Protein AF-A0A3P7FDZ0-F1 (afdb_monomer_lite)

Sequence (422 aa):
MAYFFSGMNEDQIEDYFKKKYANQSSYASVMDDDAALDDISRHSLLPSTNKDPNLWIVKCRLGEEKLVALQLMRKFIAYENTDNSLQIKSVVVKEGLKGMIYIEAFKQSHVATAITGVSALNQFRIAMVPIKEMCDTLKVAKDIPSLKNGMYVRLRRTMYRDDLAQVDWVDVAHNKVYLKLVPRIDYTRMRGALRAPDEPRFVKMKRRPQARLFDVERIKQLSTPYCILSIIFLSYILRGYKYYNFREIGGDVSTDGDFVTFEGNQYRRGFLYKWFPLNIIQVDGVKPSLSELEKFQETSDDLKKELEGMKVKDLSCIFSPGDYVEVADGELVNLRGRVQSVDGEKIVMLPDHEDLKEPLTLNACELRKFFKTGDHVKVINGRYEGDTGLIVRVEDNLVILLSDLTMHEVNDQPGIFYTESH

InterPro domains:
  IPR005100 NGN domain [PF03439] (54-138)
  IPR005824 KOW [PF00467] (374-399)
  IPR005824 KOW [SM00739] (318-345)
  IPR005824 KOW [SM00739] (370-397)
  IPR006645 NusG-like, N-terminal [SM00738] (52-141)
  IPR008991 Translation protein SH3-like domain superfamily [SSF50104] (362-411)
  IPR014722 Large ribosomal subunit protein uL2, domain 2 [G3DSA:2.30.30.30] (314-370)
  IPR014722 Large ribosomal subunit protein uL2, domain 2 [G3DSA:2.30.30.30] (372-411)
  IPR036735 NusG, N-terminal domain superfamily [G3DSA:3.30.70.940] (33-139)
  IPR039385 NGN domain, eukaryotic [cd09888] (54-139)
  IPR039659 Transcription elongation factor SPT5 [PTHR11125] (8-410)
  IPR041973 Spt5, KOW domain repeat 1 [PF23042] (147-296)
  IPR041973 Spt5, KOW domain repeat 1 [cd06081] (150-187)
  IPR041975 Spt5, KOW domain repeat 2 [PF23284] (321-370)
  IPR041975 Spt5, KOW domain repeat 2 [cd06082] (319-369)
  IPR041976 Spt5, KOW domain repeat 3 [cd06083] (370-410)

Organism: Wuchereria bancrofti (NCBI:txid6293)

Secondary structure (DSSP, 8-state):
-TTSSTT--HHHHHHHHHHHHHTSTTTSTTTSHHHHHHHHHHHTTS--TTTSPEEEEEEE-TT-HHHHHHHHHHHHHHHTTSTT-----EEE--TT--SEEEEEESSHHHHHHHHTT-TTEEEEEEEEPPGGGHHHHH----------TT-EEEESSSTTTT-EEEEEEEETTTTEEEEEE-----SSS--GGGS-TTS-SS---SSPPPP----STTT----STHHHHHHHHHHHH-TT------------EEEETTEEEETTEEEETTEEEEEEEGGGEE-TT----HHHHHHT-SSHHHHHHHHTTS----------TT-EEEE-SSTTTT-EEEEEEEETTEEEEEE-SSS--S-EEEEGGGEEE---TT-EEEE-SSTTTT-EEEEEEEETTEEEEEETTT--EEEE-GGGEEE---

Foldseek 3Di:
DVPPCVPPDPVRVVVVVCVVVVVVCPPCVVPVVVVVVVVVVVVVVQDDLPPFFFKKKWFFAWPCLVVVQVVLVVVQVVCVPDPLHQQWDHKDDDPPDTGIIITTHNDLVSVLSSCPPVPRTDSVDIGTDPSVCPVVSVDDPPPPPPQDFQAWWAFCDDLRHRFIWTFHDDDPPVQKTKTWGFDFDDLVAADDPQHDPPDDPDDPDPDTGDRAFDDPVSQDDPPDPVVVVVVVVVVVPPPPDPQDDSDNRYFDWDDDPQWIDTPNWTHHLRITIDMDGNVRIGRPPDDDDLLSVLQVDSDPVSSVVVCVPPPDDDPQLDDDFQFWKAFCDDDRHRWIFTFHDDDPQWTWTQTPDPPGGDTDIDGSVRMFGDDDQQFKKAFCTGNRHGFIFTFHDDDPAWTWTQTSNPSDTDIHGRSRIDGDDD

pLDDT: mean 79.11, std 16.94, range [31.45, 97.5]

Structure (mmCIF, N/CA/C/O backbone):
data_AF-A0A3P7FDZ0-F1
#
_entry.id   AF-A0A3P7FDZ0-F1
#
loop_
_atom_site.group_PDB
_atom_site.id
_atom_site.type_symbol
_atom_site.label_atom_id
_atom_site.label_alt_id
_atom_site.label_comp_id
_atom_site.label_asym_id
_atom_site.label_entity_id
_atom_site.label_seq_id
_atom_site.pdbx_PDB_ins_code
_atom_site.Cartn_x
_atom_site.Cartn_y
_atom_site.Cartn_z
_atom_site.occupancy
_atom_site.B_iso_or_equiv
_atom_site.auth_seq_id
_atom_site.auth_comp_id
_atom_site.auth_asym_id
_atom_site.auth_atom_id
_atom_site.pdbx_PDB_model_num
ATOM 1 N N . MET A 1 1 ? -34.986 -14.586 -21.192 1.00 45.69 1 MET A N 1
ATOM 2 C CA . MET A 1 1 ? -34.636 -14.755 -22.624 1.00 45.69 1 MET A CA 1
ATOM 3 C C . MET A 1 1 ? -35.170 -16.046 -23.248 1.00 45.69 1 MET A C 1
ATOM 5 O O . MET A 1 1 ? -35.494 -16.006 -24.423 1.00 45.69 1 MET A O 1
ATOM 9 N N . ALA A 1 2 ? -35.310 -17.157 -22.511 1.00 44.88 2 ALA A N 1
ATOM 10 C CA . ALA A 1 2 ? -35.662 -18.465 -23.089 1.00 44.88 2 ALA A CA 1
ATOM 11 C C . ALA A 1 2 ? -37.042 -18.569 -23.789 1.00 44.88 2 ALA A C 1
ATOM 13 O O . ALA A 1 2 ? -37.204 -19.418 -24.653 1.00 44.88 2 ALA A O 1
ATOM 14 N N . TYR A 1 3 ? -38.015 -17.701 -23.483 1.00 54.75 3 TYR A N 1
ATOM 15 C CA . TYR A 1 3 ? -39.365 -17.755 -24.077 1.00 54.75 3 TYR A CA 1
ATOM 16 C C . TYR A 1 3 ? -39.533 -16.984 -25.396 1.00 54.75 3 TYR A C 1
ATOM 18 O O . TYR A 1 3 ? -40.573 -17.093 -26.031 1.00 54.75 3 TYR A O 1
ATOM 26 N N . PHE A 1 4 ? -38.551 -16.185 -25.826 1.00 65.12 4 PHE A N 1
ATOM 27 C CA . PHE A 1 4 ? -38.737 -15.329 -27.009 1.00 65.12 4 PHE A CA 1
ATOM 28 C C . PHE A 1 4 ? -38.492 -16.065 -28.337 1.00 65.12 4 PHE A C 1
ATOM 30 O O . PHE A 1 4 ? -38.963 -15.626 -29.377 1.00 65.12 4 PHE A O 1
ATOM 37 N N . PHE A 1 5 ? -37.772 -17.191 -28.296 1.00 64.69 5 PHE A N 1
ATOM 38 C CA . PHE A 1 5 ? -37.411 -17.987 -29.475 1.00 64.69 5 PHE A CA 1
ATOM 39 C C . PHE A 1 5 ? -38.242 -19.273 -29.610 1.00 64.69 5 PHE A C 1
ATOM 41 O O . PHE A 1 5 ? -38.070 -20.023 -30.568 1.00 64.69 5 PHE A O 1
ATOM 48 N N . SER A 1 6 ? -39.153 -19.551 -28.668 1.00 61.72 6 SER A N 1
ATOM 49 C CA . SER A 1 6 ? -40.020 -20.727 -28.747 1.00 61.72 6 SER A CA 1
ATOM 50 C C . SER A 1 6 ? -41.032 -20.558 -29.882 1.00 61.72 6 SER A C 1
ATOM 52 O O . SER A 1 6 ? -41.902 -19.693 -29.806 1.00 61.72 6 SER A O 1
ATOM 54 N N . GLY A 1 7 ? -40.919 -21.386 -30.920 1.00 79.81 7 GLY A N 1
ATOM 55 C CA . GLY A 1 7 ? -41.799 -21.368 -32.094 1.00 79.81 7 GLY A CA 1
ATOM 56 C C . GLY A 1 7 ? -41.194 -20.718 -33.338 1.00 79.81 7 GLY A C 1
ATOM 57 O O . GLY A 1 7 ? -41.850 -20.715 -34.375 1.00 79.81 7 GLY A O 1
ATOM 58 N N . MET A 1 8 ? -39.964 -20.200 -33.258 1.00 80.69 8 MET A N 1
ATOM 59 C CA . MET A 1 8 ? -39.234 -19.733 -34.435 1.00 80.69 8 MET A CA 1
ATOM 60 C C . MET A 1 8 ? -38.331 -20.843 -34.970 1.00 80.69 8 MET A C 1
ATOM 62 O O . MET A 1 8 ? -37.566 -21.440 -34.212 1.00 80.69 8 MET A O 1
ATOM 66 N N . ASN A 1 9 ? -38.400 -21.107 -36.272 1.00 81.62 9 ASN A N 1
ATOM 67 C CA . ASN A 1 9 ? -37.468 -22.027 -36.926 1.00 81.62 9 ASN A CA 1
ATOM 68 C C . ASN A 1 9 ? -36.084 -21.368 -37.076 1.00 81.62 9 ASN A C 1
ATOM 70 O O . ASN A 1 9 ? -35.960 -20.147 -36.976 1.00 81.62 9 ASN A O 1
ATOM 74 N N . GLU A 1 10 ? -35.051 -22.168 -37.348 1.00 77.69 10 GLU A N 1
ATOM 75 C CA . GLU A 1 10 ? -33.651 -21.722 -37.458 1.00 77.69 10 GLU A CA 1
ATOM 76 C C . GLU A 1 10 ? -33.490 -20.535 -38.427 1.00 77.69 10 GLU A C 1
ATOM 78 O O . GLU A 1 10 ? -32.932 -19.503 -38.052 1.00 77.69 10 GLU A O 1
ATOM 83 N N . ASP A 1 11 ? -34.134 -20.614 -39.597 1.00 84.00 11 ASP A N 1
ATOM 84 C CA . ASP A 1 11 ? -34.180 -19.528 -40.584 1.00 84.00 11 ASP A CA 1
ATOM 85 C C . ASP A 1 11 ? -34.805 -18.244 -40.019 1.00 84.00 11 ASP A C 1
ATOM 87 O O . ASP A 1 11 ? -34.326 -17.146 -40.275 1.00 84.00 11 ASP A O 1
ATOM 91 N N . GLN A 1 12 ? -35.870 -18.351 -39.218 1.00 82.38 12 GLN A N 1
ATOM 92 C CA . GLN A 1 12 ? -36.559 -17.187 -38.650 1.00 82.38 12 GLN A CA 1
ATOM 93 C C . GLN A 1 12 ? -35.728 -16.512 -37.555 1.00 82.38 12 GLN A C 1
ATOM 95 O O . GLN A 1 12 ? -35.776 -15.288 -37.410 1.00 82.38 12 GLN A O 1
ATOM 100 N N . ILE A 1 13 ? -34.975 -17.297 -36.781 1.00 75.62 13 ILE A N 1
ATOM 101 C CA . ILE A 1 13 ? -34.042 -16.785 -35.772 1.00 75.62 13 ILE A CA 1
ATOM 102 C C . ILE A 1 13 ? -32.895 -16.049 -36.471 1.00 75.62 13 ILE A C 1
ATOM 104 O O . ILE A 1 13 ? -32.559 -14.927 -36.080 1.00 75.62 13 ILE A O 1
ATOM 108 N N . GLU A 1 14 ? -32.337 -16.636 -37.531 1.00 76.50 14 GLU A N 1
ATOM 109 C CA . GLU A 1 14 ? -31.277 -16.013 -38.325 1.00 76.50 14 GLU A CA 1
ATOM 110 C C . GLU A 1 14 ? -31.759 -14.707 -38.980 1.00 76.50 14 GLU A C 1
ATOM 112 O O . GLU A 1 14 ? -31.075 -13.682 -38.911 1.00 76.50 14 GLU A O 1
ATOM 117 N N . ASP A 1 15 ? -32.978 -14.699 -39.523 1.00 83.31 15 ASP A N 1
ATOM 118 C CA . ASP A 1 15 ? -33.589 -13.527 -40.155 1.00 83.31 15 ASP A CA 1
ATOM 119 C C . ASP A 1 15 ? -33.911 -12.414 -39.135 1.00 83.31 15 ASP A C 1
ATOM 121 O O . ASP A 1 15 ? -33.744 -11.224 -39.423 1.00 83.31 15 ASP A O 1
ATOM 125 N N . TYR A 1 16 ? -34.301 -12.778 -37.904 1.00 80.06 16 TYR A N 1
ATOM 126 C CA . TYR A 1 16 ? -34.460 -11.834 -36.790 1.00 80.06 16 TYR A CA 1
ATOM 127 C C . TYR A 1 16 ? -33.133 -11.169 -36.423 1.00 80.06 16 TYR A C 1
ATOM 129 O O . TYR A 1 16 ? -33.082 -9.943 -36.290 1.00 80.06 16 TYR A O 1
ATOM 137 N N . PHE A 1 17 ? -32.051 -11.942 -36.289 1.00 71.56 17 PHE A N 1
ATOM 138 C CA . PHE A 1 17 ? -30.737 -11.380 -35.985 1.00 71.56 17 PHE A CA 1
ATOM 139 C C . PHE A 1 17 ? -30.195 -10.543 -37.149 1.00 71.56 17 PHE A C 1
ATOM 141 O O . PHE A 1 17 ? -29.736 -9.426 -36.905 1.00 71.56 17 PHE A O 1
ATOM 148 N N . LYS A 1 18 ? -30.348 -10.988 -38.405 1.00 77.00 18 LYS A N 1
ATOM 149 C CA . LYS A 1 18 ? -30.016 -10.180 -39.591 1.00 77.00 18 LYS A CA 1
ATOM 150 C C . LYS A 1 18 ? -30.742 -8.841 -39.570 1.00 77.00 18 LYS A C 1
ATOM 152 O O . LYS A 1 18 ? -30.086 -7.817 -39.694 1.00 77.00 18 LYS A O 1
ATOM 157 N N . LYS A 1 19 ? -32.058 -8.805 -39.341 1.00 78.56 19 LYS A N 1
ATOM 158 C CA . LYS A 1 19 ? -32.828 -7.544 -39.293 1.00 78.56 19 LYS A CA 1
ATOM 159 C C . LYS A 1 19 ? -32.466 -6.666 -38.094 1.00 78.56 19 LYS A C 1
ATOM 161 O O . LYS A 1 19 ? -32.373 -5.448 -38.236 1.00 78.56 19 LYS A O 1
ATOM 166 N N . LYS A 1 20 ? -32.238 -7.264 -36.921 1.00 72.75 20 LYS A N 1
ATOM 167 C CA . LYS A 1 20 ? -31.877 -6.534 -35.697 1.00 72.75 20 LYS A CA 1
ATOM 168 C C . LYS A 1 20 ? -30.522 -5.841 -35.819 1.00 72.75 20 LYS A C 1
ATOM 170 O O . LYS A 1 20 ? -30.388 -4.711 -35.356 1.00 72.75 20 LYS A O 1
ATOM 175 N N . TYR A 1 21 ? -29.554 -6.492 -36.461 1.00 62.94 21 TYR A N 1
ATOM 176 C CA . TYR A 1 21 ? -28.219 -5.932 -36.665 1.00 62.94 21 TYR A CA 1
ATOM 177 C C . TYR A 1 21 ? -28.092 -5.122 -37.966 1.00 62.94 21 TYR A C 1
ATOM 179 O O . TYR A 1 21 ? -27.325 -4.166 -37.988 1.00 62.94 21 TYR A O 1
ATOM 187 N N . ALA A 1 22 ? -28.904 -5.384 -38.996 1.00 63.69 22 ALA A N 1
ATOM 188 C CA . ALA A 1 22 ? -28.934 -4.579 -40.226 1.00 63.69 22 ALA A CA 1
ATOM 189 C C . ALA A 1 22 ? -29.512 -3.167 -40.027 1.00 63.69 22 ALA A C 1
ATOM 191 O O . ALA A 1 22 ? -29.211 -2.266 -40.806 1.00 63.69 22 ALA A O 1
ATOM 192 N N . ASN A 1 23 ? -30.319 -2.946 -38.983 1.00 54.03 23 ASN A N 1
ATOM 193 C CA . ASN A 1 23 ? -30.843 -1.616 -38.653 1.00 54.03 23 ASN A CA 1
ATOM 194 C C . ASN A 1 23 ? -30.016 -0.858 -37.600 1.00 54.03 23 ASN A C 1
ATOM 196 O O . ASN A 1 23 ? -30.329 0.295 -37.313 1.00 54.03 23 ASN A O 1
ATOM 200 N N . GLN A 1 24 ? -28.950 -1.450 -37.044 1.00 48.88 24 GLN A N 1
ATOM 201 C CA . GLN A 1 24 ? -27.992 -0.709 -36.203 1.00 48.88 24 GLN A CA 1
ATOM 202 C C . GLN A 1 24 ? -26.877 -0.031 -37.020 1.00 48.88 24 GLN A C 1
ATOM 204 O O . GLN A 1 24 ? -26.149 0.812 -36.498 1.00 48.88 24 GLN A O 1
ATOM 209 N N . SER A 1 25 ? -26.774 -0.329 -38.315 1.00 42.28 25 SER A N 1
ATOM 210 C CA . SER A 1 25 ? -25.658 0.078 -39.175 1.00 42.28 25 SER A CA 1
ATOM 211 C C . SER A 1 25 ? -25.775 1.451 -39.853 1.00 42.28 25 SER A C 1
ATOM 213 O O . SER A 1 25 ? -24.988 1.731 -40.747 1.00 42.28 25 SER A O 1
ATOM 215 N N . SER A 1 26 ? -26.670 2.351 -39.437 1.00 41.09 26 SER A N 1
ATOM 216 C CA . SER A 1 26 ? -26.771 3.698 -40.046 1.00 41.09 26 SER A CA 1
ATOM 217 C C . SER A 1 26 ? -26.256 4.863 -39.187 1.00 41.09 26 SER A C 1
ATOM 219 O O . SER A 1 26 ? -26.250 5.996 -39.659 1.00 41.09 26 SER A O 1
ATOM 221 N N . TYR A 1 27 ? -25.745 4.611 -37.976 1.00 41.72 27 TYR A N 1
ATOM 222 C CA . TYR A 1 27 ? -24.992 5.623 -37.205 1.00 41.72 27 TYR A CA 1
ATOM 223 C C . TYR A 1 27 ? -23.616 5.134 -36.710 1.00 41.72 27 TYR A C 1
ATOM 225 O O . TYR A 1 27 ? -22.773 5.939 -36.329 1.00 41.72 27 TYR A O 1
ATOM 233 N N . ALA A 1 28 ? -23.348 3.824 -36.765 1.00 45.03 28 ALA A N 1
ATOM 234 C CA . ALA A 1 28 ? -22.062 3.241 -36.371 1.00 45.03 28 ALA A CA 1
ATOM 235 C C . ALA A 1 28 ? -21.029 3.172 -37.516 1.00 45.03 28 ALA A C 1
ATOM 237 O O . ALA A 1 28 ? -19.833 3.079 -37.254 1.00 45.03 28 ALA A O 1
ATOM 238 N N . SER A 1 29 ? -21.452 3.282 -38.780 1.00 39.47 29 SER A N 1
ATOM 239 C CA . SER A 1 29 ? -20.561 3.116 -39.940 1.00 39.47 29 SER A CA 1
ATOM 240 C C . SER A 1 29 ? -19.620 4.297 -40.203 1.00 39.47 29 SER A C 1
ATOM 242 O O . SER A 1 29 ? -18.786 4.209 -41.091 1.00 39.47 29 SER A O 1
ATOM 244 N N . VAL A 1 30 ? -19.733 5.405 -39.463 1.00 41.94 30 VAL A N 1
ATOM 245 C CA . VAL A 1 30 ? -18.840 6.571 -39.631 1.00 41.94 30 VAL A CA 1
ATOM 246 C C . VAL A 1 30 ? -17.691 6.566 -38.612 1.00 41.94 30 VAL A C 1
ATOM 248 O O . VAL A 1 30 ? -16.743 7.322 -38.765 1.00 41.94 30 VAL A O 1
ATOM 251 N N . MET A 1 31 ? -17.737 5.705 -37.589 1.00 42.34 31 MET A N 1
ATOM 252 C CA . MET A 1 31 ? -16.708 5.657 -36.535 1.00 42.34 31 MET A CA 1
ATOM 253 C C . MET A 1 31 ? -15.894 4.354 -36.526 1.00 42.34 31 MET A C 1
ATOM 255 O O . MET A 1 31 ? -14.852 4.313 -35.880 1.00 42.34 31 MET A O 1
ATOM 259 N N . ASP A 1 32 ? -16.336 3.311 -37.237 1.00 45.84 32 ASP A N 1
ATOM 260 C CA . ASP A 1 32 ? -15.628 2.019 -37.304 1.00 45.84 32 ASP A CA 1
ATOM 261 C C . ASP A 1 32 ? -14.709 1.902 -38.537 1.00 45.84 32 ASP A C 1
ATOM 263 O O . ASP A 1 32 ? -13.691 1.213 -38.497 1.00 45.84 32 ASP A O 1
ATOM 267 N N . ASP A 1 33 ? -14.995 2.658 -39.606 1.00 43.72 33 ASP A N 1
ATOM 268 C CA . ASP A 1 33 ? -14.121 2.723 -40.788 1.00 43.72 33 ASP A CA 1
ATOM 269 C C . ASP A 1 33 ? -12.794 3.434 -40.479 1.00 43.72 33 ASP A C 1
ATOM 271 O O . ASP A 1 33 ? -11.757 3.061 -41.022 1.00 43.72 33 ASP A O 1
ATOM 275 N N . ASP A 1 34 ? -12.794 4.396 -39.549 1.00 47.50 34 ASP A N 1
ATOM 276 C CA . ASP A 1 34 ? -11.573 5.081 -39.106 1.00 47.50 34 ASP A CA 1
ATOM 277 C C . ASP A 1 34 ? -10.660 4.139 -38.308 1.00 47.50 34 ASP A C 1
ATOM 279 O O . ASP A 1 34 ? -9.443 4.202 -38.446 1.00 47.50 34 ASP A O 1
ATOM 283 N N . ALA A 1 35 ? -11.221 3.211 -37.522 1.00 51.47 35 ALA A N 1
ATOM 284 C CA . ALA A 1 35 ? -10.435 2.214 -36.795 1.00 51.47 35 ALA A CA 1
ATOM 285 C C . ALA A 1 35 ? -9.831 1.160 -37.740 1.00 51.47 35 ALA A C 1
ATOM 287 O O . ALA A 1 35 ? -8.666 0.789 -37.583 1.00 51.47 35 ALA A O 1
ATOM 288 N N . ALA A 1 36 ? -10.584 0.725 -38.757 1.00 52.47 36 ALA A N 1
ATOM 289 C CA . ALA A 1 36 ? -10.086 -0.193 -39.781 1.00 52.47 36 ALA A CA 1
ATOM 290 C C . ALA A 1 36 ? -9.020 0.461 -40.687 1.00 52.47 36 ALA A C 1
ATOM 292 O O . ALA A 1 36 ? -8.013 -0.173 -41.015 1.00 52.47 36 ALA A O 1
ATOM 293 N N . LEU A 1 37 ? -9.191 1.738 -41.050 1.00 51.81 37 LEU A N 1
ATOM 294 C CA . LEU A 1 37 ? -8.171 2.533 -41.748 1.00 51.81 37 LEU A CA 1
ATOM 295 C C . LEU A 1 37 ? -6.921 2.739 -40.889 1.00 51.81 37 LEU A C 1
ATOM 297 O O . LEU A 1 37 ? -5.804 2.632 -41.403 1.00 51.81 37 LEU A O 1
ATOM 301 N N . ASP A 1 38 ? -7.090 2.989 -39.590 1.00 57.84 38 ASP A N 1
ATOM 302 C CA . ASP A 1 38 ? -5.980 3.150 -38.653 1.00 57.84 38 ASP A CA 1
ATOM 303 C C . ASP A 1 38 ? -5.198 1.830 -38.506 1.00 57.84 38 ASP A C 1
ATOM 305 O O . ASP A 1 38 ? -3.968 1.840 -38.565 1.00 57.84 38 ASP A O 1
ATOM 309 N N . ASP A 1 39 ? -5.866 0.673 -38.465 1.00 57.41 39 ASP A N 1
ATOM 310 C CA . ASP A 1 39 ? -5.196 -0.635 -38.432 1.00 57.41 39 ASP A CA 1
ATOM 311 C C . ASP A 1 39 ? -4.422 -0.948 -39.726 1.00 57.41 39 ASP A C 1
ATOM 313 O O . ASP A 1 39 ? -3.275 -1.410 -39.662 1.00 57.41 39 ASP A O 1
ATOM 317 N N . ILE A 1 40 ? -4.972 -0.622 -40.903 1.00 60.00 40 ILE A N 1
ATOM 318 C CA . ILE A 1 40 ? -4.242 -0.742 -42.180 1.00 60.00 40 ILE A CA 1
ATOM 319 C C . ILE A 1 40 ? -3.029 0.204 -42.191 1.00 60.00 40 ILE A C 1
ATOM 321 O O . ILE A 1 40 ? -1.934 -0.193 -42.607 1.00 60.00 40 ILE A O 1
ATOM 325 N N . SER A 1 41 ? -3.187 1.433 -41.688 1.00 70.38 41 SER A N 1
ATOM 326 C CA . SER A 1 41 ? -2.102 2.418 -41.623 1.00 70.38 41 SER A CA 1
ATOM 327 C C . SER A 1 41 ? -0.971 1.969 -40.688 1.00 70.38 41 SER A C 1
ATOM 329 O O . SER A 1 41 ? 0.205 2.063 -41.047 1.00 70.38 41 SER A O 1
ATOM 331 N N . ARG A 1 42 ? -1.302 1.371 -39.538 1.00 67.62 42 ARG A N 1
ATOM 332 C CA . ARG A 1 42 ? -0.332 0.881 -38.547 1.00 67.62 42 ARG A CA 1
ATOM 333 C C . ARG A 1 42 ? 0.419 -0.355 -39.018 1.00 67.62 42 ARG A C 1
ATOM 335 O O . ARG A 1 42 ? 1.604 -0.481 -38.717 1.00 67.62 42 ARG A O 1
ATOM 342 N N . HIS A 1 43 ? -0.215 -1.230 -39.800 1.00 70.06 43 HIS A N 1
ATOM 343 C CA . HIS A 1 43 ? 0.469 -2.379 -40.398 1.00 70.06 43 HIS A CA 1
ATOM 344 C C . HIS A 1 43 ? 1.611 -1.966 -41.338 1.00 70.06 43 HIS A C 1
ATOM 346 O O . HIS A 1 43 ? 2.624 -2.664 -41.410 1.00 70.06 43 HIS A O 1
ATOM 352 N N . SER A 1 44 ? 1.491 -0.817 -42.013 1.00 74.56 44 SER A N 1
ATOM 353 C CA . SER A 1 44 ? 2.556 -0.274 -42.871 1.00 74.56 44 SER A CA 1
ATOM 354 C C . SER A 1 44 ? 3.758 0.289 -42.094 1.00 74.56 44 SER A C 1
ATOM 356 O O . SER A 1 44 ? 4.827 0.471 -42.674 1.00 74.56 44 SER A O 1
ATOM 358 N N . LEU A 1 45 ? 3.600 0.524 -40.785 1.00 81.12 45 LEU A N 1
ATOM 359 C CA . LEU A 1 45 ? 4.614 1.075 -39.879 1.00 81.12 45 LEU A CA 1
ATOM 360 C C . LEU A 1 45 ? 5.350 -0.010 -39.074 1.00 81.12 45 LEU A C 1
ATOM 362 O O . LEU A 1 45 ? 6.092 0.304 -38.141 1.00 81.12 45 LEU A O 1
ATOM 366 N N . LEU A 1 46 ? 5.131 -1.290 -39.392 1.00 81.69 46 LEU A N 1
ATOM 367 C CA . LEU A 1 46 ? 5.842 -2.385 -38.739 1.00 81.69 46 LEU A CA 1
ATOM 368 C C . LEU A 1 46 ? 7.332 -2.369 -39.124 1.00 81.69 46 LEU A C 1
ATOM 370 O O . LEU A 1 46 ? 7.659 -2.175 -40.296 1.00 81.69 46 LEU A O 1
ATOM 374 N N . PRO A 1 47 ? 8.243 -2.615 -38.165 1.00 80.06 47 PRO A N 1
ATOM 375 C CA . PRO A 1 47 ? 9.675 -2.585 -38.425 1.00 80.06 47 PRO A CA 1
ATOM 376 C C . PRO A 1 47 ? 10.085 -3.686 -39.408 1.00 80.06 47 PRO A C 1
ATOM 378 O O . PRO A 1 47 ? 9.699 -4.851 -39.274 1.00 80.06 47 PRO A O 1
ATOM 381 N N . SER A 1 48 ? 10.919 -3.321 -40.377 1.00 78.00 48 SER A N 1
ATOM 382 C CA . SER A 1 48 ? 11.482 -4.209 -41.391 1.00 78.00 48 SER A CA 1
ATOM 383 C C . SER A 1 48 ? 12.982 -4.430 -41.166 1.00 78.00 48 SER A C 1
ATOM 385 O O . SER A 1 48 ? 13.729 -3.511 -40.842 1.00 78.00 48 SER A O 1
ATOM 387 N N . THR A 1 49 ? 13.464 -5.658 -41.380 1.00 75.81 49 THR A N 1
ATOM 388 C CA . THR A 1 49 ? 14.850 -6.053 -41.048 1.00 75.81 49 THR A CA 1
ATOM 389 C C . THR A 1 49 ? 15.928 -5.312 -41.852 1.00 75.81 49 THR A C 1
ATOM 391 O O . THR A 1 49 ? 17.068 -5.221 -41.406 1.00 75.81 49 THR A O 1
ATOM 394 N N . ASN A 1 50 ? 15.593 -4.794 -43.039 1.00 73.44 50 ASN A N 1
ATOM 395 C CA . ASN A 1 50 ? 16.590 -4.309 -44.002 1.00 73.44 50 ASN A CA 1
ATOM 396 C C . ASN A 1 50 ? 16.675 -2.782 -44.117 1.00 73.44 50 ASN A C 1
ATOM 398 O O . ASN A 1 50 ? 17.649 -2.283 -44.680 1.00 73.44 50 ASN A O 1
ATOM 402 N N . LYS A 1 51 ? 15.667 -2.042 -43.648 1.00 83.38 51 LYS A N 1
ATOM 403 C CA . LYS A 1 51 ? 15.617 -0.576 -43.788 1.00 83.38 51 LYS A CA 1
ATOM 404 C C . LYS A 1 51 ? 15.641 0.136 -42.446 1.00 83.38 51 LYS A C 1
ATOM 406 O O . LYS A 1 51 ? 16.231 1.211 -42.350 1.00 83.38 51 LYS A O 1
ATOM 411 N N . ASP A 1 52 ? 15.053 -0.480 -41.430 1.00 88.88 52 ASP A N 1
ATOM 412 C CA . ASP A 1 52 ? 14.817 0.177 -40.156 1.00 88.88 52 ASP A CA 1
ATOM 413 C C . ASP A 1 52 ? 15.935 -0.153 -39.157 1.00 88.88 52 ASP A C 1
ATOM 415 O O . ASP A 1 52 ? 16.507 -1.249 -39.178 1.00 88.88 52 ASP A O 1
ATOM 419 N N . PRO A 1 53 ? 16.315 0.799 -38.293 1.00 93.00 53 PRO A N 1
ATOM 420 C CA . PRO A 1 53 ? 17.273 0.540 -37.230 1.00 93.00 53 PRO A CA 1
ATOM 421 C C . PRO A 1 53 ? 16.699 -0.445 -36.199 1.00 93.00 53 PRO A C 1
ATOM 423 O O . PRO A 1 53 ? 15.504 -0.474 -35.913 1.00 93.00 53 PRO A O 1
ATOM 426 N N . ASN A 1 54 ? 17.582 -1.228 -35.581 1.00 94.00 54 ASN A N 1
ATOM 427 C CA . ASN A 1 54 ? 17.200 -2.122 -34.495 1.00 94.00 54 ASN A CA 1
ATOM 428 C C . ASN A 1 54 ? 17.033 -1.341 -33.185 1.00 94.00 54 ASN A C 1
ATOM 430 O O . ASN A 1 54 ? 17.689 -0.318 -32.958 1.00 94.00 54 ASN A O 1
ATOM 434 N N . LEU A 1 55 ? 16.212 -1.877 -32.284 1.00 95.19 55 LEU A N 1
ATOM 435 C CA . LEU A 1 55 ? 16.082 -1.374 -30.922 1.00 95.19 55 LEU A CA 1
ATOM 436 C C . LEU A 1 55 ? 16.980 -2.184 -29.976 1.00 95.19 55 LEU A C 1
ATOM 438 O O . LEU A 1 55 ? 17.006 -3.413 -30.028 1.00 95.19 55 LEU A O 1
ATOM 442 N N . TRP A 1 56 ? 17.720 -1.502 -29.105 1.00 97.06 56 TRP A N 1
ATOM 443 C CA . TRP A 1 56 ? 18.702 -2.104 -28.202 1.00 97.06 56 TRP A CA 1
ATOM 444 C C . TRP A 1 56 ? 18.385 -1.769 -26.748 1.00 97.06 56 TRP A C 1
ATOM 446 O O . TRP A 1 56 ? 18.214 -0.606 -26.399 1.00 97.06 56 TRP A O 1
ATOM 456 N N . ILE A 1 57 ? 18.361 -2.775 -25.882 1.00 96.38 57 ILE A N 1
ATOM 457 C CA . ILE A 1 57 ? 18.190 -2.643 -24.437 1.00 96.38 57 ILE A CA 1
ATOM 458 C C . ILE A 1 57 ? 19.551 -2.401 -23.793 1.00 96.38 57 ILE A C 1
ATOM 460 O O . ILE A 1 57 ? 20.481 -3.195 -23.967 1.00 96.38 57 ILE A O 1
ATOM 464 N N . VAL A 1 58 ? 19.644 -1.347 -22.982 1.00 97.00 58 VAL A N 1
ATOM 465 C CA . VAL A 1 58 ? 20.808 -1.066 -22.136 1.00 97.00 58 VAL A CA 1
ATOM 466 C C . VAL A 1 58 ? 20.355 -0.943 -20.686 1.00 97.00 58 VAL A C 1
ATOM 468 O O . VAL A 1 58 ? 19.438 -0.184 -20.366 1.00 97.00 58 VAL A O 1
ATOM 471 N N . LYS A 1 59 ? 21.004 -1.689 -19.784 1.00 96.19 59 LYS A N 1
ATOM 472 C CA . LYS A 1 59 ? 20.720 -1.586 -18.345 1.00 96.19 59 LYS A CA 1
ATOM 473 C C . LYS A 1 59 ? 21.148 -0.216 -17.820 1.00 96.19 59 LYS A C 1
ATOM 475 O O . LYS A 1 59 ? 22.287 0.198 -18.035 1.00 96.19 59 LYS A O 1
ATOM 480 N N . CYS A 1 60 ? 20.243 0.432 -17.095 1.00 96.25 60 CYS A N 1
ATOM 481 C CA . CYS A 1 60 ? 20.426 1.739 -16.476 1.00 96.25 60 CYS A CA 1
ATOM 482 C C . CYS A 1 60 ? 20.333 1.612 -14.954 1.00 96.25 60 CYS A C 1
ATOM 484 O O . CYS A 1 60 ? 19.615 0.757 -14.430 1.00 96.25 60 CYS A O 1
ATOM 486 N N . ARG A 1 61 ? 21.040 2.474 -14.222 1.00 95.56 61 ARG A N 1
ATOM 487 C CA . ARG A 1 61 ? 20.820 2.618 -12.782 1.00 95.56 61 ARG A CA 1
ATOM 488 C C . ARG A 1 61 ? 19.366 3.039 -12.520 1.00 95.56 61 ARG A C 1
ATOM 490 O O . ARG A 1 61 ? 18.833 3.906 -13.210 1.00 95.56 61 ARG A O 1
ATOM 497 N N . LEU A 1 62 ? 18.735 2.398 -11.535 1.00 94.75 62 LEU A N 1
ATOM 498 C CA . LEU A 1 62 ? 17.329 2.616 -11.181 1.00 94.75 62 LEU A CA 1
ATOM 499 C C . LEU A 1 62 ? 17.062 4.087 -10.832 1.00 94.75 62 LEU A C 1
ATOM 501 O O . LEU A 1 62 ? 17.721 4.635 -9.951 1.00 94.75 62 LEU A O 1
ATOM 505 N N . GLY A 1 63 ? 16.065 4.695 -11.479 1.00 93.88 63 GLY A N 1
ATOM 506 C CA . GLY A 1 63 ? 15.626 6.073 -11.227 1.00 93.88 63 GLY A CA 1
ATOM 507 C C . GLY A 1 63 ? 16.382 7.153 -12.009 1.00 93.88 63 GLY A C 1
ATOM 508 O O . GLY A 1 63 ? 15.971 8.313 -11.980 1.00 93.88 63 GLY A O 1
ATOM 509 N N . GLU A 1 64 ? 17.455 6.800 -12.721 1.00 96.12 64 GLU A N 1
ATOM 510 C CA . GLU A 1 64 ? 18.230 7.738 -13.543 1.00 96.12 64 GLU A CA 1
ATOM 511 C C . GLU A 1 64 ? 17.834 7.693 -15.034 1.00 96.12 64 GLU A C 1
ATOM 513 O O . GLU A 1 64 ? 18.374 8.452 -15.834 1.00 96.12 64 GLU A O 1
ATOM 518 N N . GLU A 1 65 ? 16.862 6.866 -15.434 1.00 95.75 65 GLU A N 1
ATOM 519 C CA . GLU A 1 65 ? 16.550 6.557 -16.839 1.00 95.75 65 GLU A CA 1
ATOM 520 C C . GLU A 1 65 ? 16.201 7.815 -17.652 1.00 95.75 65 GLU A C 1
ATOM 522 O O . GLU A 1 65 ? 16.742 8.040 -18.737 1.00 95.75 65 GLU A O 1
ATOM 527 N N . LYS A 1 66 ? 15.341 8.683 -17.096 1.00 95.94 66 LYS A N 1
ATOM 528 C CA . LYS A 1 66 ? 14.952 9.957 -17.730 1.00 95.94 66 LYS A CA 1
ATOM 529 C C . LYS A 1 66 ? 16.126 10.940 -17.814 1.00 95.94 66 LYS A C 1
ATOM 531 O O . LYS A 1 66 ? 16.271 11.636 -18.817 1.00 95.94 66 LYS A O 1
ATOM 536 N N . LEU A 1 67 ? 16.977 10.988 -16.786 1.00 96.81 67 LEU A N 1
ATOM 537 C CA . LEU A 1 67 ? 18.156 11.861 -16.767 1.00 96.81 67 LEU A CA 1
ATOM 538 C C . LEU A 1 67 ? 19.194 11.414 -17.799 1.00 96.81 67 LEU A C 1
ATOM 540 O O . LEU A 1 67 ? 19.751 12.250 -18.509 1.00 96.81 67 LEU A O 1
ATOM 544 N N . VAL A 1 68 ? 19.404 10.105 -17.928 1.00 97.25 68 VAL A N 1
ATOM 545 C CA . VAL A 1 68 ? 20.321 9.521 -18.909 1.00 97.25 68 VAL A CA 1
ATOM 546 C C . VAL A 1 68 ? 19.833 9.749 -20.336 1.00 97.25 68 VAL A C 1
ATOM 548 O O . VAL A 1 68 ? 20.639 10.101 -21.195 1.00 97.25 68 VAL A O 1
ATOM 551 N N . ALA A 1 69 ? 18.531 9.619 -20.604 1.00 97.31 69 ALA A N 1
ATOM 552 C CA . ALA A 1 69 ? 17.979 9.939 -21.920 1.00 97.31 69 ALA A CA 1
ATOM 553 C C . ALA A 1 69 ? 18.240 11.407 -22.306 1.00 97.31 69 ALA A C 1
ATOM 555 O O . ALA A 1 69 ? 18.716 11.684 -23.407 1.00 97.31 69 ALA A O 1
ATOM 556 N N . LEU A 1 70 ? 18.039 12.344 -21.370 1.00 97.31 70 LEU A N 1
ATOM 557 C CA . LEU A 1 70 ? 18.377 13.758 -21.569 1.00 97.31 70 LEU A CA 1
ATOM 558 C C . LEU A 1 70 ? 19.887 13.983 -21.749 1.00 97.31 70 LEU A C 1
ATOM 560 O O . LEU A 1 70 ? 20.295 14.821 -22.553 1.00 97.31 70 LEU A O 1
ATOM 564 N N . GLN A 1 71 ? 20.731 13.245 -21.023 1.00 97.50 71 GLN A N 1
ATOM 565 C CA . GLN A 1 71 ? 22.186 13.303 -21.181 1.00 97.50 71 GLN A CA 1
ATOM 566 C C . GLN A 1 71 ? 22.618 12.830 -22.575 1.00 97.50 71 GLN A C 1
ATOM 568 O O . GLN A 1 71 ? 23.438 13.497 -23.206 1.00 97.50 71 GLN A O 1
ATOM 573 N N . LEU A 1 72 ? 22.060 11.723 -23.074 1.00 97.50 72 LEU A N 1
ATOM 574 C CA . LEU A 1 72 ? 22.334 11.212 -24.420 1.00 97.50 72 LEU A CA 1
ATOM 575 C C . LEU A 1 72 ? 21.841 12.176 -25.501 1.00 97.50 72 LEU A C 1
ATOM 577 O O . LEU A 1 72 ? 22.566 12.406 -26.463 1.00 97.50 72 LEU A O 1
ATOM 581 N N . MET A 1 73 ? 20.675 12.802 -25.316 1.00 97.31 73 MET A N 1
ATOM 582 C CA . MET A 1 73 ? 20.172 13.838 -26.225 1.00 97.31 73 MET A CA 1
ATOM 583 C C . MET A 1 73 ? 21.125 15.040 -26.295 1.00 97.31 73 MET A C 1
ATOM 585 O O . MET A 1 73 ? 21.493 15.480 -27.381 1.00 97.31 73 MET A O 1
ATOM 589 N N . ARG A 1 74 ? 21.595 15.541 -25.145 1.00 97.00 74 ARG A N 1
ATOM 590 C CA . ARG A 1 74 ? 22.595 16.625 -25.097 1.00 97.00 74 ARG A CA 1
ATOM 591 C C . ARG A 1 74 ? 23.915 16.215 -25.744 1.00 97.00 74 ARG A C 1
ATOM 593 O O . ARG A 1 74 ? 24.506 17.012 -26.465 1.00 97.00 74 ARG A O 1
ATOM 600 N N . LYS A 1 75 ? 24.365 14.979 -25.504 1.00 96.31 75 LYS A N 1
ATOM 601 C CA . LYS A 1 75 ? 25.576 14.420 -26.120 1.00 96.31 75 LYS A CA 1
ATOM 602 C C . LYS A 1 75 ? 25.424 14.314 -27.641 1.00 96.31 75 LYS A C 1
ATOM 604 O O . LYS A 1 75 ? 26.366 14.641 -28.345 1.00 96.31 75 LYS A O 1
ATOM 609 N N . PHE A 1 76 ? 24.257 13.915 -28.146 1.00 96.81 76 PHE A N 1
ATOM 610 C CA . PHE A 1 76 ? 23.973 13.859 -29.583 1.00 96.81 76 PHE A CA 1
ATOM 611 C C . PHE A 1 76 ? 24.124 15.238 -30.233 1.00 96.81 76 PHE A C 1
ATOM 613 O O . PHE A 1 76 ? 24.924 15.389 -31.150 1.00 96.81 76 PHE A O 1
ATOM 620 N N . ILE A 1 77 ? 23.448 16.251 -29.681 1.00 96.19 77 ILE A N 1
ATOM 621 C CA . ILE A 1 77 ? 23.497 17.633 -30.185 1.00 96.19 77 ILE A CA 1
ATOM 622 C C . ILE A 1 77 ? 24.926 18.194 -30.130 1.00 96.19 77 ILE A C 1
ATOM 624 O O . ILE A 1 77 ? 25.391 18.818 -31.077 1.00 96.19 77 ILE A O 1
ATOM 628 N N . ALA A 1 78 ? 25.654 17.951 -29.037 1.00 95.44 78 ALA A N 1
ATOM 629 C CA . ALA A 1 78 ? 27.006 18.482 -28.863 1.00 95.44 78 ALA A CA 1
ATOM 630 C C . ALA A 1 78 ? 28.032 17.917 -29.865 1.00 95.44 78 ALA A C 1
ATOM 632 O O . ALA A 1 78 ? 29.018 18.589 -30.159 1.00 95.44 78 ALA A O 1
ATOM 633 N N . TYR A 1 79 ? 27.820 16.699 -30.372 1.00 95.06 79 TYR A N 1
ATOM 634 C CA . TYR A 1 79 ? 28.754 16.006 -31.267 1.00 95.06 79 TYR A CA 1
ATOM 635 C C . TYR A 1 79 ? 28.303 15.988 -32.735 1.00 95.06 79 TYR A C 1
ATOM 637 O O . TYR A 1 79 ? 29.045 15.487 -33.578 1.00 95.06 79 TYR A O 1
ATOM 645 N N . GLU A 1 80 ? 27.126 16.532 -33.057 1.00 92.62 80 GLU A N 1
ATOM 646 C CA . GLU A 1 80 ? 26.517 16.468 -34.395 1.00 92.62 80 GLU A CA 1
ATOM 647 C C . GLU A 1 80 ? 27.446 16.991 -35.503 1.00 92.62 80 GLU A C 1
ATOM 649 O O . GLU A 1 80 ? 27.607 16.337 -36.528 1.00 92.62 80 GLU A O 1
ATOM 654 N N . ASN A 1 81 ? 28.131 18.111 -35.252 1.00 92.69 81 ASN A N 1
ATOM 655 C CA . ASN A 1 81 ? 29.049 18.756 -36.201 1.00 92.69 81 ASN A CA 1
ATOM 656 C C . ASN A 1 81 ? 30.527 18.423 -35.937 1.00 92.69 81 ASN A C 1
ATOM 658 O O . ASN A 1 81 ? 31.415 19.212 -36.253 1.00 92.69 81 ASN A O 1
ATOM 662 N N . THR A 1 82 ? 30.796 17.284 -35.300 1.00 94.50 82 THR A N 1
ATOM 663 C CA . THR A 1 82 ? 32.157 16.812 -35.009 1.00 94.50 82 THR A CA 1
ATOM 664 C C . THR A 1 82 ? 32.437 15.503 -35.739 1.00 94.50 82 THR A C 1
ATOM 666 O O . THR A 1 82 ? 31.512 14.752 -36.051 1.00 94.50 82 THR A O 1
ATOM 669 N N . ASP A 1 83 ? 33.716 15.164 -35.920 1.00 91.38 83 ASP A N 1
ATOM 670 C CA . ASP A 1 83 ? 34.129 13.871 -36.496 1.00 91.38 83 ASP A CA 1
ATOM 671 C C . ASP A 1 83 ? 33.658 12.660 -35.663 1.00 91.38 83 ASP A C 1
ATOM 673 O O . ASP A 1 83 ? 33.613 11.534 -36.154 1.00 91.38 83 ASP A O 1
ATOM 677 N N . ASN A 1 84 ? 33.261 12.889 -34.406 1.00 89.62 84 ASN A N 1
ATOM 678 C CA . ASN A 1 84 ? 32.782 11.877 -33.465 1.00 89.62 84 ASN A CA 1
ATOM 679 C C . ASN A 1 84 ? 31.249 11.905 -33.300 1.00 89.62 84 ASN A C 1
ATOM 681 O O . ASN A 1 84 ? 30.736 11.691 -32.196 1.00 89.62 84 ASN A O 1
ATOM 685 N N . SER A 1 85 ? 30.514 12.191 -34.377 1.00 93.06 85 SER A N 1
ATOM 686 C CA . SER A 1 85 ? 29.047 12.226 -34.363 1.00 93.06 85 SER A CA 1
ATOM 687 C C . SER A 1 85 ? 28.427 10.891 -33.921 1.00 93.06 85 SER A C 1
ATOM 689 O O . SER A 1 85 ? 28.907 9.794 -34.229 1.00 93.06 85 SER A O 1
ATOM 691 N N . LEU A 1 86 ? 27.338 10.971 -33.149 1.00 95.81 86 LEU A N 1
ATOM 692 C CA . LEU A 1 86 ? 26.646 9.786 -32.644 1.00 95.81 86 LEU A CA 1
ATOM 693 C C . LEU A 1 86 ? 25.739 9.181 -33.724 1.00 95.81 86 LEU A C 1
ATOM 695 O O . LEU A 1 86 ? 24.916 9.868 -34.314 1.00 95.81 86 LEU A O 1
ATOM 699 N N . GLN A 1 87 ? 25.823 7.863 -33.924 1.00 96.06 87 GLN A N 1
ATOM 700 C CA . GLN A 1 87 ? 25.072 7.145 -34.972 1.00 96.06 87 GLN A CA 1
ATOM 701 C C . GLN A 1 87 ? 23.768 6.488 -34.475 1.00 96.06 87 GLN A C 1
ATOM 703 O O . GLN A 1 87 ? 23.217 5.597 -35.132 1.00 96.06 87 GLN A O 1
ATOM 708 N N . ILE A 1 88 ? 23.291 6.900 -33.300 1.00 97.38 88 ILE A N 1
ATOM 709 C CA . ILE A 1 88 ? 21.989 6.501 -32.749 1.00 97.38 88 ILE A CA 1
ATOM 710 C C . ILE A 1 88 ? 20.870 7.345 -33.378 1.00 97.38 88 ILE A C 1
ATOM 712 O O . ILE A 1 88 ? 21.128 8.440 -33.874 1.00 97.38 88 ILE A O 1
ATOM 716 N N . LYS A 1 89 ? 19.638 6.832 -33.386 1.00 96.56 89 LYS A N 1
ATOM 717 C CA . LYS A 1 89 ? 18.461 7.495 -33.974 1.00 96.56 89 LYS A CA 1
ATOM 718 C C . LYS A 1 89 ? 17.518 8.053 -32.916 1.00 96.56 89 LYS A C 1
ATOM 720 O O . LYS A 1 89 ? 17.110 9.204 -33.010 1.00 96.56 89 LYS A O 1
ATOM 725 N N . SER A 1 90 ? 17.248 7.278 -31.870 1.00 96.69 90 SER A N 1
ATOM 726 C CA . SER A 1 90 ? 16.419 7.700 -30.743 1.00 96.69 90 SER A CA 1
ATOM 727 C C . SER A 1 90 ? 16.809 6.984 -29.449 1.00 96.69 90 SER A C 1
ATOM 729 O O . SER A 1 90 ? 17.526 5.978 -29.448 1.00 96.69 90 SER A O 1
ATOM 731 N N . VAL A 1 91 ? 16.349 7.534 -28.325 1.00 97.12 91 VAL A N 1
ATOM 732 C CA . VAL A 1 91 ? 16.430 6.917 -26.999 1.00 97.12 91 VAL A CA 1
ATOM 733 C C . VAL A 1 91 ? 15.029 6.922 -26.406 1.00 97.12 91 VAL A C 1
ATOM 735 O O . VAL A 1 91 ? 14.397 7.974 -26.324 1.00 97.12 91 VAL A O 1
ATOM 738 N N . VAL A 1 92 ? 14.548 5.759 -25.974 1.00 95.25 92 VAL A N 1
ATOM 739 C CA . VAL A 1 92 ? 13.202 5.579 -25.428 1.00 95.25 92 VAL A CA 1
ATOM 740 C C . VAL A 1 92 ? 13.284 5.134 -23.972 1.00 95.25 92 VAL A C 1
ATOM 742 O O . VAL A 1 92 ? 13.985 4.184 -23.616 1.00 95.25 92 VAL A O 1
ATOM 745 N N . VAL A 1 93 ? 12.518 5.817 -23.123 1.00 94.50 93 VAL A N 1
ATOM 746 C CA . VAL A 1 93 ? 12.312 5.465 -21.715 1.00 94.50 93 VAL A CA 1
ATOM 747 C C . VAL A 1 93 ? 10.845 5.095 -21.543 1.00 94.50 93 VAL A C 1
ATOM 749 O O . VAL A 1 93 ? 9.978 5.965 -21.602 1.00 94.50 93 VAL A O 1
ATOM 752 N N . LYS A 1 94 ? 10.557 3.804 -21.349 1.00 88.44 94 LYS A N 1
ATOM 753 C CA . LYS A 1 94 ? 9.181 3.328 -21.163 1.00 88.44 94 LYS A CA 1
ATOM 754 C C . LYS A 1 94 ? 8.717 3.592 -19.732 1.00 88.44 94 LYS A C 1
ATOM 756 O O . LYS A 1 94 ? 9.360 3.147 -18.782 1.00 88.44 94 LYS A O 1
ATOM 761 N N . GLU A 1 95 ? 7.588 4.277 -19.564 1.00 82.62 95 GLU A N 1
ATOM 762 C CA . GLU A 1 95 ? 7.002 4.459 -18.234 1.00 82.62 95 GLU A CA 1
ATOM 763 C C . GLU A 1 95 ? 6.542 3.112 -17.647 1.00 82.62 95 GLU A C 1
ATOM 765 O O . GLU A 1 95 ? 6.061 2.234 -18.357 1.00 82.62 95 GLU A O 1
ATOM 770 N N . GLY A 1 96 ? 6.748 2.921 -16.341 1.00 78.69 96 GLY A N 1
ATOM 771 C CA . GLY A 1 96 ? 6.435 1.669 -15.637 1.00 78.69 96 GLY A CA 1
ATOM 772 C C . GLY A 1 96 ? 7.564 0.630 -15.625 1.00 78.69 96 GLY A C 1
ATOM 773 O O . GLY A 1 96 ? 7.628 -0.167 -14.688 1.00 78.69 96 GLY A O 1
ATOM 774 N N . LEU A 1 97 ? 8.507 0.677 -16.573 1.00 84.50 97 LEU A N 1
ATOM 775 C CA . LEU A 1 97 ? 9.693 -0.185 -16.572 1.00 84.50 97 LEU A CA 1
ATOM 776 C C . LEU A 1 97 ? 10.898 0.563 -15.995 1.00 84.50 97 LEU A C 1
ATOM 778 O O . LEU A 1 97 ? 11.276 1.626 -16.476 1.00 84.50 97 LEU A O 1
ATOM 782 N N . LYS A 1 98 ? 11.502 0.004 -14.945 1.00 89.19 98 LYS A N 1
ATOM 783 C CA . LYS A 1 98 ? 12.639 0.610 -14.235 1.00 89.19 98 LYS A CA 1
ATOM 784 C C . LYS A 1 98 ? 13.934 -0.141 -14.544 1.00 89.19 98 LYS A C 1
ATOM 786 O O . LYS A 1 98 ? 13.922 -1.359 -14.702 1.00 89.19 98 LYS A O 1
ATOM 791 N N . GLY A 1 99 ? 15.055 0.573 -14.565 1.00 93.69 99 GLY A N 1
ATOM 792 C CA . GLY A 1 99 ? 16.404 0.006 -14.645 1.00 93.69 99 GLY A CA 1
ATOM 793 C C . GLY A 1 99 ? 16.901 -0.309 -16.056 1.00 93.69 99 GLY A C 1
ATOM 794 O O . GLY A 1 99 ? 17.901 -1.012 -16.215 1.00 93.69 99 GLY A O 1
ATOM 795 N N . MET A 1 100 ? 16.232 0.188 -17.095 1.00 94.31 100 MET A N 1
ATOM 796 C CA . MET A 1 100 ? 16.671 0.023 -18.480 1.00 94.31 100 MET A CA 1
ATOM 797 C C . MET A 1 100 ? 16.182 1.160 -19.370 1.00 94.31 100 MET A C 1
ATOM 799 O O . MET A 1 100 ? 15.161 1.786 -19.091 1.00 94.31 100 MET A O 1
ATOM 803 N N . ILE A 1 101 ? 16.922 1.396 -20.447 1.00 96.56 101 ILE A N 1
ATOM 804 C CA . ILE A 1 101 ? 16.546 2.291 -21.540 1.00 96.56 101 ILE A CA 1
ATOM 805 C C . ILE A 1 101 ? 16.648 1.537 -22.863 1.00 96.56 101 ILE A C 1
ATOM 807 O O . ILE A 1 101 ? 17.388 0.552 -22.966 1.00 96.56 101 ILE A O 1
ATOM 811 N N . TYR A 1 102 ? 15.937 2.026 -23.871 1.00 96.88 102 TYR A N 1
ATOM 812 C CA . TYR A 1 102 ? 16.027 1.517 -25.230 1.00 96.88 102 TYR A CA 1
ATOM 813 C C . TYR A 1 102 ? 16.733 2.543 -26.111 1.00 96.88 102 TYR A C 1
ATOM 815 O O . TYR A 1 102 ? 16.471 3.738 -26.003 1.00 96.88 102 TYR A O 1
ATOM 823 N N . ILE A 1 103 ? 17.641 2.091 -26.967 1.00 97.44 103 ILE A N 1
ATOM 824 C CA . ILE A 1 103 ? 18.391 2.936 -27.897 1.00 97.44 103 ILE A CA 1
ATOM 825 C C . ILE A 1 103 ? 18.191 2.375 -29.297 1.00 97.44 103 ILE A C 1
ATOM 827 O O . ILE A 1 103 ? 18.403 1.189 -29.528 1.00 97.44 103 ILE A O 1
ATOM 831 N N . GLU A 1 104 ? 17.789 3.221 -30.230 1.00 96.56 104 GLU A N 1
ATOM 832 C CA . GLU A 1 104 ? 17.575 2.851 -31.623 1.00 96.56 104 GLU A CA 1
ATOM 833 C C . GLU A 1 104 ? 18.857 3.096 -32.429 1.00 96.56 104 GLU A C 1
ATOM 835 O O . GLU A 1 104 ? 19.390 4.210 -32.448 1.00 96.56 104 GLU A O 1
ATOM 840 N N . ALA A 1 105 ? 19.383 2.055 -33.078 1.00 96.75 105 ALA A N 1
ATOM 841 C CA . ALA A 1 105 ? 20.573 2.141 -33.923 1.00 96.75 105 ALA A CA 1
ATOM 842 C C . ALA A 1 105 ? 20.700 0.937 -34.870 1.00 96.75 105 ALA A C 1
ATOM 844 O O . ALA A 1 105 ? 20.276 -0.173 -34.558 1.00 96.75 105 ALA A O 1
ATOM 845 N N . PHE A 1 106 ? 21.383 1.114 -36.004 1.00 95.75 106 PHE A N 1
ATOM 846 C CA . PHE A 1 106 ? 21.612 0.017 -36.957 1.00 95.75 106 PHE A CA 1
ATOM 847 C C . PHE A 1 106 ? 22.519 -1.096 -36.415 1.00 95.75 106 PHE A C 1
ATOM 849 O O . PHE A 1 106 ? 22.288 -2.270 -36.694 1.00 95.75 106 PHE A O 1
ATOM 856 N N . LYS A 1 107 ? 23.554 -0.747 -35.643 1.00 95.06 107 LYS A N 1
ATOM 857 C CA . LYS A 1 107 ? 24.555 -1.699 -35.142 1.00 95.06 107 LYS A CA 1
ATOM 858 C C . LYS A 1 107 ? 24.768 -1.532 -33.645 1.00 95.06 107 LYS A C 1
ATOM 860 O O . LYS A 1 107 ? 24.759 -0.413 -33.134 1.00 95.06 107 LYS A O 1
ATOM 865 N N . GLN A 1 108 ? 25.087 -2.636 -32.971 1.00 95.38 108 GLN A N 1
ATOM 866 C CA . GLN A 1 108 ? 25.453 -2.637 -31.552 1.00 95.38 108 GLN A CA 1
ATOM 867 C C . GLN A 1 108 ? 26.635 -1.700 -31.257 1.00 95.38 108 GLN A C 1
ATOM 869 O O . GLN A 1 108 ? 26.660 -1.039 -30.221 1.00 95.38 108 GLN A O 1
ATOM 874 N N . SER A 1 109 ? 27.599 -1.604 -32.180 1.00 95.75 109 SER A N 1
ATOM 875 C CA . SER A 1 109 ? 28.761 -0.719 -32.047 1.00 95.75 109 SER A CA 1
ATOM 876 C C . SER A 1 109 ? 28.368 0.756 -31.948 1.00 95.75 109 SER A C 1
ATOM 878 O O . SER A 1 109 ? 28.958 1.484 -31.158 1.00 95.75 109 SER A O 1
ATOM 880 N N . HIS A 1 110 ? 27.333 1.189 -32.673 1.00 96.88 110 HIS A N 1
ATOM 881 C CA . HIS A 1 110 ? 26.848 2.571 -32.620 1.00 96.88 110 HIS A CA 1
ATOM 882 C C . HIS A 1 110 ? 26.307 2.904 -31.223 1.00 96.88 110 HIS A C 1
ATOM 884 O O . HIS A 1 110 ? 26.554 3.990 -30.698 1.00 96.88 110 HIS A O 1
ATOM 890 N N . VAL A 1 111 ? 25.615 1.942 -30.599 1.00 97.38 111 VAL A N 1
ATOM 891 C CA . VAL A 1 111 ? 25.126 2.061 -29.221 1.00 97.38 111 VAL A CA 1
ATOM 892 C C . VAL A 1 111 ? 26.296 2.117 -28.247 1.00 97.38 111 VAL A C 1
ATOM 894 O O . VAL A 1 111 ? 26.345 3.027 -27.425 1.00 97.38 111 VAL A O 1
ATOM 897 N N . ALA A 1 112 ? 27.257 1.195 -28.367 1.00 96.56 112 ALA A N 1
ATOM 898 C CA . ALA A 1 112 ? 28.428 1.127 -27.493 1.00 96.56 112 ALA A CA 1
ATOM 899 C C . ALA A 1 112 ? 29.220 2.448 -27.481 1.00 96.56 112 ALA A C 1
ATOM 901 O O . ALA A 1 112 ? 29.513 2.989 -26.411 1.00 96.56 112 ALA A O 1
ATOM 902 N N . THR A 1 113 ? 29.488 3.026 -28.656 1.00 95.25 113 THR A N 1
ATOM 903 C CA . THR A 1 113 ? 30.144 4.337 -28.780 1.00 95.25 113 THR A CA 1
ATOM 904 C C . THR A 1 113 ? 29.308 5.452 -28.143 1.00 95.25 113 THR A C 1
ATOM 906 O O . THR A 1 113 ? 29.836 6.275 -27.389 1.00 95.25 113 THR A O 1
ATOM 909 N N . ALA A 1 114 ? 27.989 5.464 -28.364 1.00 96.50 114 ALA A N 1
ATOM 910 C CA . ALA A 1 114 ? 27.110 6.494 -27.812 1.00 96.50 114 ALA A CA 1
ATOM 911 C C . ALA A 1 114 ? 27.055 6.486 -26.277 1.00 96.50 114 ALA A C 1
ATOM 913 O O . ALA A 1 114 ? 27.117 7.553 -25.658 1.00 96.50 114 ALA A O 1
ATOM 914 N N . ILE A 1 115 ? 27.017 5.308 -25.650 1.00 96.81 115 ILE A N 1
ATOM 915 C CA . ILE A 1 115 ? 26.933 5.169 -24.185 1.00 96.81 115 ILE A CA 1
ATOM 916 C C . ILE A 1 115 ? 28.299 5.224 -23.481 1.00 96.81 115 ILE A C 1
ATOM 918 O O . ILE A 1 115 ? 28.362 5.249 -22.250 1.00 96.81 115 ILE A O 1
ATOM 922 N N . THR A 1 116 ? 29.400 5.269 -24.236 1.00 95.31 116 THR A N 1
ATOM 923 C CA . THR A 1 116 ? 30.749 5.392 -23.667 1.00 95.31 116 THR A CA 1
ATOM 924 C C . THR A 1 116 ? 30.855 6.670 -22.824 1.00 95.31 116 THR A C 1
ATOM 926 O O . THR A 1 116 ? 30.449 7.755 -23.254 1.00 95.31 116 THR A O 1
ATOM 929 N N . GLY A 1 117 ? 31.373 6.533 -21.601 1.00 94.06 117 GLY A N 1
ATOM 930 C CA . GLY A 1 117 ? 31.500 7.622 -20.622 1.00 94.06 117 GLY A CA 1
ATOM 931 C C . GLY A 1 117 ? 30.230 7.929 -19.815 1.00 94.06 117 GLY A C 1
ATOM 932 O O . GLY A 1 117 ? 30.266 8.782 -18.932 1.00 94.06 117 GLY A O 1
ATOM 933 N N . VAL A 1 118 ? 29.114 7.234 -20.064 1.00 96.06 118 VAL A N 1
ATOM 934 C CA . VAL A 1 118 ? 27.879 7.386 -19.278 1.00 96.06 118 VAL A CA 1
ATOM 935 C C . VAL A 1 118 ? 27.885 6.381 -18.125 1.00 96.06 118 VAL A C 1
ATOM 937 O O . VAL A 1 118 ? 27.594 5.203 -18.313 1.00 96.06 118 VAL A O 1
ATOM 940 N N . SER A 1 119 ? 28.224 6.842 -16.919 1.00 94.88 119 SER A N 1
ATOM 941 C CA . SER A 1 119 ? 28.418 5.991 -15.729 1.00 94.88 119 SER A CA 1
ATOM 942 C C . SER A 1 119 ? 27.156 5.264 -15.247 1.00 94.88 119 SER A C 1
ATOM 944 O O . SER A 1 119 ? 27.249 4.233 -14.583 1.00 94.88 119 SER A O 1
ATOM 946 N N . ALA A 1 120 ? 25.976 5.786 -15.580 1.00 96.38 120 ALA A N 1
ATOM 947 C CA . ALA A 1 120 ? 24.689 5.192 -15.233 1.00 96.38 120 ALA A CA 1
ATOM 948 C C . ALA A 1 120 ? 24.313 3.979 -16.106 1.00 96.38 120 ALA A C 1
ATOM 950 O O . ALA A 1 120 ? 23.386 3.245 -15.757 1.00 96.38 120 ALA A O 1
ATOM 951 N N . LEU A 1 121 ? 25.007 3.766 -17.232 1.00 96.69 121 LEU A N 1
ATOM 952 C CA . LEU A 1 121 ? 24.712 2.714 -18.202 1.00 96.69 121 LEU A CA 1
ATOM 953 C C . LEU A 1 121 ? 25.737 1.584 -18.151 1.00 96.69 121 LEU A C 1
ATOM 955 O O . LEU A 1 121 ? 26.944 1.803 -18.053 1.00 96.69 121 LEU A O 1
ATOM 959 N N . ASN A 1 122 ? 25.252 0.350 -18.273 1.00 93.00 122 ASN A N 1
ATOM 960 C CA . ASN A 1 122 ? 26.119 -0.819 -18.349 1.00 93.00 122 ASN A CA 1
ATOM 961 C C . ASN A 1 122 ? 26.570 -1.072 -19.795 1.00 93.00 122 ASN A C 1
ATOM 963 O O . ASN A 1 122 ? 25.827 -1.637 -20.596 1.00 93.00 122 ASN A O 1
ATOM 967 N N . GLN A 1 123 ? 27.815 -0.708 -20.099 1.00 90.94 123 GLN A N 1
ATOM 968 C CA . GLN A 1 123 ? 28.401 -0.859 -21.436 1.00 90.94 123 GLN A CA 1
ATOM 969 C C . GLN A 1 123 ? 28.605 -2.325 -21.858 1.00 90.94 123 GLN A C 1
ATOM 971 O O . GLN A 1 123 ? 28.641 -2.622 -23.047 1.00 90.94 123 GLN A O 1
ATOM 976 N N . PHE A 1 124 ? 28.690 -3.255 -20.901 1.00 91.38 124 PHE A N 1
ATOM 977 C CA . PHE A 1 124 ? 28.930 -4.679 -21.163 1.00 91.38 124 PHE A CA 1
ATOM 978 C C . PHE A 1 124 ? 27.652 -5.470 -21.467 1.00 91.38 124 PHE A C 1
ATOM 980 O O . PHE A 1 124 ? 27.723 -6.641 -21.836 1.00 91.38 124 PHE A O 1
ATOM 987 N N . ARG A 1 125 ? 26.470 -4.871 -21.275 1.00 90.19 125 ARG A N 1
ATOM 988 C CA . ARG A 1 125 ? 25.171 -5.532 -21.471 1.00 90.19 125 ARG A CA 1
ATOM 989 C C . ARG A 1 125 ? 24.275 -4.701 -22.380 1.00 90.19 125 ARG A C 1
ATOM 991 O O . ARG A 1 125 ? 23.396 -3.985 -21.904 1.00 90.19 125 ARG A O 1
ATOM 998 N N . ILE A 1 126 ? 24.506 -4.859 -23.680 1.00 95.94 126 ILE A N 1
ATOM 999 C CA . ILE A 1 126 ? 23.669 -4.329 -24.758 1.00 95.94 126 ILE A CA 1
ATOM 1000 C C . ILE A 1 126 ? 22.980 -5.526 -25.421 1.00 95.94 126 ILE A C 1
ATOM 1002 O O . ILE A 1 126 ? 23.665 -6.413 -25.927 1.00 95.94 126 ILE A O 1
ATOM 1006 N N . ALA A 1 127 ? 21.649 -5.577 -25.390 1.00 95.69 127 ALA A N 1
ATOM 1007 C CA . ALA A 1 127 ? 20.864 -6.675 -25.960 1.00 95.69 127 ALA A CA 1
ATOM 1008 C C . ALA A 1 127 ? 19.936 -6.158 -27.063 1.00 95.69 127 ALA A C 1
ATOM 1010 O O . ALA A 1 127 ? 19.362 -5.085 -26.922 1.00 95.69 127 ALA A O 1
ATOM 1011 N N . MET A 1 128 ? 19.780 -6.899 -28.156 1.00 94.81 128 MET A N 1
ATOM 1012 C CA . MET A 1 128 ? 18.863 -6.530 -29.238 1.00 94.81 128 MET A CA 1
ATOM 1013 C C . MET A 1 128 ? 17.425 -6.914 -28.869 1.00 94.81 128 MET A C 1
ATOM 1015 O O . MET A 1 128 ? 17.194 -8.025 -28.392 1.00 94.81 128 MET A O 1
ATOM 1019 N N . VAL A 1 129 ? 16.469 -6.016 -29.102 1.00 93.94 129 VAL A N 1
ATOM 1020 C CA . VAL A 1 129 ? 15.034 -6.314 -29.008 1.00 93.94 129 VAL A CA 1
ATOM 1021 C C . VAL A 1 129 ? 14.630 -7.119 -30.248 1.00 93.94 129 VAL A C 1
ATOM 1023 O O . VAL A 1 129 ? 14.917 -6.681 -31.365 1.00 93.94 129 VAL A O 1
ATOM 1026 N N . PRO A 1 130 ? 13.973 -8.282 -30.102 1.00 92.69 130 PRO A N 1
ATOM 1027 C CA . PRO A 1 130 ? 13.445 -9.026 -31.241 1.00 92.69 130 PRO A CA 1
ATOM 1028 C C . PRO A 1 130 ? 12.471 -8.176 -32.065 1.00 92.69 130 PRO A C 1
ATOM 1030 O O . PRO A 1 130 ? 11.629 -7.480 -31.506 1.00 92.69 130 PRO A O 1
ATOM 1033 N N . ILE A 1 131 ? 12.520 -8.282 -33.398 1.00 87.19 131 ILE A N 1
ATOM 1034 C CA . ILE A 1 131 ? 11.695 -7.444 -34.292 1.00 87.19 131 ILE A CA 1
ATOM 1035 C C . ILE A 1 131 ? 10.188 -7.559 -34.000 1.00 87.19 131 ILE A C 1
ATOM 1037 O O . ILE A 1 131 ? 9.454 -6.581 -34.086 1.00 87.19 131 ILE A O 1
ATOM 1041 N N . LYS A 1 132 ? 9.745 -8.746 -33.564 1.00 87.44 132 LYS A N 1
ATOM 1042 C CA . LYS A 1 132 ? 8.354 -9.033 -33.184 1.00 87.44 132 LYS A CA 1
ATOM 1043 C C . LYS A 1 132 ? 7.911 -8.319 -31.898 1.00 87.44 132 LYS A C 1
ATOM 1045 O O . LYS A 1 132 ? 6.720 -8.132 -31.707 1.00 87.44 132 LYS A O 1
ATOM 1050 N N . GLU A 1 133 ? 8.849 -7.916 -31.043 1.00 88.06 133 GLU A N 1
ATOM 1051 C CA . GLU A 1 133 ? 8.600 -7.289 -29.733 1.00 88.06 133 GLU A CA 1
ATOM 1052 C C . GLU A 1 133 ? 8.835 -5.764 -29.751 1.00 88.06 133 GLU A C 1
ATOM 1054 O O . GLU A 1 133 ? 8.573 -5.065 -28.766 1.00 88.06 133 GLU A O 1
ATOM 1059 N N . MET A 1 134 ? 9.324 -5.210 -30.869 1.00 88.31 134 MET A N 1
ATOM 1060 C CA . MET A 1 134 ? 9.592 -3.773 -31.005 1.00 88.31 134 MET A CA 1
ATOM 1061 C C . MET A 1 134 ? 8.323 -2.932 -30.804 1.00 88.31 134 MET A C 1
ATOM 1063 O O . MET A 1 134 ? 8.349 -1.949 -30.063 1.00 88.31 134 MET A O 1
ATOM 1067 N N . CYS A 1 135 ? 7.195 -3.341 -31.392 1.00 85.81 135 CYS A N 1
ATOM 1068 C CA . CYS A 1 135 ? 5.917 -2.642 -31.235 1.00 85.81 135 CYS A CA 1
ATOM 1069 C C . CYS A 1 135 ? 5.406 -2.701 -29.787 1.00 85.81 135 CYS A C 1
ATOM 1071 O O . CYS A 1 135 ? 4.990 -1.684 -29.230 1.00 85.81 135 CYS A O 1
ATOM 1073 N N . ASP A 1 136 ? 5.521 -3.858 -29.132 1.00 84.62 136 ASP A N 1
ATOM 1074 C CA . ASP A 1 136 ? 5.125 -4.028 -27.730 1.00 84.62 136 ASP A CA 1
ATOM 1075 C C . ASP A 1 136 ? 5.990 -3.197 -26.776 1.00 84.62 136 ASP A C 1
ATOM 1077 O O . ASP A 1 136 ? 5.519 -2.717 -25.737 1.00 84.62 136 ASP A O 1
ATOM 1081 N N . THR A 1 137 ? 7.249 -2.953 -27.144 1.00 83.38 137 THR A N 1
ATOM 1082 C CA . THR A 1 137 ? 8.141 -2.066 -26.393 1.00 83.38 137 THR A CA 1
ATOM 1083 C C . THR A 1 137 ? 7.585 -0.643 -26.340 1.00 83.38 137 THR A C 1
ATOM 1085 O O . THR A 1 137 ? 7.574 -0.040 -25.266 1.00 83.38 137 THR A O 1
ATOM 1088 N N . LEU A 1 138 ? 7.046 -0.139 -27.453 1.00 83.62 138 LEU A N 1
ATOM 1089 C CA . LEU A 1 138 ? 6.480 1.211 -27.564 1.00 83.62 138 LEU A CA 1
ATOM 1090 C C . LEU A 1 138 ? 5.004 1.302 -27.164 1.00 83.62 138 LEU A C 1
ATOM 1092 O O . LEU A 1 138 ? 4.483 2.406 -27.008 1.00 83.62 138 LEU A O 1
ATOM 1096 N N . LYS A 1 139 ? 4.327 0.167 -26.957 1.00 81.00 139 LYS A N 1
ATOM 1097 C CA . LYS A 1 139 ? 2.926 0.138 -26.536 1.00 81.00 139 LYS A CA 1
ATOM 1098 C C . LYS A 1 139 ? 2.755 0.854 -25.197 1.00 81.00 139 LYS A C 1
ATOM 1100 O O . LYS A 1 139 ? 3.187 0.368 -24.147 1.00 81.00 139 LYS A O 1
ATOM 1105 N N . VAL A 1 140 ? 2.095 2.008 -25.249 1.00 67.94 140 VAL A N 1
ATOM 1106 C CA . VAL A 1 140 ? 1.594 2.717 -24.075 1.00 67.94 140 VAL A CA 1
ATOM 1107 C C . VAL A 1 140 ? 0.234 2.119 -23.762 1.00 67.94 140 VAL A C 1
ATOM 1109 O O . VAL A 1 140 ? -0.756 2.419 -24.429 1.00 67.94 140 VAL A O 1
ATOM 1112 N N . ALA A 1 141 ? 0.180 1.249 -22.755 1.00 59.03 141 ALA A N 1
ATOM 1113 C CA . ALA A 1 141 ? -1.092 0.948 -22.126 1.00 59.03 141 ALA A CA 1
ATOM 1114 C C . ALA A 1 141 ? -1.561 2.254 -21.480 1.00 59.03 141 ALA A C 1
ATOM 1116 O O . ALA A 1 141 ? -1.014 2.695 -20.468 1.00 59.03 141 ALA A O 1
ATOM 1117 N N . LYS A 1 142 ? -2.529 2.924 -22.109 1.00 55.25 142 LYS A N 1
ATOM 1118 C CA . LYS A 1 142 ? -3.338 3.907 -21.401 1.00 55.25 142 LYS A CA 1
ATOM 1119 C C . LYS A 1 142 ? -4.199 3.104 -20.439 1.00 55.25 142 LYS A C 1
ATOM 1121 O O . LYS A 1 142 ? -5.373 2.875 -20.708 1.00 55.25 142 LYS A O 1
ATOM 1126 N N . ASP A 1 143 ? -3.612 2.686 -19.325 1.00 53.59 143 ASP A N 1
ATOM 1127 C CA . ASP A 1 143 ? -4.374 2.291 -18.150 1.00 53.59 143 ASP A CA 1
ATOM 1128 C C . ASP A 1 143 ? -4.959 3.584 -17.576 1.00 53.59 143 ASP A C 1
ATOM 1130 O O . ASP A 1 143 ? -4.554 4.086 -16.531 1.00 53.59 143 ASP A O 1
ATOM 1134 N N . ILE A 1 144 ? -5.884 4.193 -18.318 1.00 55.19 144 ILE A N 1
ATOM 1135 C CA . ILE A 1 144 ? -6.969 4.905 -17.678 1.00 55.19 144 ILE A CA 1
ATOM 1136 C C . ILE A 1 144 ? -7.852 3.742 -17.250 1.00 55.19 144 ILE A C 1
ATOM 1138 O O . ILE A 1 144 ? -8.544 3.190 -18.112 1.00 55.19 144 ILE A O 1
ATOM 1142 N N . PRO A 1 145 ? -7.766 3.274 -15.988 1.00 57.66 145 PRO A N 1
ATOM 1143 C CA . PRO A 1 145 ? -8.684 2.248 -15.536 1.00 57.66 145 PRO A CA 1
ATOM 1144 C C . PRO A 1 145 ? -10.078 2.727 -15.918 1.00 57.66 145 PRO A C 1
ATOM 1146 O O . PRO A 1 145 ? -10.380 3.909 -15.729 1.00 57.66 145 PRO A O 1
ATOM 1149 N N . SER A 1 146 ? -10.869 1.855 -16.547 1.00 67.81 146 SER A N 1
ATOM 1150 C CA . SER A 1 146 ? -12.214 2.173 -17.020 1.00 67.81 146 SER A CA 1
ATOM 1151 C C . SER A 1 146 ? -13.107 2.441 -15.809 1.00 67.81 146 SER A C 1
ATOM 1153 O O . SER A 1 146 ? -13.884 1.587 -15.391 1.00 67.81 146 SER A O 1
ATOM 1155 N N . LEU A 1 147 ? -12.915 3.598 -15.187 1.00 80.12 147 LEU A N 1
ATOM 1156 C CA . LEU A 1 147 ? -13.583 4.038 -13.987 1.00 80.12 147 LEU A CA 1
ATOM 1157 C C . LEU A 1 147 ? -14.989 4.427 -14.398 1.00 80.12 147 LEU A C 1
ATOM 1159 O O . LEU A 1 147 ? -15.194 5.364 -15.167 1.00 80.12 147 LEU A O 1
ATOM 1163 N N . LYS A 1 148 ? -15.950 3.667 -13.895 1.00 81.44 148 LYS A N 1
ATOM 1164 C CA . LYS A 1 148 ? -17.370 3.945 -14.040 1.00 81.44 148 LYS A CA 1
ATOM 1165 C C . LYS A 1 148 ? -17.912 4.392 -12.694 1.00 81.44 148 LYS A C 1
ATOM 1167 O O . LYS A 1 148 ? -17.436 3.952 -11.645 1.00 81.44 148 LYS A O 1
ATOM 1172 N N . ASN A 1 149 ? -18.934 5.233 -12.732 1.00 87.50 149 ASN A N 1
ATOM 1173 C CA . ASN A 1 149 ? -19.694 5.588 -11.542 1.00 87.50 149 ASN A CA 1
ATOM 1174 C C . ASN A 1 149 ? -20.235 4.300 -10.892 1.00 87.50 149 ASN A C 1
ATOM 1176 O O . ASN A 1 149 ? -20.634 3.364 -11.587 1.00 87.50 149 ASN A O 1
ATOM 1180 N N . GLY A 1 150 ? -20.195 4.238 -9.566 1.00 87.69 150 GLY A N 1
ATOM 1181 C CA . GLY A 1 150 ? -20.558 3.068 -8.769 1.00 87.69 150 GLY A CA 1
ATOM 1182 C C . GLY 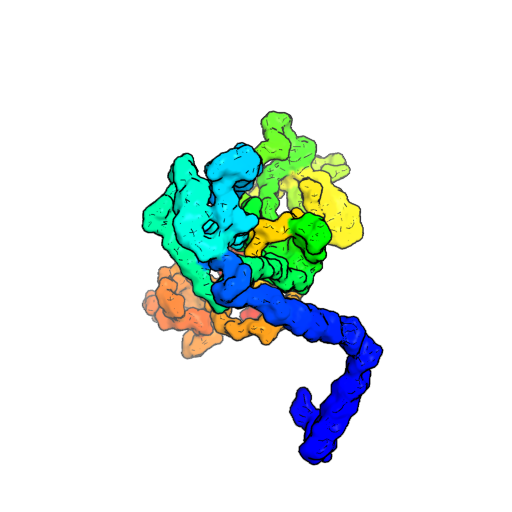A 1 150 ? -19.426 2.061 -8.541 1.00 87.69 150 GLY A C 1
ATOM 1183 O O . GLY A 1 150 ? -19.559 1.218 -7.659 1.00 87.69 150 GLY A O 1
ATOM 1184 N N . MET A 1 151 ? -18.298 2.139 -9.262 1.00 90.00 151 MET A N 1
ATOM 1185 C CA . MET A 1 151 ? -17.175 1.222 -9.030 1.00 90.00 151 MET A CA 1
ATOM 1186 C C . MET A 1 151 ? -16.513 1.460 -7.673 1.00 90.00 151 MET A C 1
ATOM 1188 O O . MET A 1 151 ? -16.322 2.600 -7.251 1.00 90.00 151 MET A O 1
ATOM 1192 N N . TYR A 1 152 ? -16.086 0.376 -7.031 1.00 92.81 152 TYR A N 1
ATOM 1193 C CA . TYR A 1 152 ? -15.300 0.439 -5.807 1.00 92.81 152 TYR A CA 1
ATOM 1194 C C . TYR A 1 152 ? -13.803 0.543 -6.104 1.00 92.81 152 TYR A C 1
ATOM 1196 O O . TYR A 1 152 ? -13.255 -0.189 -6.927 1.00 92.81 152 TYR A O 1
ATOM 1204 N N . VAL A 1 153 ? -13.135 1.447 -5.395 1.00 93.94 153 VAL A N 1
ATOM 1205 C CA . VAL A 1 153 ? -11.692 1.692 -5.453 1.00 93.94 153 VAL A CA 1
ATOM 1206 C C . VAL A 1 153 ? -11.121 1.723 -4.038 1.00 93.94 153 VAL A C 1
ATOM 1208 O O . VAL A 1 153 ? -11.845 1.942 -3.068 1.00 93.94 153 VAL A O 1
ATOM 1211 N N . ARG A 1 154 ? -9.807 1.533 -3.899 1.00 94.81 154 ARG A N 1
ATOM 1212 C CA . ARG A 1 154 ? -9.099 1.763 -2.627 1.00 94.81 154 ARG A CA 1
ATOM 1213 C C . ARG A 1 154 ? -8.149 2.936 -2.748 1.00 94.81 154 ARG A C 1
ATOM 1215 O O . ARG A 1 154 ? -7.497 3.106 -3.776 1.00 94.81 154 ARG A O 1
ATOM 1222 N N . LEU A 1 155 ? -8.015 3.741 -1.700 1.00 94.38 155 LEU A N 1
ATOM 1223 C CA . LEU A 1 155 ? -7.029 4.822 -1.704 1.00 94.38 155 LEU A CA 1
ATOM 1224 C C . LEU A 1 155 ? -5.632 4.284 -1.355 1.00 94.38 155 LEU A C 1
ATOM 1226 O O . LEU A 1 155 ? -5.434 3.614 -0.353 1.00 94.38 155 LEU A O 1
ATOM 1230 N N . ARG A 1 156 ? -4.618 4.624 -2.151 1.00 92.62 156 ARG A N 1
ATOM 1231 C CA . ARG A 1 156 ? -3.201 4.266 -1.939 1.00 92.62 156 ARG A CA 1
ATOM 1232 C C . ARG A 1 156 ? -2.466 5.236 -1.015 1.00 92.62 156 ARG A C 1
ATOM 1234 O O . ARG A 1 156 ? -1.375 4.943 -0.530 1.00 92.62 156 ARG A O 1
ATOM 1241 N N . ARG A 1 157 ? -3.009 6.441 -0.832 1.00 87.44 157 ARG A N 1
ATOM 1242 C CA . ARG A 1 157 ? -2.394 7.550 -0.085 1.00 87.44 157 ARG A CA 1
ATOM 1243 C C . ARG A 1 157 ? -3.457 8.286 0.726 1.00 87.44 157 ARG A C 1
ATOM 1245 O O . ARG A 1 157 ? -4.641 8.001 0.590 1.00 87.44 157 ARG A O 1
ATOM 1252 N N . THR A 1 158 ? -3.023 9.291 1.491 1.00 88.88 158 THR A N 1
ATOM 1253 C CA . THR A 1 158 ? -3.832 10.125 2.406 1.00 88.88 158 THR A CA 1
ATOM 1254 C C . THR A 1 158 ? -4.177 9.441 3.733 1.00 88.88 158 THR A C 1
ATOM 1256 O O . THR A 1 158 ? -3.785 8.302 3.981 1.00 88.88 158 THR A O 1
ATOM 1259 N N . MET A 1 159 ? -4.925 10.143 4.590 1.00 90.38 159 MET A N 1
ATOM 1260 C CA . MET A 1 159 ? -5.514 9.575 5.806 1.00 90.38 159 MET A CA 1
ATOM 1261 C C . MET A 1 159 ? -6.579 8.510 5.530 1.00 90.38 159 MET A C 1
ATOM 1263 O O . MET A 1 159 ? -7.109 7.965 6.485 1.00 90.38 159 MET A O 1
ATOM 1267 N N . TYR A 1 160 ? -6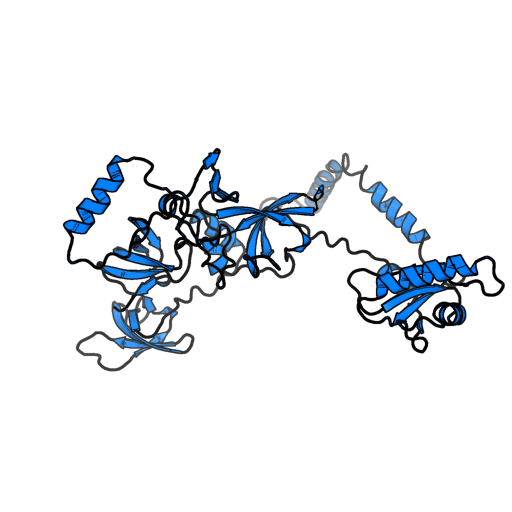.906 8.255 4.260 1.00 93.94 160 TYR A N 1
ATOM 1268 C CA . TYR A 1 160 ? -7.836 7.225 3.805 1.00 93.94 160 TYR A CA 1
ATOM 1269 C C . TYR A 1 160 ? -7.134 6.024 3.152 1.00 93.94 160 TYR A C 1
ATOM 1271 O O . TYR A 1 160 ? -7.790 5.177 2.562 1.00 93.94 160 TYR A O 1
ATOM 1279 N N . ARG A 1 161 ? -5.804 5.901 3.286 1.00 93.12 161 ARG A N 1
ATOM 1280 C CA . ARG A 1 161 ? -5.046 4.750 2.774 1.00 93.12 161 ARG A CA 1
ATOM 1281 C C . ARG A 1 161 ? -5.705 3.407 3.147 1.00 93.12 161 ARG A C 1
ATOM 1283 O O . ARG A 1 161 ? -6.028 3.195 4.315 1.00 93.12 161 ARG A O 1
ATOM 1290 N N . ASP A 1 162 ? -5.852 2.537 2.156 1.00 92.00 162 ASP A N 1
ATOM 1291 C CA . ASP A 1 162 ? -6.452 1.199 2.193 1.00 92.00 162 ASP A CA 1
ATOM 1292 C C . ASP A 1 162 ? -7.974 1.167 2.449 1.00 92.00 162 ASP A C 1
ATOM 1294 O O . ASP A 1 162 ? -8.581 0.100 2.345 1.00 92.00 162 ASP A O 1
ATOM 1298 N N . ASP A 1 163 ? -8.616 2.321 2.684 1.00 94.19 163 ASP A N 1
ATOM 1299 C CA . ASP A 1 163 ? -10.073 2.399 2.815 1.00 94.19 163 ASP A CA 1
ATOM 1300 C C . ASP A 1 163 ? -10.744 2.175 1.459 1.00 94.19 163 ASP A C 1
ATOM 1302 O O . ASP A 1 163 ? -10.254 2.625 0.414 1.00 94.19 163 ASP A O 1
ATOM 1306 N N . LEU A 1 164 ? -11.891 1.500 1.504 1.00 94.44 164 LEU A N 1
ATOM 1307 C CA . LEU A 1 164 ? -12.792 1.373 0.374 1.00 94.44 164 LEU A CA 1
ATOM 1308 C C . LEU A 1 164 ? -13.484 2.717 0.107 1.00 94.44 164 LEU A C 1
ATOM 1310 O O . LEU A 1 164 ? -13.854 3.435 1.037 1.00 94.44 164 LEU A O 1
ATOM 1314 N N . ALA A 1 165 ? -13.658 3.052 -1.165 1.00 95.19 165 ALA A N 1
ATOM 1315 C CA . ALA A 1 165 ? -14.419 4.202 -1.624 1.00 95.19 165 ALA A CA 1
ATOM 1316 C C . ALA A 1 165 ? -15.187 3.838 -2.895 1.00 95.19 165 ALA A C 1
ATOM 1318 O O . ALA A 1 165 ? -14.731 3.015 -3.687 1.00 95.19 165 ALA A O 1
ATOM 1319 N N . GLN A 1 166 ? -16.332 4.472 -3.104 1.00 94.19 166 GLN A N 1
ATOM 1320 C CA . GLN A 1 166 ? -17.138 4.315 -4.307 1.00 94.19 166 GLN A CA 1
ATOM 1321 C C . GLN A 1 166 ? -16.944 5.532 -5.214 1.00 94.19 166 GLN A C 1
ATOM 1323 O O . GLN A 1 166 ? -16.921 6.675 -4.752 1.00 94.19 166 GLN A O 1
ATOM 1328 N N . VAL A 1 167 ? -16.776 5.291 -6.510 1.00 93.81 167 VAL A N 1
ATOM 1329 C CA . VAL A 1 167 ? -16.647 6.337 -7.527 1.00 93.81 167 VAL A CA 1
ATOM 1330 C C . VAL A 1 167 ? -18.013 6.972 -7.758 1.00 93.81 167 VAL A C 1
ATOM 1332 O O . VAL A 1 167 ? -18.922 6.307 -8.241 1.00 93.81 167 VAL A O 1
ATOM 1335 N N . ASP A 1 168 ? -18.158 8.253 -7.436 1.00 93.12 168 ASP A N 1
ATOM 1336 C CA . ASP A 1 168 ? -19.379 9.017 -7.722 1.00 93.12 168 ASP A CA 1
ATOM 1337 C C . ASP A 1 168 ? -19.286 9.667 -9.108 1.00 93.12 168 ASP A C 1
ATOM 1339 O O . ASP A 1 168 ? -20.189 9.519 -9.929 1.00 93.12 168 ASP A O 1
ATOM 1343 N N . TRP A 1 169 ? -18.142 10.295 -9.412 1.00 92.38 169 TRP A N 1
ATOM 1344 C CA . TRP A 1 169 ? -17.881 10.922 -10.708 1.00 92.38 169 TRP A CA 1
ATOM 1345 C C . TRP A 1 169 ? -16.395 10.917 -11.072 1.00 92.38 169 TRP A C 1
ATOM 1347 O O . TRP A 1 169 ? -15.527 10.952 -10.198 1.00 92.38 169 TRP A O 1
ATOM 1357 N N . VAL A 1 170 ? -16.083 10.913 -12.368 1.00 90.19 170 VAL A N 1
ATOM 1358 C CA . VAL A 1 170 ? -14.705 10.918 -12.882 1.00 90.19 170 VAL A CA 1
ATOM 1359 C C . VAL A 1 170 ? -14.496 12.132 -13.777 1.00 90.19 170 VAL A C 1
ATOM 1361 O O . VAL A 1 170 ? -15.169 12.284 -14.792 1.00 90.19 170 VAL A O 1
ATOM 1364 N N . ASP A 1 171 ? -13.508 12.955 -13.431 1.00 87.62 171 ASP A N 1
ATOM 1365 C CA . ASP A 1 171 ? -13.044 14.070 -14.249 1.00 87.62 171 ASP A CA 1
ATOM 1366 C C . ASP A 1 171 ? -11.761 13.679 -14.982 1.00 87.62 171 ASP A C 1
ATOM 1368 O O . ASP A 1 171 ? -10.639 13.843 -14.481 1.00 87.62 171 ASP A O 1
ATOM 1372 N N . VAL A 1 172 ? -11.923 13.134 -16.184 1.00 82.56 172 VAL A N 1
ATOM 1373 C CA . VAL A 1 172 ? -10.779 12.735 -17.012 1.00 82.56 172 VAL A CA 1
ATOM 1374 C C . VAL A 1 172 ? -9.971 13.959 -17.457 1.00 82.56 172 VAL A C 1
ATOM 1376 O O . VAL A 1 172 ? -8.746 13.879 -17.530 1.00 82.56 172 VAL A O 1
ATOM 1379 N N . ALA A 1 173 ? -10.623 15.105 -17.688 1.00 81.62 173 ALA A N 1
ATOM 1380 C CA . ALA A 1 173 ? -9.964 16.321 -18.165 1.00 81.62 173 ALA A CA 1
ATOM 1381 C C . ALA A 1 173 ? -8.994 16.893 -17.120 1.00 81.62 173 ALA A C 1
ATOM 1383 O O . ALA A 1 173 ? -7.885 17.306 -17.458 1.00 81.62 173 ALA A O 1
ATOM 1384 N N . HIS A 1 174 ? -9.378 16.860 -15.842 1.00 85.31 174 HIS A N 1
ATOM 1385 C CA . HIS A 1 174 ? -8.554 17.377 -14.746 1.00 85.31 174 HIS A CA 1
ATOM 1386 C C . HIS A 1 174 ? -7.781 16.300 -13.976 1.00 85.31 174 HIS A C 1
ATOM 1388 O O . HIS A 1 174 ? -7.134 16.620 -12.975 1.00 85.31 174 HIS A O 1
ATOM 1394 N N . ASN A 1 175 ? -7.818 15.040 -14.426 1.00 86.19 175 ASN A N 1
ATOM 1395 C CA . ASN A 1 175 ? -7.152 13.904 -13.782 1.00 86.19 175 ASN A CA 1
ATOM 1396 C C . ASN A 1 175 ? -7.584 13.714 -12.309 1.00 86.19 175 ASN A C 1
ATOM 1398 O O . ASN A 1 175 ? -6.760 13.444 -11.422 1.00 86.19 175 ASN A O 1
ATOM 1402 N N . LYS A 1 176 ? -8.883 13.895 -12.033 1.00 91.25 176 LYS A N 1
ATOM 1403 C CA . LYS A 1 176 ? -9.484 13.804 -10.694 1.00 91.25 176 LYS A CA 1
ATOM 1404 C C . LYS A 1 176 ? -10.673 12.845 -10.677 1.00 91.25 176 LYS A C 1
ATOM 1406 O O . LYS A 1 176 ? -11.314 12.589 -11.686 1.00 91.25 176 LYS A O 1
ATOM 1411 N N . VAL A 1 177 ? -10.985 12.340 -9.494 1.00 93.31 177 VAL A N 1
ATOM 1412 C CA . VAL A 1 177 ? -12.149 11.501 -9.211 1.00 93.31 177 VAL A CA 1
ATOM 1413 C C . VAL A 1 177 ? -12.861 12.038 -7.976 1.00 93.31 177 VAL A C 1
ATOM 1415 O O . VAL A 1 177 ? -12.217 12.456 -7.012 1.00 93.31 177 VAL A O 1
ATOM 1418 N N . TYR A 1 178 ? -14.185 12.054 -8.015 1.00 95.62 178 TYR A N 1
ATOM 1419 C CA . TYR A 1 178 ? -15.044 12.386 -6.890 1.00 95.62 178 TYR A CA 1
ATOM 1420 C C . TYR A 1 178 ? -15.493 11.082 -6.230 1.00 95.62 178 TYR A C 1
ATOM 1422 O O . TYR A 1 178 ? -16.084 10.217 -6.880 1.00 95.62 178 TYR A O 1
ATOM 1430 N N . LEU A 1 179 ? -15.131 10.904 -4.961 1.00 95.94 179 LEU A N 1
ATOM 1431 C CA . LEU A 1 179 ? -15.329 9.652 -4.232 1.00 95.94 179 LEU A CA 1
ATOM 1432 C C . LEU A 1 179 ? -16.333 9.829 -3.096 1.00 95.94 179 LEU A C 1
ATOM 1434 O O . LEU A 1 179 ? -16.227 10.798 -2.341 1.00 95.94 179 LEU A O 1
ATOM 1438 N N . LYS A 1 180 ? -17.220 8.841 -2.940 1.00 95.62 180 LYS A N 1
ATOM 1439 C CA . LYS A 1 180 ? -18.022 8.569 -1.739 1.00 95.62 180 LYS A CA 1
ATOM 1440 C C . LYS A 1 180 ? -17.217 7.645 -0.822 1.00 95.62 180 LYS A C 1
ATOM 1442 O O . LYS A 1 180 ? -16.769 6.585 -1.255 1.00 95.62 180 LYS A O 1
ATOM 1447 N N . LEU A 1 181 ? -17.025 8.018 0.440 1.00 94.62 181 LEU A N 1
ATOM 1448 C CA . LEU A 1 181 ? -16.297 7.203 1.420 1.00 94.62 181 LEU A CA 1
ATOM 1449 C C . LEU A 1 181 ? -16.797 7.420 2.852 1.00 94.62 181 LEU A C 1
ATOM 1451 O O . LEU A 1 181 ? -17.434 8.429 3.157 1.00 94.62 181 LEU A O 1
ATOM 1455 N N . VAL A 1 182 ? -16.473 6.486 3.748 1.00 93.00 182 VAL A N 1
ATOM 1456 C CA . VAL A 1 182 ? -16.773 6.619 5.181 1.00 93.00 182 VAL A CA 1
ATOM 1457 C C . VAL A 1 182 ? -15.787 7.611 5.818 1.00 93.00 182 VAL A C 1
ATOM 1459 O O . VAL A 1 182 ? -14.568 7.417 5.720 1.00 93.00 182 VAL A O 1
ATOM 1462 N N . PRO A 1 183 ? -16.264 8.693 6.458 1.00 93.06 183 PRO A N 1
ATOM 1463 C CA . PRO A 1 183 ? -15.379 9.685 7.040 1.00 93.06 183 PRO A CA 1
ATOM 1464 C C . PRO A 1 183 ? -14.636 9.178 8.278 1.00 93.06 183 PRO A C 1
ATOM 1466 O O . PRO A 1 183 ? -14.987 8.188 8.913 1.00 93.06 183 PRO A O 1
ATOM 1469 N N . ARG A 1 184 ? -13.562 9.892 8.620 1.00 91.50 184 ARG A N 1
ATOM 1470 C CA . ARG A 1 184 ? -12.714 9.635 9.788 1.00 91.50 184 ARG A CA 1
ATOM 1471 C C . ARG A 1 184 ? -12.542 10.939 10.546 1.00 91.50 184 ARG A C 1
ATOM 1473 O O . ARG A 1 184 ? -11.556 11.649 10.353 1.00 91.50 184 ARG A O 1
ATOM 1480 N N . ILE A 1 185 ? -13.546 11.276 11.346 1.00 87.19 185 ILE A N 1
ATOM 1481 C CA . ILE A 1 185 ? -13.623 12.542 12.076 1.00 87.19 185 ILE A CA 1
ATOM 1482 C C . ILE A 1 185 ? -13.284 12.291 13.535 1.00 87.19 185 ILE A C 1
ATOM 1484 O O . ILE A 1 185 ? -13.738 11.324 14.142 1.00 87.19 185 ILE A O 1
ATOM 1488 N N . ASP A 1 186 ? -12.471 13.176 14.094 1.00 83.25 186 ASP A N 1
ATOM 1489 C CA . ASP A 1 186 ? -12.223 13.193 15.524 1.00 83.25 186 ASP A CA 1
ATOM 1490 C C . ASP A 1 186 ? -13.282 14.039 16.230 1.00 83.25 186 ASP A C 1
ATOM 1492 O O . ASP A 1 186 ? -13.294 15.274 16.131 1.00 83.25 186 ASP A O 1
ATOM 1496 N N . TYR A 1 187 ? -14.176 13.342 16.926 1.00 78.88 187 TYR A N 1
ATOM 1497 C CA . TYR A 1 187 ? -15.210 13.932 17.770 1.00 78.88 187 TYR A CA 1
ATOM 1498 C C . TYR A 1 187 ? -14.715 14.249 19.188 1.00 78.88 187 TYR A C 1
ATOM 1500 O O . TYR A 1 187 ? -15.480 14.748 19.997 1.00 78.88 187 TYR A O 1
ATOM 1508 N N . THR A 1 188 ? -13.450 13.977 19.523 1.00 76.94 188 THR A N 1
ATOM 1509 C CA . THR A 1 188 ? -12.858 14.399 20.808 1.00 76.94 188 THR A CA 1
ATOM 1510 C C . THR A 1 188 ? -12.271 15.807 20.737 1.00 76.94 188 THR A C 1
ATOM 1512 O O . THR A 1 188 ? -12.070 16.464 21.760 1.00 76.94 188 THR A O 1
ATOM 1515 N N . ARG A 1 189 ? -12.022 16.290 19.516 1.00 76.81 189 ARG A N 1
ATOM 1516 C CA . ARG A 1 189 ? -11.438 17.598 19.246 1.00 76.81 189 ARG A CA 1
ATOM 1517 C C . ARG A 1 189 ? -12.485 18.706 19.302 1.00 76.81 189 ARG A C 1
ATOM 1519 O O . ARG A 1 189 ? -13.357 18.777 18.436 1.00 76.81 189 ARG A O 1
ATOM 1526 N N . MET A 1 190 ? -12.298 19.627 20.242 1.00 75.19 190 MET A N 1
ATOM 1527 C CA . MET A 1 190 ? -13.071 20.864 20.357 1.00 75.19 190 MET A CA 1
ATOM 1528 C C . MET A 1 190 ? -12.800 21.831 19.201 1.00 75.19 190 MET A C 1
ATOM 1530 O O . MET A 1 190 ? -11.672 21.959 18.717 1.00 75.19 190 MET A O 1
ATOM 1534 N N . ARG A 1 191 ? -13.830 22.552 18.761 1.00 75.38 191 ARG A N 1
ATOM 1535 C CA . ARG A 1 191 ? -13.779 23.538 17.677 1.00 75.38 191 ARG A CA 1
ATOM 1536 C C . ARG A 1 191 ? -14.630 24.767 18.025 1.00 75.38 191 ARG A C 1
ATOM 1538 O O . ARG A 1 191 ? -15.320 24.824 19.042 1.00 75.38 191 ARG A O 1
ATOM 1545 N N . GLY A 1 192 ? -14.529 25.801 17.189 1.00 74.25 192 GLY A N 1
ATOM 1546 C CA . GLY A 1 192 ? -15.213 27.078 17.414 1.00 74.25 192 GLY A CA 1
ATOM 1547 C C . GLY A 1 192 ? -14.880 27.685 18.783 1.00 74.25 192 GLY A C 1
ATOM 1548 O O . GLY A 1 192 ? -13.723 27.668 19.205 1.00 74.25 192 GLY A O 1
ATOM 1549 N N . ALA A 1 193 ? -15.908 28.175 19.482 1.00 68.12 193 ALA A N 1
ATOM 1550 C CA . ALA A 1 193 ? -15.791 28.805 20.802 1.00 68.12 193 ALA A CA 1
ATOM 1551 C C . ALA A 1 193 ? -15.288 27.876 21.927 1.00 68.12 193 ALA A C 1
ATOM 1553 O O . ALA A 1 193 ? -14.835 28.365 22.957 1.00 68.12 193 ALA A O 1
ATOM 1554 N N . LEU A 1 194 ? -15.354 26.551 21.745 1.00 69.94 194 LEU A N 1
ATOM 1555 C CA . LEU A 1 194 ? -14.927 25.566 22.749 1.00 69.94 194 LEU A CA 1
ATOM 1556 C C . LEU A 1 194 ? -13.452 25.176 22.620 1.00 69.94 194 LEU A C 1
ATOM 1558 O O . LEU A 1 194 ? -12.925 24.433 23.448 1.00 69.94 194 LEU A O 1
ATOM 1562 N N . ARG A 1 195 ? -12.777 25.644 21.569 1.00 72.50 195 ARG A N 1
ATOM 1563 C CA . ARG A 1 195 ? -11.371 25.337 21.341 1.00 72.50 195 ARG A CA 1
ATOM 1564 C C . ARG A 1 195 ? -10.483 26.085 22.331 1.00 72.50 195 ARG A C 1
ATOM 1566 O O . ARG A 1 195 ? -10.636 27.289 22.521 1.00 72.50 195 ARG A O 1
ATOM 1573 N N . ALA A 1 196 ? -9.509 25.381 22.907 1.00 73.69 196 ALA A N 1
ATOM 1574 C CA . ALA A 1 196 ? -8.525 26.006 23.780 1.00 73.69 196 ALA A CA 1
ATOM 1575 C C . ALA A 1 196 ? -7.687 27.043 22.995 1.00 73.69 196 ALA A C 1
ATOM 1577 O O . ALA A 1 196 ? -7.310 26.762 21.851 1.00 73.69 196 ALA A O 1
ATOM 1578 N N . PRO A 1 197 ? -7.358 28.210 23.584 1.00 69.44 197 PRO A N 1
ATOM 1579 C CA . PRO A 1 197 ? -6.661 29.298 22.888 1.00 69.44 197 PRO A CA 1
ATOM 1580 C C . PRO A 1 197 ? -5.347 28.870 22.215 1.00 69.44 197 PRO A C 1
ATOM 1582 O O . PRO A 1 197 ? -5.043 29.322 21.112 1.00 69.44 197 PRO A O 1
ATOM 1585 N N . ASP A 1 198 ? -4.620 27.943 22.846 1.00 73.12 198 ASP A N 1
ATOM 1586 C CA . ASP A 1 198 ? -3.279 27.515 22.429 1.00 73.12 198 ASP A CA 1
ATOM 1587 C C . ASP A 1 198 ? -3.266 26.259 21.542 1.00 73.12 198 ASP A C 1
ATOM 1589 O O . ASP A 1 198 ? -2.208 25.807 21.096 1.00 73.12 198 ASP A O 1
ATOM 1593 N N . GLU A 1 199 ? -4.423 25.655 21.258 1.00 68.50 199 GLU A N 1
ATOM 1594 C CA . GLU A 1 199 ? -4.465 24.427 20.464 1.00 68.50 199 GLU A CA 1
ATOM 1595 C C . GLU A 1 199 ? -4.285 24.757 18.973 1.00 68.50 199 GLU A C 1
ATOM 1597 O O . GLU A 1 199 ? -5.012 25.608 18.459 1.00 68.50 199 GLU A O 1
ATOM 1602 N N . PRO A 1 200 ? -3.371 24.116 18.219 1.00 68.25 200 PRO A N 1
ATOM 1603 C CA . PRO A 1 200 ? -3.135 24.468 16.820 1.00 68.25 200 PRO A CA 1
ATOM 1604 C C . PRO A 1 200 ? -4.344 24.155 15.920 1.00 68.25 200 PRO A C 1
ATOM 1606 O O . PRO A 1 200 ? -5.066 23.173 16.104 1.00 68.25 200 PRO A O 1
ATOM 1609 N N . ARG A 1 201 ? -4.549 24.976 14.871 1.00 64.25 201 ARG A N 1
ATOM 1610 C CA . ARG A 1 201 ? -5.641 24.777 13.883 1.00 64.25 201 ARG A CA 1
ATOM 1611 C C . ARG A 1 201 ? -5.516 23.439 13.159 1.00 64.25 201 ARG A C 1
ATOM 1613 O O . ARG A 1 201 ? -6.518 22.888 12.714 1.00 64.25 201 ARG A O 1
ATOM 1620 N N . PHE A 1 202 ? -4.298 22.915 13.081 1.00 63.06 202 PHE A N 1
ATOM 1621 C CA . PHE A 1 202 ? -3.978 21.634 12.481 1.00 63.06 202 PHE A CA 1
ATOM 1622 C C . PHE A 1 202 ? -3.105 20.847 13.451 1.00 63.06 202 PHE A C 1
ATOM 1624 O O . PHE A 1 202 ? -1.916 21.122 13.601 1.00 63.06 202 PHE A O 1
ATOM 1631 N N . VAL A 1 203 ? -3.698 19.863 14.119 1.00 63.12 203 VAL A N 1
ATOM 1632 C CA . VAL A 1 203 ? -2.947 18.875 14.892 1.00 63.12 203 VAL A CA 1
ATOM 1633 C C . VAL A 1 203 ? -2.581 17.750 13.928 1.00 63.12 203 VAL A C 1
ATOM 1635 O O . VAL A 1 203 ? -3.464 17.120 13.344 1.00 63.12 203 VAL A O 1
ATOM 1638 N N . LYS A 1 204 ? -1.284 17.476 13.739 1.00 60.06 204 LYS A N 1
ATOM 1639 C CA . LYS A 1 204 ? -0.866 16.228 13.084 1.00 60.06 204 LYS A CA 1
ATOM 1640 C C . LYS A 1 204 ? -1.291 15.077 13.989 1.00 60.06 204 LYS A C 1
ATOM 1642 O O . LYS A 1 204 ? -0.677 14.843 15.028 1.00 60.06 204 LYS A O 1
ATOM 1647 N N . MET A 1 205 ? -2.357 14.385 13.612 1.00 62.69 205 MET A N 1
ATOM 1648 C CA . MET A 1 205 ? -2.860 13.268 14.398 1.00 62.69 205 MET A CA 1
ATOM 1649 C C . MET A 1 205 ? -1.849 12.126 14.386 1.00 62.69 205 MET A C 1
ATOM 1651 O O . MET A 1 205 ? -1.468 11.635 13.325 1.00 62.69 205 MET A O 1
ATOM 1655 N N . LYS A 1 206 ? -1.421 11.687 15.576 1.00 64.44 206 LYS A N 1
ATOM 1656 C CA . LYS A 1 206 ? -0.574 10.491 15.719 1.00 64.44 206 LYS A CA 1
ATOM 1657 C C . LYS A 1 206 ? -1.336 9.207 15.380 1.00 64.44 206 LYS A C 1
ATOM 1659 O O . LYS A 1 206 ? -0.715 8.218 15.006 1.00 64.44 206 LYS A O 1
ATOM 1664 N N . ARG A 1 207 ? -2.665 9.211 15.533 1.00 74.75 207 ARG A N 1
ATOM 1665 C CA . ARG A 1 207 ? -3.547 8.073 15.255 1.00 74.75 207 ARG A CA 1
ATOM 1666 C C . ARG A 1 207 ? -4.677 8.500 14.332 1.00 74.75 207 ARG A C 1
ATOM 1668 O O . ARG A 1 207 ? -5.233 9.580 14.481 1.00 74.75 207 ARG A O 1
ATOM 1675 N N . ARG A 1 208 ? -4.997 7.635 13.378 1.00 83.44 208 ARG A N 1
ATOM 1676 C CA . ARG A 1 208 ? -6.098 7.812 12.435 1.00 83.44 208 ARG A CA 1
ATOM 1677 C C . ARG A 1 208 ? -7.436 7.627 13.172 1.00 83.44 208 ARG A C 1
ATOM 1679 O O . ARG A 1 208 ? -7.581 6.591 13.822 1.00 83.44 208 ARG A O 1
ATOM 1686 N N . PRO A 1 209 ? -8.398 8.564 13.075 1.00 86.38 209 PRO A N 1
ATOM 1687 C CA . PRO A 1 209 ? -9.723 8.375 13.659 1.00 86.38 209 PRO A CA 1
ATOM 1688 C C . PRO A 1 209 ? -10.421 7.136 13.089 1.00 86.38 209 PRO A C 1
ATOM 1690 O O . PRO A 1 209 ? -10.153 6.721 11.953 1.00 86.38 209 PRO A O 1
ATOM 1693 N N . GLN A 1 210 ? -11.317 6.541 13.876 1.00 85.25 210 GLN A N 1
ATOM 1694 C CA . GLN A 1 210 ? -12.135 5.417 13.420 1.00 85.25 210 GLN A CA 1
ATOM 1695 C C . GLN A 1 210 ? -13.045 5.854 12.266 1.00 85.25 210 GLN A C 1
ATOM 1697 O O . GLN A 1 210 ? -13.469 7.007 12.204 1.00 85.25 210 GLN A O 1
ATOM 1702 N N . ALA A 1 211 ? -13.291 4.940 11.327 1.00 87.88 211 ALA A N 1
ATOM 1703 C CA . ALA A 1 211 ? -14.211 5.190 10.227 1.00 87.88 211 ALA A CA 1
ATOM 1704 C C . ALA A 1 211 ? -15.635 5.069 10.762 1.00 87.88 211 ALA A C 1
ATOM 1706 O O . ALA A 1 211 ? -16.012 3.998 11.226 1.00 87.88 211 ALA A O 1
ATOM 1707 N N . ARG A 1 212 ? -16.389 6.165 10.732 1.00 84.44 212 ARG A N 1
ATOM 1708 C CA . ARG A 1 212 ? -17.802 6.209 11.123 1.00 84.44 212 ARG A CA 1
ATOM 1709 C C . ARG A 1 212 ? -18.525 7.194 10.229 1.00 84.44 212 ARG A C 1
ATOM 1711 O O . ARG A 1 212 ? -17.910 8.150 9.752 1.00 84.44 212 ARG A O 1
ATOM 1718 N N . LEU A 1 213 ? -19.816 6.972 10.014 1.00 87.88 213 LEU A N 1
ATOM 1719 C CA . LEU A 1 213 ? -20.637 7.940 9.303 1.00 87.88 213 LEU A CA 1
ATOM 1720 C C . LEU A 1 213 ? -20.610 9.293 10.023 1.00 87.88 213 LEU A C 1
ATOM 1722 O O . LEU A 1 213 ? -20.465 9.393 11.243 1.00 87.88 213 LEU A O 1
ATOM 1726 N N . PHE A 1 214 ? -20.679 10.344 9.222 1.00 87.69 214 PHE A N 1
ATOM 1727 C CA . PHE A 1 214 ? -20.763 11.705 9.700 1.00 87.69 214 PHE A CA 1
ATOM 1728 C C . PHE A 1 214 ? -22.099 11.921 10.395 1.00 87.69 214 PHE A C 1
ATOM 1730 O O . PHE A 1 214 ? -23.156 11.763 9.785 1.00 87.69 214 PHE A O 1
ATOM 1737 N N . ASP A 1 215 ? -22.013 12.307 11.658 1.00 81.56 215 ASP A N 1
ATOM 1738 C CA . ASP A 1 215 ? -23.153 12.628 12.488 1.00 81.56 215 ASP A CA 1
ATOM 1739 C C . ASP A 1 215 ? -23.145 14.131 12.758 1.00 81.56 215 ASP A C 1
ATOM 1741 O O . ASP A 1 215 ? -22.240 14.676 13.400 1.00 81.56 215 ASP A O 1
ATOM 1745 N N . VAL A 1 216 ? -24.149 14.805 12.203 1.00 81.75 216 VAL A N 1
ATOM 1746 C CA . VAL A 1 216 ? -24.302 16.256 12.297 1.00 81.75 216 VAL A CA 1
ATOM 1747 C C . VAL A 1 216 ? -24.576 16.677 13.740 1.00 81.75 216 VAL A C 1
ATOM 1749 O O . VAL A 1 216 ? -24.132 17.750 14.160 1.00 81.75 216 VAL A O 1
ATOM 1752 N N . GLU A 1 217 ? -25.287 15.849 14.504 1.00 75.62 217 GLU A N 1
ATOM 1753 C CA . GLU A 1 217 ? -25.714 16.174 15.865 1.00 75.62 217 GLU A CA 1
ATOM 1754 C C . GLU A 1 217 ? -24.528 16.207 16.829 1.00 75.62 217 GLU A C 1
ATOM 1756 O O . GLU A 1 217 ? -24.461 17.085 17.684 1.00 75.62 217 GLU A O 1
ATOM 1761 N N . ARG A 1 218 ? -23.506 15.366 16.612 1.00 71.25 218 ARG A N 1
ATOM 1762 C CA . ARG A 1 218 ? -22.268 15.372 17.420 1.00 71.25 218 ARG A CA 1
ATOM 1763 C C . ARG A 1 218 ? -21.422 16.641 17.273 1.00 71.25 218 ARG A C 1
ATOM 1765 O O . ARG A 1 218 ? -20.514 16.872 18.073 1.00 71.25 218 ARG A O 1
ATOM 1772 N N . ILE A 1 219 ? -21.653 17.430 16.226 1.00 74.06 219 ILE A N 1
ATOM 1773 C CA . ILE A 1 219 ? -20.847 18.618 15.909 1.00 74.06 219 ILE A CA 1
ATOM 1774 C C . ILE A 1 219 ? -21.574 19.906 16.250 1.00 74.06 219 ILE A C 1
ATOM 1776 O O . ILE A 1 219 ? -20.921 20.867 16.672 1.00 74.06 219 ILE A O 1
ATOM 1780 N N . LYS A 1 220 ? -22.892 19.940 16.015 1.00 66.25 220 LYS A N 1
ATOM 1781 C CA . LYS A 1 220 ? -23.700 21.138 16.221 1.00 66.25 220 LYS A CA 1
ATOM 1782 C C . LYS A 1 220 ? -23.487 21.667 17.633 1.00 66.25 220 LYS A C 1
ATOM 1784 O O . LYS A 1 220 ? -23.546 20.934 18.608 1.00 66.25 220 LYS A O 1
ATOM 1789 N N . GLN A 1 221 ? -23.186 22.956 17.678 1.00 54.22 221 GLN A N 1
ATOM 1790 C CA . GLN A 1 221 ? -22.989 23.742 18.882 1.00 54.22 221 GLN A CA 1
ATOM 1791 C C . GLN A 1 221 ? -24.337 24.347 19.290 1.00 54.22 221 GLN A C 1
ATOM 1793 O O . GLN A 1 221 ? -25.067 24.831 18.420 1.00 54.22 221 GLN A O 1
ATOM 1798 N N . LEU A 1 222 ? -24.622 24.391 20.593 1.00 45.09 222 LEU A N 1
ATOM 1799 C CA . LEU A 1 222 ? -25.672 25.199 21.231 1.00 45.09 222 LEU A CA 1
ATOM 1800 C C . LEU A 1 222 ? -25.598 26.668 20.768 1.00 45.09 222 LEU A C 1
ATOM 1802 O O . LEU A 1 222 ? -25.006 27.517 21.432 1.00 45.09 222 LEU A O 1
ATOM 1806 N N . SER A 1 223 ? -26.211 27.007 19.631 1.00 39.41 223 SER A N 1
ATOM 1807 C CA . SER A 1 223 ? -26.245 28.384 19.114 1.00 39.41 223 SER A CA 1
ATOM 1808 C C . SER A 1 223 ? -27.237 29.279 19.868 1.00 39.41 223 SER A C 1
ATOM 1810 O O . SER A 1 223 ? -27.526 30.391 19.426 1.00 39.41 223 SER A O 1
ATOM 1812 N N . THR A 1 224 ? -27.792 28.814 20.989 1.00 36.78 224 THR A N 1
ATOM 1813 C CA . THR A 1 224 ? -28.750 29.570 21.794 1.00 36.78 224 THR A CA 1
ATOM 1814 C C . THR A 1 224 ? -28.233 29.749 23.223 1.00 36.78 224 THR A C 1
ATOM 1816 O O . THR A 1 224 ? -27.974 28.748 23.899 1.00 36.78 224 THR A O 1
ATOM 1819 N N . PRO A 1 225 ? -28.154 30.992 23.743 1.00 40.16 225 PRO A N 1
ATOM 1820 C CA . PRO A 1 225 ? -27.675 31.268 25.103 1.00 40.16 225 PRO A CA 1
ATOM 1821 C C . PRO A 1 225 ? -28.498 30.571 26.205 1.00 40.16 225 PRO A C 1
ATOM 1823 O O . PRO A 1 225 ? -28.010 30.389 27.317 1.00 40.16 225 PRO A O 1
ATOM 1826 N N . TYR A 1 226 ? -29.716 30.118 25.896 1.00 45.72 226 TYR A N 1
ATOM 1827 C CA . TYR A 1 226 ? -30.614 29.434 26.830 1.00 45.72 226 TYR A CA 1
ATOM 1828 C C . TYR A 1 226 ? -30.196 28.005 27.202 1.00 45.72 226 TYR A C 1
ATOM 1830 O O . TYR A 1 226 ? -30.582 27.523 28.264 1.00 45.72 226 TYR A O 1
ATOM 1838 N N . CYS A 1 227 ? -29.378 27.333 26.393 1.00 45.09 227 CYS A N 1
ATOM 1839 C CA . CYS A 1 227 ? -29.063 25.920 26.620 1.00 45.09 227 CYS A CA 1
ATOM 1840 C C . CYS A 1 227 ? -27.758 25.702 27.417 1.00 45.09 227 CYS A C 1
ATOM 1842 O O . CYS A 1 227 ? -27.511 24.623 27.949 1.00 45.09 227 CYS A O 1
ATOM 1844 N N . ILE A 1 228 ? -26.942 26.748 27.584 1.00 45.72 228 ILE A N 1
ATOM 1845 C CA . ILE A 1 228 ? -25.742 26.707 28.440 1.00 45.72 228 ILE A CA 1
ATOM 1846 C C . ILE A 1 228 ? -26.156 26.619 29.922 1.00 45.72 228 ILE A C 1
ATOM 1848 O O . ILE A 1 228 ? -25.510 25.940 30.720 1.00 45.72 228 ILE A O 1
ATOM 1852 N N . LEU A 1 229 ? -27.284 27.242 30.283 1.00 45.72 229 LEU A N 1
ATOM 1853 C CA . LEU A 1 229 ? -27.851 27.184 31.631 1.00 45.72 229 LEU A CA 1
ATOM 1854 C C . LEU A 1 229 ? -28.396 25.791 31.975 1.00 45.72 229 LEU A C 1
ATOM 1856 O O . LEU A 1 229 ? -28.206 25.344 33.103 1.00 45.72 229 LEU A O 1
ATOM 1860 N N . SER A 1 230 ? -29.007 25.070 31.028 1.00 45.25 230 SER A N 1
ATOM 1861 C CA . SER A 1 230 ? -29.583 23.744 31.301 1.00 45.25 230 SER A CA 1
ATOM 1862 C C . SER A 1 230 ? -28.520 22.666 31.526 1.00 45.25 230 SER A C 1
ATOM 1864 O O . SER A 1 230 ? -28.710 21.809 32.385 1.00 45.25 230 SER A O 1
ATOM 1866 N N . ILE A 1 231 ? -27.379 22.729 30.832 1.00 48.56 231 ILE A N 1
ATOM 1867 C CA . ILE A 1 231 ? -26.285 21.752 30.991 1.00 48.56 231 ILE A CA 1
ATOM 1868 C C . ILE A 1 231 ? -25.559 21.947 32.331 1.00 48.56 231 ILE A C 1
ATOM 1870 O O . ILE A 1 231 ? -25.263 20.973 33.027 1.00 48.56 231 ILE A O 1
ATOM 1874 N N . ILE A 1 232 ? -25.340 23.199 32.752 1.00 49.84 232 ILE A N 1
ATOM 1875 C CA . ILE A 1 232 ? -24.776 23.494 34.078 1.00 49.84 232 ILE A CA 1
ATOM 1876 C C . ILE A 1 232 ? -25.774 23.084 35.175 1.00 49.84 232 ILE A C 1
ATOM 1878 O O . ILE A 1 232 ? -25.372 22.456 36.154 1.00 49.84 232 ILE A O 1
ATOM 1882 N N . PHE A 1 233 ? -27.074 23.343 34.995 1.00 49.72 233 PHE A N 1
ATOM 1883 C CA . PHE A 1 233 ? -28.109 22.997 35.977 1.00 49.72 233 PHE A CA 1
ATOM 1884 C C . PHE A 1 233 ? -28.284 21.477 36.156 1.00 49.72 233 PHE A C 1
ATOM 1886 O O . PHE A 1 233 ? -28.409 21.004 37.286 1.00 49.72 233 PHE A O 1
ATOM 1893 N N . LEU A 1 234 ? -28.196 20.688 35.078 1.00 48.75 234 LEU A N 1
ATOM 1894 C CA . LEU A 1 234 ? -28.267 19.222 35.159 1.00 48.75 234 LEU A CA 1
ATOM 1895 C C . LEU A 1 234 ? -27.029 18.608 35.838 1.00 48.75 234 LEU A C 1
ATOM 1897 O O . LEU A 1 234 ? -27.155 17.639 36.590 1.00 48.75 234 LEU A O 1
ATOM 1901 N N . SER A 1 235 ? -25.847 19.208 35.637 1.00 49.88 235 SER A N 1
ATOM 1902 C CA . SER A 1 235 ? -24.592 18.763 36.266 1.00 49.88 235 SER A CA 1
ATOM 1903 C C . SER A 1 235 ? -24.595 18.894 37.796 1.00 49.88 235 SER A C 1
ATOM 1905 O O . SER A 1 235 ? -23.957 18.101 38.488 1.00 49.88 235 SER A O 1
ATOM 1907 N N . TYR A 1 236 ? -25.358 19.854 38.333 1.00 49.50 236 TYR A N 1
ATOM 1908 C CA . TYR A 1 236 ? -25.494 20.071 39.776 1.00 49.50 236 TYR A CA 1
ATOM 1909 C C . TYR A 1 236 ? -26.534 19.156 40.443 1.00 49.50 236 TYR A C 1
ATOM 1911 O O . TYR A 1 236 ? -26.423 18.903 41.643 1.00 49.50 236 TYR A O 1
ATOM 1919 N N . ILE A 1 237 ? -27.519 18.642 39.696 1.00 55.34 237 ILE A N 1
ATOM 1920 C CA . ILE A 1 237 ? -28.632 17.845 40.247 1.00 55.34 237 ILE A CA 1
ATOM 1921 C C . ILE A 1 237 ? -28.338 16.336 40.211 1.00 55.34 237 ILE A C 1
ATOM 1923 O O . ILE A 1 237 ? -28.727 15.614 41.127 1.00 55.34 237 ILE A O 1
ATOM 1927 N N . LEU A 1 238 ? -27.601 15.839 39.213 1.00 48.84 238 LEU A N 1
ATOM 1928 C CA . LEU A 1 238 ? -27.358 14.402 39.017 1.00 48.84 238 LEU A CA 1
ATOM 1929 C C . LEU A 1 238 ? -25.980 13.961 39.536 1.00 48.84 238 LEU A C 1
ATOM 1931 O O . LEU A 1 238 ? -25.166 13.373 38.823 1.00 48.84 238 LEU A O 1
ATOM 1935 N N . ARG A 1 239 ? -25.711 14.230 40.817 1.00 42.78 239 ARG A N 1
ATOM 1936 C CA . ARG A 1 239 ? -24.526 13.734 41.537 1.00 42.78 239 ARG A CA 1
ATOM 1937 C C . ARG A 1 239 ? -24.681 12.225 41.806 1.00 42.78 239 ARG A C 1
ATOM 1939 O O . ARG A 1 239 ? -25.065 11.828 42.898 1.00 42.78 239 ARG A O 1
ATOM 1946 N N . GLY A 1 240 ? -24.433 11.373 40.810 1.00 44.44 240 GLY A N 1
ATOM 1947 C CA . GLY A 1 240 ? -24.475 9.918 41.034 1.00 44.44 240 GLY A CA 1
ATOM 1948 C C . GLY A 1 240 ? -24.436 8.995 39.817 1.00 44.44 240 GLY A C 1
ATOM 1949 O O . GLY A 1 240 ? -24.133 7.820 39.988 1.00 44.44 240 GLY A O 1
ATOM 1950 N N . TYR A 1 241 ? -24.674 9.488 38.601 1.00 38.41 241 TYR A N 1
ATOM 1951 C CA . TYR A 1 241 ? -24.583 8.668 37.389 1.00 38.41 241 TYR A CA 1
ATOM 1952 C C . TYR A 1 241 ? -23.327 9.024 36.595 1.00 38.41 241 TYR A C 1
ATOM 1954 O O . TYR A 1 241 ? -23.051 10.189 36.310 1.00 38.41 241 TYR A O 1
ATOM 1962 N N . LYS A 1 242 ? -22.541 8.003 36.259 1.00 31.45 242 LYS A N 1
ATOM 1963 C CA . LYS A 1 242 ? -21.286 8.093 35.508 1.00 31.45 242 LYS A CA 1
ATOM 1964 C C . LYS A 1 242 ? -21.603 8.360 34.024 1.00 31.45 242 LYS A C 1
ATOM 1966 O O . LYS A 1 242 ? -21.488 7.468 33.196 1.00 31.45 242 LYS A O 1
ATOM 1971 N N . TYR A 1 243 ? -22.057 9.569 33.695 1.00 35.19 243 TYR A N 1
ATOM 1972 C CA . TYR A 1 243 ? -22.326 9.981 32.314 1.00 35.19 243 TYR A CA 1
ATOM 1973 C C . TYR A 1 243 ? -21.007 10.194 31.558 1.00 35.19 243 TYR A C 1
ATOM 1975 O O . TYR A 1 243 ? -20.181 11.028 31.941 1.00 35.19 243 TYR A O 1
ATOM 1983 N N . TYR A 1 244 ? -20.807 9.451 30.467 1.00 36.72 244 TYR A N 1
ATOM 1984 C CA . TYR A 1 244 ? -19.784 9.784 29.481 1.00 36.72 244 TYR A CA 1
ATOM 1985 C C . TYR A 1 244 ? -20.154 11.123 28.835 1.00 36.72 244 TYR A C 1
ATOM 1987 O O . TYR A 1 244 ? -21.265 11.322 28.357 1.00 36.72 244 TYR A O 1
ATOM 1995 N N . ASN A 1 245 ? -19.218 12.071 28.905 1.00 34.91 245 ASN A N 1
ATOM 1996 C CA . ASN A 1 245 ? -19.413 13.462 28.516 1.00 34.91 245 ASN A CA 1
ATOM 1997 C C . ASN A 1 245 ? -19.888 13.593 27.056 1.00 34.91 245 ASN A C 1
ATOM 1999 O O . ASN A 1 245 ? -19.069 13.492 26.141 1.00 34.91 245 ASN A O 1
ATOM 2003 N N . PHE A 1 246 ? -21.159 13.944 26.845 1.00 45.47 246 PHE A N 1
ATOM 2004 C CA . PHE A 1 246 ? -21.555 14.679 25.648 1.00 45.47 246 PHE A CA 1
ATOM 2005 C C . PHE A 1 246 ? -20.831 16.019 25.684 1.00 45.47 246 PHE A C 1
ATOM 2007 O O . PHE A 1 246 ? -21.149 16.913 26.468 1.00 45.47 246 PHE A O 1
ATOM 2014 N N . ARG A 1 247 ? -19.794 16.138 24.864 1.00 49.94 247 ARG A N 1
ATOM 2015 C CA . ARG A 1 247 ? -19.237 17.432 24.512 1.00 49.94 247 ARG A CA 1
ATOM 2016 C C . ARG A 1 247 ? -19.598 17.634 23.058 1.00 49.94 247 ARG A C 1
ATOM 2018 O O . ARG A 1 247 ? -18.916 17.108 22.188 1.00 49.94 247 ARG A O 1
ATOM 2025 N N . GLU A 1 248 ? -20.687 18.355 22.809 1.00 58.97 248 GLU A N 1
ATOM 2026 C CA . GLU A 1 248 ? -20.835 19.043 21.532 1.00 58.97 248 GLU A CA 1
ATOM 2027 C C . GLU A 1 248 ? -19.530 19.792 21.301 1.00 58.97 248 GLU A C 1
ATOM 2029 O O . GLU A 1 248 ? -19.164 20.678 22.072 1.00 58.97 248 GLU A O 1
ATOM 2034 N N . ILE A 1 249 ? -18.755 19.360 20.314 1.00 64.62 249 ILE A N 1
ATOM 2035 C CA . ILE A 1 249 ? -17.397 19.878 20.158 1.00 64.62 249 ILE A CA 1
ATOM 2036 C C . ILE A 1 249 ? -17.378 21.285 19.588 1.00 64.62 249 ILE A C 1
ATOM 2038 O O . ILE A 1 249 ? -16.341 21.941 19.624 1.00 64.62 249 ILE A O 1
ATOM 2042 N N . GLY A 1 250 ? -18.513 21.760 19.083 1.00 60.25 250 GLY A N 1
ATOM 2043 C CA . GLY A 1 250 ? -18.580 22.968 18.297 1.00 60.25 250 GLY A CA 1
ATOM 2044 C C . GLY A 1 250 ? -18.013 22.762 16.907 1.00 60.25 250 GLY A C 1
ATOM 2045 O O . GLY A 1 250 ? -17.085 21.984 16.690 1.00 60.25 250 GLY A O 1
ATOM 2046 N N . GLY A 1 251 ? -18.571 23.479 15.945 1.00 70.75 251 GLY A N 1
ATOM 2047 C CA . GLY A 1 251 ? -18.151 23.407 14.560 1.00 70.75 251 GLY A CA 1
ATOM 2048 C C . GLY A 1 251 ? -19.144 24.118 13.664 1.00 70.75 251 GLY A C 1
ATOM 2049 O O . GLY A 1 251 ? -20.352 23.957 13.823 1.00 70.75 251 GLY A O 1
ATOM 2050 N N . ASP A 1 252 ? -18.623 24.889 12.717 1.00 76.00 252 ASP A N 1
ATOM 2051 C CA . ASP A 1 252 ? -19.459 25.533 11.716 1.00 76.00 252 ASP A CA 1
ATOM 2052 C C . ASP A 1 252 ? -19.934 24.477 10.722 1.00 76.00 252 ASP A C 1
ATOM 2054 O O . ASP A 1 252 ? -19.134 23.810 10.054 1.00 76.00 252 ASP A O 1
ATOM 2058 N N . VAL A 1 253 ? -21.251 24.322 10.658 1.00 82.69 253 VAL A N 1
ATOM 2059 C CA . VAL A 1 253 ? -21.931 23.414 9.745 1.00 82.69 253 VAL A CA 1
ATOM 2060 C C . VAL A 1 253 ? -22.822 24.255 8.846 1.00 82.69 253 VAL A C 1
ATOM 2062 O O . VAL A 1 253 ? -23.713 24.949 9.334 1.00 82.69 253 VAL A O 1
ATOM 2065 N N . SER A 1 254 ? -22.600 24.190 7.537 1.00 84.69 254 SER A N 1
ATOM 2066 C CA . SER A 1 254 ? -23.518 24.766 6.553 1.00 84.69 254 SER A CA 1
ATOM 2067 C C . SER A 1 254 ? -24.276 23.660 5.830 1.00 84.69 254 SER A C 1
ATOM 2069 O O . SER A 1 254 ? -23.796 22.535 5.703 1.00 84.69 254 SER A O 1
ATOM 2071 N N . THR A 1 255 ? -25.488 23.968 5.385 1.00 85.69 255 THR A N 1
ATOM 2072 C CA . THR A 1 255 ? -26.321 23.047 4.604 1.00 85.69 255 THR A CA 1
ATOM 2073 C C . THR A 1 255 ? -26.539 23.649 3.225 1.00 85.69 255 THR A C 1
ATOM 2075 O O . THR A 1 255 ? -26.773 24.851 3.111 1.00 85.69 255 THR A O 1
ATOM 2078 N N . ASP A 1 256 ? -26.392 22.827 2.194 1.00 82.81 256 ASP A N 1
ATOM 2079 C CA . ASP A 1 256 ? -26.605 23.179 0.792 1.00 82.81 256 ASP A CA 1
ATOM 2080 C C . ASP A 1 256 ? -27.321 22.006 0.109 1.00 82.81 256 ASP A C 1
ATOM 2082 O O . ASP A 1 256 ? -26.716 20.980 -0.216 1.00 82.81 256 ASP A O 1
ATOM 2086 N N . GLY A 1 257 ? -28.647 22.117 -0.009 1.00 85.56 257 GLY A N 1
ATOM 2087 C CA . GLY A 1 257 ? -29.510 21.011 -0.425 1.00 85.56 257 GLY A CA 1
ATOM 2088 C C . GLY A 1 257 ? -29.345 19.784 0.479 1.00 85.56 257 GLY A C 1
ATOM 2089 O O . GLY A 1 257 ? -29.435 19.883 1.701 1.00 85.56 257 GLY A O 1
ATOM 2090 N N . ASP A 1 258 ? -29.063 18.632 -0.132 1.00 85.44 258 ASP A N 1
ATOM 2091 C CA . ASP A 1 258 ? -28.832 17.361 0.573 1.00 85.44 258 ASP A CA 1
ATOM 2092 C C . ASP A 1 258 ? -27.423 17.243 1.183 1.00 85.44 258 ASP A C 1
ATOM 2094 O O . ASP A 1 258 ? -27.119 16.261 1.872 1.00 85.44 258 ASP A O 1
ATOM 2098 N N . PHE A 1 259 ? -26.536 18.205 0.904 1.00 89.31 259 PHE A N 1
ATOM 2099 C CA . PHE A 1 259 ? -25.175 18.211 1.418 1.00 89.31 259 PHE A CA 1
ATOM 2100 C C . PHE A 1 259 ? -25.060 19.047 2.688 1.00 89.31 259 PHE A C 1
ATOM 2102 O O . PHE A 1 259 ? -25.527 20.179 2.794 1.00 89.31 259 PHE A O 1
ATOM 2109 N N . VAL A 1 260 ? -24.334 18.495 3.648 1.00 90.50 260 VAL A N 1
ATOM 2110 C CA . VAL A 1 260 ? -23.870 19.182 4.842 1.00 90.50 260 VAL A CA 1
ATOM 2111 C C . VAL A 1 260 ? -22.381 19.438 4.672 1.00 90.50 260 VAL A C 1
ATOM 2113 O O . VAL A 1 260 ? -21.618 18.511 4.420 1.00 90.50 260 VAL A O 1
ATOM 2116 N N . THR A 1 261 ? -21.940 20.682 4.801 1.00 90.31 261 THR A N 1
ATOM 2117 C CA . THR A 1 261 ? -20.522 21.036 4.729 1.00 90.31 261 THR A CA 1
ATOM 2118 C C . THR A 1 261 ? -19.970 21.246 6.129 1.00 90.31 261 THR A C 1
ATOM 2120 O O . THR A 1 261 ? -20.514 22.015 6.919 1.00 90.31 261 THR A O 1
ATOM 2123 N N . PHE A 1 262 ? -18.859 20.576 6.423 1.00 87.94 262 PHE A N 1
ATOM 2124 C CA . PHE A 1 262 ? -18.145 20.692 7.689 1.00 87.94 262 PHE A CA 1
ATOM 2125 C C . PHE A 1 262 ? -16.630 20.570 7.468 1.00 87.94 262 PHE A C 1
ATOM 2127 O O . PHE A 1 262 ? -16.153 19.689 6.749 1.00 87.94 262 PHE A O 1
ATOM 2134 N N . GLU A 1 263 ? -15.855 21.486 8.057 1.00 85.56 263 GLU A N 1
ATOM 2135 C CA . GLU A 1 263 ? -14.393 21.595 7.867 1.00 85.56 263 GLU A CA 1
ATOM 2136 C C . GLU A 1 263 ? -13.963 21.609 6.381 1.00 85.56 263 GLU A C 1
ATOM 2138 O O . GLU A 1 263 ? -12.948 21.021 6.000 1.00 85.56 263 GLU A O 1
ATOM 2143 N N . GLY A 1 264 ? -14.759 22.260 5.523 1.00 86.25 264 GLY A N 1
ATOM 2144 C CA . GLY A 1 264 ? -14.514 22.358 4.077 1.00 86.25 264 GLY A CA 1
ATOM 2145 C C . GLY A 1 264 ? -14.731 21.056 3.296 1.00 86.25 264 GLY A C 1
ATOM 2146 O O . GLY A 1 264 ? -14.374 20.984 2.122 1.00 86.25 264 GLY A O 1
ATOM 2147 N N . ASN A 1 265 ? -15.289 20.024 3.930 1.00 93.56 265 ASN A N 1
ATOM 2148 C CA . ASN A 1 265 ? -15.660 18.769 3.288 1.00 93.56 265 ASN A CA 1
ATOM 2149 C C . ASN A 1 265 ? -17.185 18.665 3.182 1.00 93.56 265 ASN A C 1
ATOM 2151 O O . ASN A 1 265 ? -17.892 19.147 4.065 1.00 93.56 265 ASN A O 1
ATOM 2155 N N . GLN A 1 266 ? -17.672 18.020 2.124 1.00 93.88 266 GLN A N 1
ATOM 2156 C CA . GLN A 1 266 ? -19.099 17.821 1.883 1.00 93.88 266 GLN A CA 1
ATOM 2157 C C . GLN A 1 266 ? -19.520 16.425 2.330 1.00 93.88 266 GLN A C 1
ATOM 2159 O O . GLN A 1 266 ? -18.855 15.435 2.021 1.00 93.88 266 GLN A O 1
ATOM 2164 N N . TYR A 1 267 ? -20.642 16.347 3.030 1.00 93.44 267 TYR A N 1
ATOM 2165 C CA . TYR A 1 267 ? -21.207 15.113 3.544 1.00 93.44 267 TYR A CA 1
ATOM 2166 C C . TYR A 1 267 ? -22.648 14.969 3.076 1.00 93.44 267 TYR A C 1
ATOM 2168 O O . TYR A 1 267 ? -23.412 15.924 3.139 1.00 93.44 267 TYR A O 1
ATOM 2176 N N . ARG A 1 268 ? -23.042 13.775 2.642 1.00 90.38 268 ARG A N 1
ATOM 2177 C CA . ARG A 1 268 ? -24.432 13.458 2.285 1.00 90.38 268 ARG A CA 1
ATOM 2178 C C . ARG A 1 268 ? -24.772 12.095 2.860 1.00 90.38 268 ARG A C 1
ATOM 2180 O O . ARG A 1 268 ? -24.039 11.135 2.626 1.00 90.38 268 ARG A O 1
ATOM 2187 N N . ARG A 1 269 ? -25.859 12.027 3.639 1.00 86.75 269 ARG A N 1
ATOM 2188 C CA . ARG A 1 269 ? -26.306 10.805 4.342 1.00 86.75 269 ARG A CA 1
ATOM 2189 C C . ARG A 1 269 ? -25.185 10.146 5.166 1.00 86.75 269 ARG A C 1
ATOM 2191 O O . ARG A 1 269 ? -25.031 8.933 5.179 1.00 86.75 269 ARG A O 1
ATOM 2198 N N . GLY A 1 270 ? -24.349 10.964 5.807 1.00 87.62 270 GLY A N 1
ATOM 2199 C CA . GLY A 1 270 ? -23.221 10.507 6.623 1.00 87.62 270 GLY A CA 1
ATOM 2200 C C . GLY A 1 270 ? -21.937 10.166 5.852 1.00 87.62 270 GLY A C 1
ATOM 2201 O O . GLY A 1 270 ? -20.869 10.077 6.455 1.00 87.62 270 GLY A O 1
ATOM 2202 N N . PHE A 1 271 ? -21.981 10.020 4.529 1.00 93.69 271 PHE A N 1
ATOM 2203 C CA . PHE A 1 271 ? -20.785 9.750 3.729 1.00 93.69 271 PHE A CA 1
ATOM 2204 C C . PHE A 1 271 ? -20.065 11.035 3.350 1.00 93.69 271 PHE A C 1
ATOM 2206 O O . PHE A 1 271 ? -20.703 12.045 3.064 1.00 93.69 271 PHE A O 1
ATOM 2213 N N . LEU A 1 272 ? -18.737 10.978 3.296 1.00 95.25 272 LEU A N 1
ATOM 2214 C CA . LEU A 1 272 ? -17.900 12.042 2.756 1.00 95.25 272 LEU A CA 1
ATOM 2215 C C . LEU A 1 272 ? -17.875 11.956 1.230 1.00 95.25 272 LEU A C 1
ATOM 2217 O O . LEU A 1 272 ? -17.595 10.892 0.681 1.00 95.25 272 LEU A O 1
ATOM 2221 N N . TYR A 1 273 ? -18.071 13.099 0.579 1.00 96.12 273 TYR A N 1
ATOM 2222 C CA . TYR A 1 273 ? -17.896 13.282 -0.855 1.00 96.12 273 TYR A CA 1
ATOM 2223 C C . TYR A 1 273 ? -16.742 14.248 -1.106 1.00 96.12 273 TYR A C 1
ATOM 2225 O O . TYR A 1 273 ? -16.742 15.390 -0.632 1.00 96.12 273 TYR A O 1
ATOM 2233 N N . LYS A 1 274 ? -15.697 13.771 -1.789 1.00 95.56 274 LYS A N 1
ATOM 2234 C CA . LYS A 1 274 ? -14.457 14.541 -1.941 1.00 95.56 274 LYS A CA 1
ATOM 2235 C C . LYS A 1 274 ? -13.692 14.217 -3.216 1.00 95.56 274 LYS A C 1
ATOM 2237 O O . LYS A 1 274 ? -13.594 13.066 -3.634 1.00 95.56 274 LYS A O 1
ATOM 2242 N N . TRP A 1 275 ? -13.082 15.256 -3.785 1.00 95.12 275 TRP A N 1
ATOM 2243 C CA . TRP A 1 275 ? -12.178 15.160 -4.927 1.00 95.12 275 TRP A CA 1
ATOM 2244 C C . TRP A 1 275 ? -10.802 14.628 -4.545 1.00 95.12 275 TRP A C 1
ATOM 2246 O O . TRP A 1 275 ? -10.156 15.133 -3.622 1.00 95.12 275 TRP A O 1
ATOM 2256 N N . PHE A 1 276 ? -10.309 13.685 -5.340 1.00 94.75 276 PHE A N 1
ATOM 2257 C CA . PHE A 1 276 ? -8.976 13.114 -5.230 1.00 94.75 276 PHE A CA 1
ATOM 2258 C C . PHE A 1 276 ? -8.300 13.003 -6.607 1.00 94.75 276 PHE A C 1
ATOM 2260 O O . PHE A 1 276 ? -8.985 12.811 -7.607 1.00 94.75 276 PHE A O 1
ATOM 2267 N N . PRO A 1 277 ? -6.964 13.114 -6.706 1.00 92.19 277 PRO A N 1
ATOM 2268 C CA . PRO A 1 277 ? -6.251 12.849 -7.959 1.00 92.19 277 PRO A CA 1
ATOM 2269 C C . PRO A 1 277 ? -6.336 11.369 -8.374 1.00 92.19 277 PRO A C 1
ATOM 2271 O O . PRO A 1 277 ? -6.240 10.487 -7.523 1.00 92.19 277 PRO A O 1
ATOM 2274 N N . LEU A 1 278 ? -6.417 11.059 -9.672 1.00 88.94 278 LEU A N 1
ATOM 2275 C CA . LEU A 1 278 ? -6.510 9.660 -10.136 1.00 88.94 278 LEU A CA 1
ATOM 2276 C C . LEU A 1 278 ? -5.297 8.796 -9.733 1.00 88.94 278 LEU A C 1
ATOM 2278 O O . LEU A 1 278 ? -5.424 7.596 -9.515 1.00 88.94 278 LEU A O 1
ATOM 2282 N N . ASN A 1 279 ? -4.116 9.391 -9.548 1.00 88.44 279 ASN A N 1
ATOM 2283 C CA . ASN A 1 279 ? -2.909 8.647 -9.168 1.00 88.44 279 ASN A CA 1
ATOM 2284 C C . ASN A 1 279 ? -2.908 8.118 -7.718 1.00 88.44 279 ASN A C 1
ATOM 2286 O O . ASN A 1 279 ? -1.994 7.373 -7.347 1.00 88.44 279 ASN A O 1
ATOM 2290 N N . ILE A 1 280 ? -3.881 8.511 -6.884 1.00 91.62 280 ILE A N 1
ATOM 2291 C CA . ILE A 1 280 ? -3.972 8.039 -5.498 1.00 91.62 280 ILE A CA 1
ATOM 2292 C C . ILE A 1 280 ? -4.937 6.874 -5.313 1.00 91.62 280 ILE A C 1
ATOM 2294 O O . ILE A 1 280 ? -5.010 6.364 -4.199 1.00 91.62 280 ILE A O 1
ATOM 2298 N N . ILE A 1 281 ? -5.671 6.458 -6.343 1.00 91.25 281 ILE A N 1
ATOM 2299 C CA . ILE A 1 281 ? -6.608 5.336 -6.255 1.00 91.25 281 ILE A CA 1
ATOM 2300 C C . ILE A 1 281 ? -5.993 4.055 -6.824 1.00 91.25 281 ILE A C 1
ATOM 2302 O O . ILE A 1 281 ? -5.125 4.070 -7.696 1.00 91.25 281 ILE A O 1
ATOM 2306 N N . GLN A 1 282 ? -6.432 2.929 -6.283 1.00 89.81 282 GLN A N 1
ATOM 2307 C CA . GLN A 1 282 ? -6.235 1.592 -6.810 1.00 89.81 282 GLN A CA 1
ATOM 2308 C C . GLN A 1 282 ? -7.579 1.103 -7.329 1.00 89.81 282 GLN A C 1
ATOM 2310 O O . GLN A 1 282 ? -8.546 1.060 -6.569 1.00 89.81 282 GLN A O 1
ATOM 2315 N N . VAL A 1 283 ? -7.613 0.731 -8.603 1.00 88.56 283 VAL A N 1
ATOM 2316 C CA . VAL A 1 283 ? -8.804 0.169 -9.249 1.00 88.56 283 VAL A CA 1
ATOM 2317 C C . VAL A 1 283 ? -8.662 -1.343 -9.379 1.00 88.56 283 VAL A C 1
ATOM 2319 O O . VAL A 1 283 ? -9.579 -2.089 -9.051 1.00 88.56 283 VAL A O 1
ATOM 2322 N N . ASP A 1 284 ? -7.472 -1.807 -9.761 1.00 83.44 284 ASP A N 1
ATOM 2323 C CA . ASP A 1 284 ? -7.229 -3.226 -9.997 1.00 83.44 284 ASP A CA 1
ATOM 2324 C C . ASP A 1 284 ? -7.201 -4.038 -8.700 1.00 83.44 284 ASP A C 1
ATOM 2326 O O . ASP A 1 284 ? -6.560 -3.671 -7.706 1.00 83.44 284 ASP A O 1
ATOM 2330 N N . GLY A 1 285 ? -7.885 -5.182 -8.731 1.00 81.19 285 GLY A N 1
ATOM 2331 C CA . GLY A 1 285 ? -7.903 -6.150 -7.635 1.00 81.19 285 GLY A CA 1
ATOM 2332 C C . GLY A 1 285 ? -8.713 -5.724 -6.409 1.00 81.19 285 GLY A C 1
ATOM 2333 O O . GLY A 1 285 ? -8.626 -6.389 -5.378 1.00 81.19 285 GLY A O 1
ATOM 2334 N N . VAL A 1 286 ? -9.500 -4.646 -6.485 1.00 87.56 286 VAL A N 1
ATOM 2335 C CA . VAL A 1 286 ? -10.371 -4.236 -5.378 1.00 87.56 286 VAL A CA 1
ATOM 2336 C C . VAL A 1 286 ? -11.584 -5.161 -5.310 1.00 87.56 286 VAL A C 1
ATOM 2338 O O . VAL A 1 286 ? -12.453 -5.138 -6.175 1.00 87.56 286 VAL A O 1
ATOM 2341 N N . LYS A 1 287 ? -11.634 -5.981 -4.259 1.00 85.44 287 LYS A N 1
ATOM 2342 C CA . LYS A 1 287 ? -12.803 -6.779 -3.878 1.00 85.44 287 LYS A CA 1
ATOM 2343 C C . LYS A 1 287 ? -13.274 -6.302 -2.499 1.00 85.44 287 LYS A C 1
ATOM 2345 O O . LYS A 1 287 ? -12.529 -6.508 -1.536 1.00 85.44 287 LYS A O 1
ATOM 2350 N N . PRO A 1 288 ? -14.421 -5.608 -2.404 1.00 85.62 288 PRO A N 1
ATOM 2351 C CA . PRO A 1 288 ? -15.031 -5.260 -1.123 1.00 85.62 288 PRO A CA 1
ATOM 2352 C C . PRO A 1 288 ? -15.318 -6.510 -0.282 1.00 85.62 288 PRO A C 1
ATOM 2354 O O . PRO A 1 288 ? -15.724 -7.533 -0.838 1.00 85.62 288 PRO A O 1
ATOM 2357 N N . SER A 1 289 ? -15.125 -6.445 1.034 1.00 81.88 289 SER A N 1
ATOM 2358 C CA . SER A 1 289 ? -15.676 -7.452 1.955 1.00 81.88 289 SER A CA 1
ATOM 2359 C C . SER A 1 289 ? -17.141 -7.148 2.288 1.00 81.88 289 SER A C 1
ATOM 2361 O O . SER A 1 289 ? -17.582 -6.011 2.136 1.00 81.88 289 SER A O 1
ATOM 2363 N N . LEU A 1 290 ? -17.900 -8.132 2.785 1.00 75.31 290 LEU A N 1
ATOM 2364 C CA . LEU A 1 290 ? -19.295 -7.915 3.204 1.00 75.31 290 LEU A CA 1
ATOM 2365 C C . LEU A 1 290 ? -19.407 -6.834 4.286 1.00 75.31 290 LEU A C 1
ATOM 2367 O O . LEU A 1 290 ? -20.183 -5.899 4.130 1.00 75.31 290 LEU A O 1
ATOM 2371 N N . SER A 1 291 ? -18.533 -6.881 5.296 1.00 76.50 291 SER A N 1
ATOM 2372 C CA . SER A 1 291 ? -18.422 -5.851 6.337 1.00 76.50 291 SER A CA 1
ATOM 2373 C C . SER A 1 291 ? -18.138 -4.453 5.779 1.00 76.50 291 SER A C 1
ATOM 2375 O O . SER A 1 291 ? -18.549 -3.448 6.354 1.00 76.50 291 SER A O 1
ATOM 2377 N N . GLU A 1 292 ? -17.387 -4.351 4.677 1.00 83.94 292 GLU A N 1
ATOM 2378 C CA . GLU A 1 292 ? -17.175 -3.069 4.006 1.00 83.94 292 GLU A CA 1
ATOM 2379 C C . GLU A 1 292 ? -18.429 -2.637 3.247 1.00 83.94 292 GLU A C 1
ATOM 2381 O O . GLU A 1 292 ? -18.812 -1.478 3.363 1.00 83.94 292 GLU A O 1
ATOM 2386 N N . LEU A 1 293 ? -19.086 -3.542 2.519 1.00 82.44 293 LEU A N 1
ATOM 2387 C CA . LEU A 1 293 ? -20.308 -3.242 1.765 1.00 82.44 293 LEU A CA 1
ATOM 2388 C C . LEU A 1 293 ? -21.454 -2.785 2.676 1.00 82.44 293 LEU A C 1
ATOM 2390 O O . LEU A 1 293 ? -22.112 -1.796 2.366 1.00 82.44 293 LEU A O 1
ATOM 2394 N N . GLU A 1 294 ? -21.632 -3.424 3.833 1.00 76.25 294 GLU A N 1
ATOM 2395 C CA . GLU A 1 294 ? -22.606 -3.028 4.862 1.00 76.25 294 GLU A CA 1
ATOM 2396 C C . GLU A 1 294 ? -22.437 -1.561 5.287 1.00 76.25 294 GLU A C 1
ATOM 2398 O O . GLU A 1 294 ? -23.415 -0.844 5.498 1.00 76.25 294 GLU A O 1
ATOM 2403 N N . LYS A 1 295 ? -21.196 -1.059 5.347 1.00 79.19 295 LYS A N 1
ATOM 2404 C CA . LYS A 1 295 ? -20.918 0.343 5.703 1.00 79.19 295 LYS A CA 1
ATOM 2405 C C . LYS A 1 295 ? -21.318 1.332 4.617 1.00 79.19 295 LYS A C 1
ATOM 2407 O O . LYS A 1 295 ? -21.469 2.511 4.926 1.00 79.19 295 LYS A O 1
ATOM 2412 N N . PHE A 1 296 ? -21.441 0.895 3.363 1.00 80.44 296 PHE A N 1
ATOM 2413 C CA . PHE A 1 296 ? -21.805 1.751 2.227 1.00 80.44 296 PHE A CA 1
ATOM 2414 C C . PHE A 1 296 ? -23.312 1.874 2.002 1.00 80.44 296 PHE A C 1
ATOM 2416 O O . PHE A 1 296 ? -23.734 2.664 1.149 1.00 80.44 296 PHE A O 1
ATOM 2423 N N . GLN A 1 297 ? -24.112 1.155 2.786 1.00 70.25 297 GLN A N 1
ATOM 2424 C CA . GLN A 1 297 ? -25.551 1.082 2.601 1.00 70.25 297 GLN A CA 1
ATOM 2425 C C . GLN A 1 297 ? -26.289 2.192 3.324 1.00 70.25 297 GLN A C 1
ATOM 2427 O O . GLN A 1 297 ? -26.043 2.507 4.490 1.00 70.25 297 GLN A O 1
ATOM 2432 N N . GLU A 1 298 ? -27.236 2.773 2.601 1.00 62.75 298 GLU A N 1
ATOM 2433 C CA . GLU A 1 298 ? -28.154 3.773 3.130 1.00 62.75 298 GLU A CA 1
ATOM 2434 C C . GLU A 1 298 ? -29.450 3.101 3.603 1.00 62.75 298 GLU A C 1
ATOM 2436 O O . GLU A 1 298 ? -30.011 3.513 4.624 1.00 62.75 298 GLU A O 1
ATOM 2441 N N . THR A 1 299 ? -29.849 2.022 2.918 1.00 55.81 299 THR A N 1
ATOM 2442 C CA . THR A 1 299 ? -31.101 1.278 3.113 1.00 55.81 299 THR A CA 1
ATOM 2443 C C . THR A 1 299 ? -30.891 -0.230 2.915 1.00 55.81 299 THR A C 1
ATOM 2445 O O . THR A 1 299 ? -30.042 -0.641 2.126 1.00 55.81 299 THR A O 1
ATOM 2448 N N . SER A 1 300 ? -31.682 -1.077 3.586 1.00 52.47 300 SER A N 1
ATOM 2449 C CA . SER A 1 300 ? -31.565 -2.548 3.487 1.00 52.47 300 SER A CA 1
ATOM 2450 C C . SER A 1 300 ? -31.812 -3.100 2.073 1.00 52.47 300 SER A C 1
ATOM 2452 O O . SER A 1 300 ? -31.303 -4.168 1.727 1.00 52.47 300 SER A O 1
ATOM 2454 N N . ASP A 1 301 ? -32.542 -2.365 1.230 1.00 53.59 301 ASP A N 1
ATOM 2455 C CA . ASP A 1 301 ? -32.769 -2.724 -0.174 1.00 53.59 301 ASP A CA 1
ATOM 2456 C C . ASP A 1 301 ? -31.507 -2.591 -1.043 1.00 53.59 301 ASP A C 1
ATOM 2458 O O . ASP A 1 301 ? -31.363 -3.318 -2.030 1.00 53.59 301 ASP A O 1
ATOM 2462 N N . ASP A 1 302 ? -30.562 -1.724 -0.664 1.00 58.56 302 ASP A N 1
ATOM 2463 C CA . ASP A 1 302 ? -29.292 -1.567 -1.383 1.00 58.56 302 ASP A CA 1
ATOM 2464 C C . ASP A 1 302 ? -28.410 -2.816 -1.205 1.00 58.56 302 ASP A C 1
ATOM 2466 O O . ASP A 1 302 ? -27.779 -3.273 -2.159 1.00 58.56 302 ASP A O 1
ATOM 2470 N N . LEU A 1 303 ? -28.451 -3.434 -0.014 1.00 54.59 303 LEU A N 1
ATOM 2471 C CA . LEU A 1 303 ? -27.709 -4.658 0.313 1.00 54.59 303 LEU A CA 1
ATOM 2472 C C . LEU A 1 303 ? -28.125 -5.817 -0.593 1.00 54.59 303 LEU A C 1
ATOM 2474 O O . LEU A 1 303 ? -27.268 -6.533 -1.100 1.00 54.59 303 LEU A O 1
ATOM 2478 N N . LYS A 1 304 ? -29.430 -5.981 -0.848 1.00 51.72 304 LYS A N 1
ATOM 2479 C CA . LYS A 1 304 ? -29.948 -7.054 -1.712 1.00 51.72 304 LYS A CA 1
ATOM 2480 C C . LYS A 1 304 ? -29.461 -6.911 -3.153 1.00 51.72 304 LYS A C 1
ATOM 2482 O O . LYS A 1 304 ? -28.981 -7.889 -3.718 1.00 51.72 304 LYS A O 1
ATOM 2487 N N . LYS A 1 305 ? -29.507 -5.697 -3.718 1.00 59.97 305 LYS A N 1
ATOM 2488 C CA . LYS A 1 305 ? -29.012 -5.435 -5.082 1.00 59.97 305 LYS A CA 1
ATOM 2489 C C . LYS A 1 305 ? -27.518 -5.710 -5.230 1.00 59.97 305 LYS A C 1
ATOM 2491 O O . LYS A 1 305 ? -27.097 -6.190 -6.278 1.00 59.97 305 LYS A O 1
ATOM 2496 N N . GLU A 1 306 ? -26.717 -5.418 -4.207 1.00 59.47 306 GLU A N 1
ATOM 2497 C CA . GLU A 1 306 ? -25.278 -5.698 -4.256 1.00 59.47 306 GLU A CA 1
ATOM 2498 C C . GLU A 1 306 ? -24.945 -7.172 -3.970 1.00 59.47 306 GLU A C 1
ATOM 2500 O O . GLU A 1 306 ? -24.035 -7.727 -4.593 1.00 59.47 306 GLU A O 1
ATOM 2505 N N . LEU A 1 307 ? -25.714 -7.844 -3.105 1.00 56.62 307 LEU A N 1
ATOM 2506 C CA . LEU A 1 307 ? -25.544 -9.271 -2.812 1.00 56.62 307 LEU A CA 1
ATOM 2507 C C . LEU A 1 307 ? -25.973 -10.192 -3.956 1.00 56.62 307 LEU A C 1
ATOM 2509 O O . LEU A 1 307 ? -25.433 -11.290 -4.059 1.00 56.62 307 LEU A O 1
ATOM 2513 N N . GLU A 1 308 ? -26.881 -9.771 -4.841 1.00 54.03 308 GLU A N 1
ATOM 2514 C CA . GLU A 1 308 ? -27.281 -10.560 -6.019 1.00 54.03 308 GLU A CA 1
ATOM 2515 C C . GLU A 1 308 ? -26.081 -10.941 -6.920 1.00 54.03 308 GLU A C 1
ATOM 2517 O O . GLU A 1 308 ? -26.142 -11.933 -7.648 1.00 54.03 308 GLU A O 1
ATOM 2522 N N . GLY A 1 309 ? -24.958 -10.212 -6.830 1.00 48.97 309 GLY A N 1
ATOM 2523 C CA . GLY A 1 309 ? -23.701 -10.518 -7.525 1.00 48.97 309 GLY A CA 1
ATOM 2524 C C . GLY A 1 309 ? -22.671 -11.338 -6.730 1.00 48.97 309 GLY A C 1
ATOM 2525 O O . GLY A 1 309 ? -21.667 -11.769 -7.305 1.00 48.97 309 GLY A O 1
ATOM 2526 N N . MET A 1 310 ? -22.877 -11.574 -5.432 1.00 46.31 310 MET A N 1
ATOM 2527 C CA . MET A 1 310 ? -21.917 -12.251 -4.554 1.00 46.31 310 MET A CA 1
ATOM 2528 C C . MET A 1 310 ? -22.484 -13.570 -4.026 1.00 46.31 310 MET A C 1
ATOM 2530 O O . MET A 1 310 ? -23.518 -13.615 -3.370 1.00 46.31 310 MET A O 1
ATOM 2534 N N . LYS A 1 311 ? -21.759 -14.674 -4.245 1.00 37.41 311 LYS A N 1
ATOM 2535 C CA . LYS A 1 311 ? -22.005 -15.925 -3.513 1.00 37.41 311 LYS A CA 1
ATOM 2536 C C . LYS A 1 311 ? -21.612 -15.708 -2.052 1.00 37.41 311 LYS A C 1
ATOM 2538 O O . LYS A 1 311 ? -20.460 -15.933 -1.692 1.00 37.41 311 LYS A O 1
ATOM 2543 N N . VAL A 1 312 ? -22.550 -15.245 -1.234 1.00 40.88 312 VAL A N 1
ATOM 2544 C CA . VAL A 1 312 ? -22.363 -15.112 0.211 1.00 40.88 312 VAL A CA 1
ATOM 2545 C C . VAL A 1 312 ? -22.445 -16.497 0.836 1.00 40.88 312 VAL A C 1
ATOM 2547 O O . VAL A 1 312 ? -23.520 -17.032 1.090 1.00 40.88 312 VAL A O 1
ATOM 2550 N N . LYS A 1 313 ? -21.276 -17.104 1.024 1.00 37.81 313 LYS A N 1
ATOM 2551 C CA . LYS A 1 313 ? -21.043 -18.013 2.141 1.00 37.81 313 LYS A CA 1
ATOM 2552 C C . LYS A 1 313 ? -20.415 -17.172 3.251 1.00 37.81 313 LYS A C 1
ATOM 2554 O O . LYS A 1 313 ? -19.607 -16.301 2.947 1.00 37.81 313 LYS A O 1
ATOM 2559 N N . ASP A 1 314 ? -20.811 -17.448 4.485 1.00 41.53 314 ASP A N 1
ATOM 2560 C CA . ASP A 1 314 ? -20.205 -16.946 5.725 1.00 41.53 314 ASP A CA 1
ATOM 2561 C C . ASP A 1 314 ? -20.802 -15.644 6.287 1.00 41.53 314 ASP A C 1
ATOM 2563 O O . ASP A 1 314 ? -20.128 -14.637 6.474 1.00 41.53 314 ASP A O 1
ATOM 2567 N N . LEU A 1 315 ? -22.077 -15.711 6.688 1.00 46.00 315 LEU A N 1
ATOM 2568 C CA . LEU A 1 315 ? -22.530 -15.035 7.914 1.00 46.00 315 LEU A CA 1
ATOM 2569 C C . LEU A 1 315 ? -22.167 -15.931 9.112 1.00 46.00 315 LEU A C 1
ATOM 2571 O O . LEU A 1 315 ? -23.035 -16.460 9.800 1.00 46.00 315 LEU A O 1
ATOM 2575 N N . SER A 1 316 ? -20.875 -16.185 9.333 1.00 51.44 316 SER A N 1
ATOM 2576 C CA . SER A 1 316 ? -20.435 -16.820 10.575 1.00 51.44 316 SER A CA 1
ATOM 2577 C C . SER A 1 316 ? -20.570 -15.779 11.684 1.00 51.44 316 SER A C 1
ATOM 2579 O O . SER A 1 316 ? -19.808 -14.808 11.706 1.00 51.44 316 SER A O 1
ATOM 2581 N N . CYS A 1 317 ? -21.550 -15.939 12.576 1.00 58.84 317 CYS A N 1
ATOM 2582 C CA . CYS A 1 317 ? -21.621 -15.143 13.798 1.00 58.84 317 CYS A CA 1
ATOM 2583 C C . CYS A 1 317 ? -20.252 -15.198 14.496 1.00 58.84 317 CYS A C 1
ATOM 2585 O O . CYS A 1 317 ? -19.724 -16.277 14.759 1.00 58.84 317 CYS A O 1
ATOM 2587 N N . ILE A 1 318 ? -19.646 -14.035 14.745 1.00 71.88 318 ILE A N 1
ATOM 2588 C CA . ILE A 1 318 ? -18.349 -13.959 15.420 1.00 71.88 318 ILE A CA 1
ATOM 2589 C C . ILE A 1 318 ? -18.614 -14.071 16.919 1.00 71.88 318 ILE A C 1
ATOM 2591 O O . ILE A 1 318 ? -19.108 -13.130 17.548 1.00 71.88 318 ILE A O 1
ATOM 2595 N N . PHE A 1 319 ? -18.291 -15.228 17.485 1.00 85.25 319 PHE A N 1
ATOM 2596 C CA . PHE A 1 319 ? -18.386 -15.483 18.918 1.00 85.25 319 PHE A CA 1
ATOM 2597 C C . PHE A 1 319 ? -17.054 -15.203 19.612 1.00 85.25 319 PHE A C 1
ATOM 2599 O O . PHE A 1 319 ? -15.981 -15.406 19.043 1.00 85.25 319 PHE A O 1
ATOM 2606 N N . SER A 1 320 ? -17.124 -14.738 20.855 1.00 85.31 320 SER A N 1
ATOM 2607 C CA . SER A 1 320 ? -15.975 -14.541 21.741 1.00 85.31 320 SER A CA 1
ATOM 2608 C C . SER A 1 320 ? -16.197 -15.257 23.077 1.00 85.31 320 SER A C 1
ATOM 2610 O O . SER A 1 320 ? -17.342 -15.374 23.518 1.00 85.31 320 SER A O 1
ATOM 2612 N N . PRO A 1 321 ? -15.134 -15.728 23.757 1.00 88.88 321 PRO A N 1
ATOM 2613 C CA . PRO A 1 321 ? -15.248 -16.226 25.126 1.00 88.88 321 PRO A CA 1
ATOM 2614 C C . PRO A 1 321 ? -15.947 -15.205 26.032 1.00 88.88 321 PRO A C 1
ATOM 2616 O O . PRO A 1 321 ? -15.553 -14.042 26.075 1.00 88.88 321 PRO A O 1
ATOM 2619 N N . GLY A 1 322 ? -16.977 -15.646 26.750 1.00 88.12 322 GLY A N 1
ATOM 2620 C CA . GLY A 1 322 ? -17.838 -14.809 27.587 1.00 88.12 322 GLY A CA 1
ATOM 2621 C C . GLY A 1 322 ? -19.183 -14.437 26.957 1.00 88.12 322 GLY A C 1
ATOM 2622 O O . GLY A 1 322 ? -20.099 -14.106 27.711 1.00 88.12 322 GLY A O 1
ATOM 2623 N N . ASP A 1 323 ? -19.340 -14.549 25.632 1.00 88.69 323 ASP A N 1
ATOM 2624 C CA . ASP A 1 323 ? -20.613 -14.274 24.956 1.00 88.69 323 ASP A CA 1
ATOM 2625 C C . ASP A 1 323 ? -21.722 -15.188 25.500 1.00 88.69 323 ASP A C 1
ATOM 2627 O O . ASP A 1 323 ? -21.520 -16.392 25.692 1.00 88.69 323 ASP A O 1
ATOM 2631 N N . TYR A 1 324 ? -22.907 -14.624 25.739 1.00 91.25 324 TYR A N 1
ATOM 2632 C CA . TYR A 1 324 ? -24.091 -15.395 26.112 1.00 91.25 324 TYR A CA 1
ATOM 2633 C C . TYR A 1 324 ? -24.825 -15.815 24.838 1.00 91.25 324 TYR A C 1
ATOM 2635 O O . TYR A 1 324 ? -25.110 -14.992 23.965 1.00 91.25 324 TYR A O 1
ATOM 2643 N N . VAL A 1 325 ? -25.063 -17.114 24.694 1.00 92.38 325 VAL A N 1
ATOM 2644 C CA . VAL A 1 325 ? -25.564 -17.728 23.461 1.00 92.38 325 VAL A CA 1
ATOM 2645 C C . VAL A 1 325 ? -26.728 -18.653 23.761 1.00 92.38 325 VAL A C 1
ATOM 2647 O O . VAL A 1 325 ? -26.864 -19.166 24.875 1.00 92.38 325 VAL A O 1
ATOM 2650 N N . GLU A 1 326 ? -27.557 -18.880 22.752 1.00 91.88 326 GLU A N 1
ATOM 2651 C CA . GLU A 1 326 ? -28.579 -19.913 22.779 1.00 91.88 326 GLU A CA 1
ATOM 2652 C C . GLU A 1 326 ? -28.529 -20.782 21.528 1.00 91.88 326 GLU A C 1
ATOM 2654 O O . GLU A 1 326 ? -28.142 -20.331 20.445 1.00 91.88 326 GLU A O 1
ATOM 2659 N N . VAL A 1 327 ? -28.914 -22.039 21.705 1.00 92.50 327 VAL A N 1
ATOM 2660 C CA . VAL A 1 327 ? -28.996 -23.026 20.633 1.00 92.50 327 VAL A CA 1
ATOM 2661 C C . VAL A 1 327 ? -30.266 -22.768 19.825 1.00 92.50 327 VAL A C 1
ATOM 2663 O O . VAL A 1 327 ? -31.379 -22.877 20.348 1.00 92.50 327 VAL A O 1
ATOM 2666 N N . ALA A 1 328 ? -30.089 -22.391 18.562 1.00 87.00 328 ALA A N 1
ATOM 2667 C CA . ALA A 1 328 ? -31.157 -22.060 17.622 1.00 87.00 328 ALA A CA 1
ATOM 2668 C C . ALA A 1 328 ? -31.558 -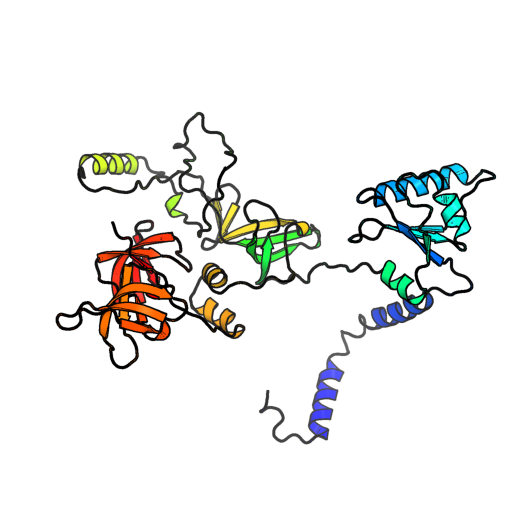23.246 16.733 1.00 87.00 328 ALA A C 1
ATOM 2670 O O . ALA A 1 328 ? -32.682 -23.269 16.234 1.00 87.00 328 ALA A O 1
ATOM 2671 N N . ASP A 1 329 ? -30.663 -24.220 16.552 1.00 85.38 329 ASP A N 1
ATOM 2672 C CA . ASP A 1 329 ? -30.894 -25.419 15.743 1.00 85.38 329 ASP A CA 1
ATOM 2673 C C . ASP A 1 329 ? -30.280 -26.664 16.411 1.00 85.38 329 ASP A C 1
ATOM 2675 O O . ASP A 1 329 ? -29.353 -26.555 17.214 1.00 85.38 329 ASP A O 1
ATOM 2679 N N . GLY A 1 330 ? -30.803 -27.848 16.094 1.00 86.94 330 GLY A N 1
ATOM 2680 C CA . GLY A 1 330 ? -30.362 -29.134 16.644 1.00 86.94 330 GLY A CA 1
ATOM 2681 C C . GLY A 1 330 ? -31.218 -29.686 17.794 1.00 86.94 330 GLY A C 1
ATOM 2682 O O . GLY A 1 330 ? -32.352 -29.279 18.029 1.00 86.94 330 GLY A O 1
ATOM 2683 N N . GLU A 1 331 ? -30.687 -30.676 18.514 1.00 88.81 331 GLU A N 1
ATOM 2684 C CA . GLU A 1 331 ? -31.433 -31.404 19.560 1.00 88.81 331 GLU A CA 1
ATOM 2685 C C . GLU A 1 331 ? -31.542 -30.631 20.885 1.00 88.81 331 GLU A C 1
ATOM 2687 O O . GLU A 1 331 ? -32.424 -30.901 21.697 1.00 88.81 331 GLU A O 1
ATOM 2692 N N . LEU A 1 332 ? -30.660 -29.651 21.098 1.00 91.38 332 LEU A N 1
ATOM 2693 C CA . LEU A 1 332 ? -30.563 -28.861 22.328 1.00 91.38 332 LEU A CA 1
ATOM 2694 C C . LEU A 1 332 ? -31.170 -27.457 22.181 1.00 91.38 332 LEU A C 1
ATOM 2696 O O . LEU A 1 332 ? -30.783 -26.542 22.903 1.00 91.38 332 LEU A O 1
ATOM 2700 N N . VAL A 1 333 ? -32.100 -27.266 21.240 1.00 90.81 333 VAL A N 1
ATOM 2701 C CA . VAL A 1 333 ? -32.744 -25.969 20.966 1.00 90.81 333 VAL A CA 1
ATOM 2702 C C . VAL A 1 333 ? -33.320 -25.342 22.241 1.00 90.81 333 VAL A C 1
ATOM 2704 O O . VAL A 1 333 ? -33.909 -26.023 23.080 1.00 90.81 333 VAL A O 1
ATOM 2707 N N . ASN A 1 334 ? -33.166 -24.021 22.362 1.00 88.81 334 ASN A N 1
ATOM 2708 C CA . ASN A 1 334 ? -33.485 -23.197 23.538 1.00 88.81 334 ASN A CA 1
ATOM 2709 C C . ASN A 1 334 ? -32.562 -23.388 24.753 1.00 88.81 334 ASN A C 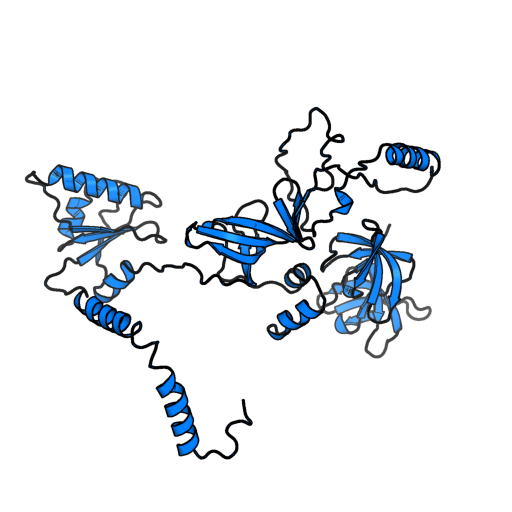1
ATOM 2711 O O . ASN A 1 334 ? -32.765 -22.719 25.771 1.00 88.81 334 ASN A O 1
ATOM 2715 N N . LEU A 1 335 ? -31.534 -24.239 24.673 1.00 93.38 335 LEU A N 1
ATOM 2716 C CA . LEU A 1 335 ? -30.496 -24.283 25.698 1.00 93.38 335 LEU A CA 1
ATOM 2717 C C . LEU A 1 335 ? -29.653 -23.008 25.625 1.00 93.38 335 LEU A C 1
ATOM 2719 O O . LEU A 1 335 ? -29.188 -22.611 24.557 1.00 93.38 335 LEU A O 1
ATOM 2723 N N . ARG A 1 336 ? -29.448 -22.365 26.773 1.00 94.00 336 ARG A N 1
ATOM 2724 C CA . ARG A 1 336 ? -28.652 -21.140 26.903 1.00 94.00 336 ARG A CA 1
ATOM 2725 C C . ARG A 1 336 ? -27.361 -21.424 27.638 1.00 94.00 336 ARG A C 1
ATOM 2727 O O . ARG A 1 336 ? -27.276 -22.387 28.394 1.00 94.00 336 ARG A O 1
ATOM 2734 N N . GLY A 1 337 ? -26.358 -20.583 27.439 1.00 93.81 337 GLY A N 1
ATOM 2735 C CA . GLY A 1 337 ? -25.087 -20.724 28.133 1.00 93.81 337 GLY A CA 1
ATOM 2736 C C . GLY A 1 337 ? -24.078 -19.657 27.752 1.00 93.81 337 GLY A C 1
ATOM 2737 O O . GLY A 1 337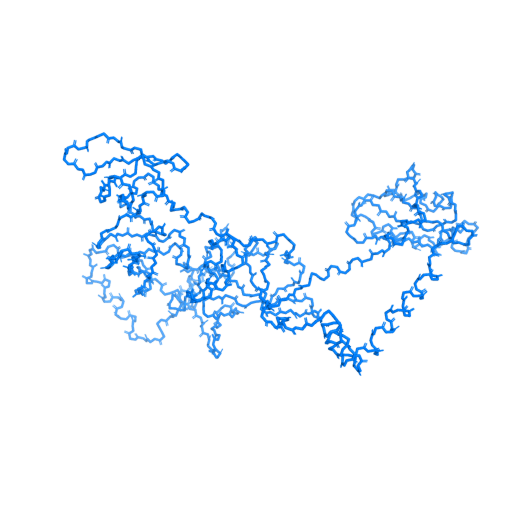 ? -24.356 -18.769 26.947 1.00 93.81 337 GLY A O 1
ATOM 2738 N N . ARG A 1 338 ? -22.891 -19.736 28.347 1.00 93.81 338 ARG A N 1
ATOM 2739 C CA . ARG A 1 338 ? -21.775 -18.830 28.046 1.00 93.81 338 ARG A CA 1
ATOM 2740 C C . ARG A 1 338 ? -20.710 -19.536 27.231 1.00 93.81 338 ARG A C 1
ATOM 2742 O O . ARG A 1 338 ? -20.312 -20.647 27.571 1.00 93.81 338 ARG A O 1
ATOM 2749 N N . VAL A 1 339 ? -20.202 -18.872 26.200 1.00 93.25 339 VAL A N 1
ATOM 2750 C CA . VAL A 1 339 ? -19.065 -19.359 25.414 1.00 93.25 339 VAL A CA 1
ATOM 2751 C C . VAL A 1 339 ? -17.823 -19.409 26.303 1.00 93.25 339 VAL A C 1
ATOM 2753 O O . VAL A 1 339 ? -17.426 -18.406 26.891 1.00 93.25 339 VAL A O 1
ATOM 2756 N N . GLN A 1 340 ? -17.196 -20.576 26.402 1.00 93.06 340 GLN A N 1
ATOM 2757 C CA . GLN A 1 340 ? -15.948 -20.790 27.133 1.00 93.06 340 GLN A CA 1
ATOM 2758 C C . GLN A 1 340 ? -14.738 -20.672 26.200 1.00 93.06 340 GLN A C 1
ATOM 2760 O O . GLN A 1 340 ? -13.750 -20.023 26.545 1.00 93.06 340 GLN A O 1
ATOM 2765 N N . SER A 1 341 ? -14.815 -21.275 25.013 1.00 92.06 341 SER A N 1
ATOM 2766 C CA . SER A 1 341 ? -13.776 -21.196 23.986 1.00 92.06 341 SER A CA 1
ATOM 2767 C C . SER A 1 341 ? -14.368 -21.318 22.581 1.00 92.06 341 SER A C 1
ATOM 2769 O O . SER A 1 341 ? -15.457 -21.861 22.386 1.00 92.06 341 SER A O 1
ATOM 2771 N N . VAL A 1 342 ? -13.638 -20.783 21.602 1.00 90.44 342 VAL A N 1
ATOM 2772 C CA . VAL A 1 342 ? -13.988 -20.813 20.178 1.00 90.44 342 VAL A CA 1
ATOM 2773 C C . VAL A 1 342 ? -12.810 -21.427 19.428 1.00 90.44 342 VAL A C 1
ATOM 2775 O O . VAL A 1 342 ? -11.698 -20.904 19.514 1.00 90.44 342 VAL A O 1
ATOM 2778 N N . ASP A 1 343 ? -13.048 -22.530 18.723 1.00 86.38 343 ASP A N 1
ATOM 2779 C CA . ASP A 1 343 ? -12.062 -23.229 17.894 1.00 86.38 343 ASP A CA 1
ATOM 2780 C C . ASP A 1 343 ? -12.613 -23.401 16.470 1.00 86.38 343 ASP A C 1
ATOM 2782 O O . ASP A 1 343 ? -13.290 -24.377 16.135 1.00 86.38 343 ASP A O 1
ATOM 2786 N N . GLY A 1 344 ? -12.371 -22.387 15.635 1.00 82.50 344 GLY A N 1
ATOM 2787 C CA . GLY A 1 344 ? -12.886 -22.330 14.268 1.00 82.50 344 GLY A CA 1
ATOM 2788 C C . GLY A 1 344 ? -14.415 -22.325 14.229 1.00 82.50 344 GLY A C 1
ATOM 2789 O O . GLY A 1 344 ? -15.049 -21.389 14.709 1.00 82.50 344 GLY A O 1
ATOM 2790 N N . GLU A 1 345 ? -14.999 -23.370 13.643 1.00 85.81 345 GLU A N 1
ATOM 2791 C CA . GLU A 1 345 ? -16.454 -23.561 13.554 1.00 85.81 345 GLU A CA 1
ATOM 2792 C C . GLU A 1 345 ? -17.055 -24.216 14.806 1.00 85.81 345 GLU A C 1
ATOM 2794 O O . GLU A 1 345 ? -18.276 -24.278 14.923 1.00 85.81 345 GLU A O 1
ATOM 2799 N N . LYS A 1 346 ? -16.235 -24.710 15.741 1.00 89.94 346 LYS A N 1
ATOM 2800 C CA . LYS A 1 346 ? -16.708 -25.359 16.968 1.00 89.94 346 LYS A CA 1
ATOM 2801 C C . LYS A 1 346 ? -16.637 -24.407 18.150 1.00 89.94 346 LYS A C 1
ATOM 2803 O O . LYS A 1 346 ? -15.632 -23.736 18.380 1.00 89.94 346 LYS A O 1
ATOM 2808 N N . ILE A 1 347 ? -17.704 -24.387 18.934 1.00 92.31 347 ILE A N 1
ATOM 2809 C CA . ILE A 1 347 ? -17.859 -23.522 20.096 1.00 92.31 347 ILE A CA 1
ATOM 2810 C C . ILE A 1 347 ? -18.092 -24.398 21.311 1.00 92.31 347 ILE A C 1
ATOM 2812 O O . ILE A 1 347 ? -18.993 -25.236 21.323 1.00 92.31 347 ILE A O 1
ATOM 2816 N N . VAL A 1 348 ? -17.281 -24.192 22.343 1.00 94.38 348 VAL A N 1
ATOM 2817 C CA . VAL A 1 348 ? -17.483 -24.830 23.641 1.00 94.38 348 VAL A CA 1
ATOM 2818 C C . VAL A 1 348 ? -18.286 -23.864 24.498 1.00 94.38 348 VAL A C 1
ATOM 2820 O O . VAL A 1 348 ? -17.789 -22.793 24.852 1.00 94.38 348 VAL A O 1
ATOM 2823 N N . MET A 1 349 ? -19.526 -24.220 24.822 1.00 93.88 349 MET A N 1
ATOM 2824 C CA . MET A 1 349 ? -20.403 -23.438 25.691 1.00 93.88 349 MET A CA 1
ATOM 2825 C C . MET A 1 349 ? -20.613 -24.141 27.031 1.00 93.88 349 MET A C 1
ATOM 2827 O O . MET A 1 349 ? -20.787 -25.355 27.088 1.00 93.88 349 MET A O 1
ATOM 2831 N N . LEU A 1 350 ? -20.628 -23.376 28.118 1.00 94.69 350 LEU A N 1
ATOM 2832 C CA . LEU A 1 350 ? -21.071 -23.849 29.422 1.00 94.69 350 LEU A CA 1
ATOM 2833 C C . LEU A 1 350 ? -22.577 -23.562 29.554 1.00 94.69 350 LEU A C 1
ATOM 2835 O O . LEU A 1 350 ? -22.944 -22.381 29.591 1.00 94.69 350 LEU A O 1
ATOM 2839 N N . PRO A 1 351 ? -23.442 -24.591 29.581 1.00 94.94 351 PRO A N 1
ATOM 2840 C CA . PRO A 1 351 ? -24.884 -24.403 29.674 1.00 94.94 351 PRO A CA 1
ATOM 2841 C C . PRO A 1 351 ? -25.306 -23.795 31.019 1.00 94.94 351 PRO A C 1
ATOM 2843 O O . PRO A 1 351 ? -24.717 -24.057 32.064 1.00 94.94 351 PRO A O 1
ATOM 2846 N N . ASP A 1 352 ? -26.348 -22.972 30.972 1.00 92.94 352 ASP A N 1
ATOM 2847 C CA . ASP A 1 352 ? -27.011 -22.340 32.113 1.00 92.94 352 ASP A CA 1
ATOM 2848 C C . ASP A 1 352 ? -28.286 -23.137 32.443 1.00 92.94 352 ASP A C 1
ATOM 2850 O O . ASP A 1 352 ? -29.404 -22.717 32.140 1.00 92.94 352 ASP A O 1
ATOM 2854 N N . HIS A 1 353 ? -28.105 -24.360 32.955 1.00 91.50 353 HIS A N 1
ATOM 2855 C CA . HIS A 1 353 ? -29.181 -25.298 33.293 1.00 91.50 353 HIS A CA 1
ATOM 2856 C C . HIS A 1 353 ? -28.819 -26.092 34.559 1.00 91.50 353 HIS A C 1
ATOM 2858 O O . HIS A 1 353 ? -27.661 -26.459 34.747 1.00 91.50 353 HIS A O 1
ATOM 2864 N N . GLU A 1 354 ? -29.794 -26.386 35.426 1.00 88.75 354 GLU A N 1
ATOM 2865 C CA . GLU A 1 354 ? -29.540 -27.006 36.742 1.00 88.75 354 GLU A CA 1
ATOM 2866 C C . GLU A 1 354 ? -28.864 -28.387 36.637 1.00 88.75 354 GLU A C 1
ATOM 2868 O O . GLU A 1 354 ? -27.922 -28.685 37.380 1.00 88.75 354 GLU A O 1
ATOM 2873 N N . ASP A 1 355 ? -29.306 -29.191 35.666 1.00 88.12 355 ASP A N 1
ATOM 2874 C CA . ASP A 1 355 ? -28.824 -30.562 35.448 1.00 88.12 355 ASP A CA 1
ATOM 2875 C C . ASP A 1 355 ? -27.559 -30.669 34.575 1.00 88.12 355 ASP A C 1
ATOM 2877 O O . ASP A 1 355 ? -26.886 -31.700 34.593 1.00 88.12 355 ASP A O 1
ATOM 2881 N N . LEU A 1 356 ? -27.207 -29.627 33.811 1.00 88.81 356 LEU A N 1
ATOM 2882 C CA . LEU A 1 356 ? -26.095 -29.665 32.854 1.00 88.81 356 LEU A CA 1
ATOM 2883 C C . LEU A 1 356 ? -24.955 -28.779 33.357 1.00 88.81 356 LEU A C 1
ATOM 2885 O O . LEU A 1 356 ? -24.979 -27.565 33.196 1.00 88.81 356 LEU A O 1
ATOM 2889 N N . LYS A 1 357 ? -23.940 -29.393 33.973 1.00 89.06 357 LYS A N 1
ATOM 2890 C CA . LYS A 1 357 ? -22.760 -28.681 34.506 1.00 89.06 357 LYS A CA 1
ATOM 2891 C C . LYS A 1 357 ? -21.507 -28.826 33.646 1.00 89.06 357 LYS A C 1
ATOM 2893 O O . LYS A 1 357 ? -20.499 -28.178 33.919 1.00 89.06 357 LYS A O 1
ATOM 2898 N N . GLU A 1 358 ? -21.552 -29.690 32.640 1.00 92.38 358 GLU A N 1
ATOM 2899 C CA . GLU A 1 358 ? -20.417 -29.977 31.768 1.00 92.38 358 GLU A CA 1
ATOM 2900 C C . GLU A 1 358 ? -20.444 -29.083 30.516 1.00 92.38 358 GLU A C 1
ATOM 2902 O O . GLU A 1 358 ? -21.527 -28.803 29.996 1.00 92.38 358 GLU A O 1
ATOM 2907 N N . PRO A 1 359 ? -19.281 -28.620 30.014 1.00 93.75 359 PRO A N 1
ATOM 2908 C CA . PRO A 1 359 ? -19.215 -27.875 28.762 1.00 93.75 359 PRO A CA 1
ATOM 2909 C C . PRO A 1 359 ? -19.678 -28.719 27.570 1.00 93.75 359 PRO A C 1
ATOM 2911 O O . PRO A 1 359 ? -19.259 -29.863 27.399 1.00 93.75 359 PRO A O 1
ATOM 2914 N N . LEU A 1 360 ? -20.496 -28.123 26.709 1.00 93.94 360 LEU A N 1
ATOM 2915 C CA . LEU A 1 360 ? -21.007 -28.729 25.485 1.00 93.94 360 LEU A CA 1
ATOM 2916 C C . LEU A 1 360 ? -20.273 -28.147 24.279 1.00 93.94 360 LEU A C 1
ATOM 2918 O O . LEU A 1 360 ? -20.038 -26.943 24.212 1.00 93.94 360 LEU A O 1
ATOM 2922 N N . THR A 1 361 ? -19.911 -29.000 23.321 1.00 94.38 361 THR A N 1
ATOM 2923 C CA . THR A 1 361 ? -19.311 -28.567 22.051 1.00 94.38 361 THR A CA 1
ATOM 2924 C C . THR A 1 361 ? -20.378 -28.572 20.969 1.00 94.38 361 THR A C 1
ATOM 2926 O O . THR A 1 361 ? -20.909 -29.634 20.653 1.00 94.38 361 THR A O 1
ATOM 2929 N N . LEU A 1 362 ? -20.661 -27.406 20.399 1.00 93.00 362 LEU A N 1
ATOM 2930 C CA . LEU A 1 362 ? -21.658 -27.204 19.347 1.00 93.00 362 LEU A CA 1
ATOM 2931 C C . LEU A 1 362 ? -21.026 -26.533 18.133 1.00 93.00 362 LEU A C 1
ATOM 2933 O O . LEU A 1 362 ? -19.953 -25.928 18.233 1.00 93.00 362 LEU A O 1
ATOM 2937 N N . ASN A 1 363 ? -21.681 -26.627 16.980 1.00 90.50 363 ASN A N 1
ATOM 2938 C CA . ASN A 1 363 ? -21.232 -25.893 15.801 1.00 90.50 363 ASN A CA 1
ATOM 2939 C C . ASN A 1 363 ? -21.696 -24.433 15.872 1.00 90.50 363 ASN A C 1
ATOM 2941 O O . ASN A 1 363 ? -22.790 -24.128 16.342 1.00 90.50 363 ASN A O 1
ATOM 2945 N N . ALA A 1 364 ? -20.895 -23.511 15.343 1.00 88.12 364 ALA A N 1
ATOM 2946 C CA . ALA A 1 364 ? -21.218 -22.087 15.300 1.00 88.12 364 ALA A CA 1
ATOM 2947 C C . ALA A 1 364 ? -22.524 -21.793 14.538 1.00 88.12 364 ALA A C 1
ATOM 2949 O O . ALA A 1 364 ? -23.174 -20.793 14.822 1.00 88.12 364 ALA A O 1
ATOM 2950 N N . CYS A 1 365 ? -22.919 -22.663 13.599 1.00 85.38 365 CYS A N 1
ATOM 2951 C CA . CYS A 1 365 ? -24.181 -22.564 12.862 1.00 85.38 365 CYS A CA 1
ATOM 2952 C C . CYS A 1 365 ? -25.424 -22.945 13.685 1.00 85.38 365 CYS A C 1
ATOM 2954 O O . CYS A 1 365 ? -26.520 -22.530 13.324 1.00 85.38 365 CYS A O 1
ATOM 2956 N N . GLU A 1 366 ? -25.264 -23.699 14.775 1.00 88.38 366 GLU A N 1
ATOM 2957 C CA . GLU A 1 366 ? -26.353 -24.099 15.682 1.00 88.38 366 GLU A CA 1
ATOM 2958 C C . GLU A 1 366 ? -26.620 -23.032 16.755 1.00 88.38 366 GLU A C 1
ATOM 2960 O O . GLU A 1 366 ? -27.609 -23.103 17.483 1.00 88.38 366 GLU A O 1
ATOM 2965 N N . LEU A 1 367 ? -25.737 -22.035 16.869 1.00 89.12 367 LEU A N 1
ATOM 2966 C CA . LEU A 1 367 ? -25.742 -21.035 17.928 1.00 89.12 367 LEU A CA 1
ATOM 2967 C C . LEU A 1 367 ? -26.142 -19.653 17.417 1.00 89.12 367 LEU A C 1
ATOM 2969 O O . LEU A 1 367 ? -25.789 -19.235 16.315 1.00 89.12 367 LEU A O 1
ATOM 2973 N N . ARG A 1 368 ? -26.802 -18.888 18.287 1.00 87.19 368 ARG A N 1
ATOM 2974 C CA . ARG A 1 368 ? -26.997 -17.444 18.129 1.00 87.19 368 ARG A CA 1
ATOM 2975 C C . ARG A 1 368 ? -26.660 -16.716 19.421 1.00 87.19 368 ARG A C 1
ATOM 2977 O O . ARG A 1 368 ? -26.815 -17.266 20.509 1.00 87.19 368 ARG A O 1
ATOM 2984 N N . LYS A 1 369 ? -26.197 -15.467 19.320 1.00 87.88 369 LYS A N 1
ATOM 2985 C CA . LYS A 1 369 ? -26.028 -14.618 20.507 1.00 87.88 369 LYS A CA 1
ATOM 2986 C C . LYS A 1 369 ? -27.391 -14.343 21.132 1.00 87.88 369 LYS A C 1
ATOM 2988 O O . LYS A 1 369 ? -28.339 -14.023 20.416 1.00 87.88 369 LYS A O 1
ATOM 2993 N N . PHE A 1 370 ? -27.471 -14.468 22.450 1.00 88.44 370 PHE A N 1
ATOM 2994 C CA . PHE A 1 370 ? -28.680 -14.216 23.216 1.00 88.44 370 PHE A CA 1
ATOM 2995 C C . PHE A 1 370 ? -28.493 -12.983 24.091 1.00 88.44 370 PHE A C 1
ATOM 2997 O O . PHE A 1 370 ? -27.536 -12.891 24.860 1.00 88.44 370 PHE A O 1
ATOM 3004 N N . PHE A 1 371 ? -29.451 -12.067 24.005 1.00 88.12 371 PHE A N 1
ATOM 3005 C CA . PHE A 1 371 ? -29.454 -10.827 24.764 1.00 88.12 371 PHE A CA 1
ATOM 3006 C C . PHE A 1 371 ? -30.758 -10.671 25.536 1.00 88.12 371 PHE A C 1
ATOM 3008 O O . PHE A 1 371 ? -31.817 -11.131 25.101 1.00 88.12 371 PHE A O 1
ATOM 3015 N N . LYS A 1 372 ? -30.691 -9.985 26.673 1.00 87.94 372 LYS A N 1
ATOM 3016 C CA . LYS A 1 372 ? -31.848 -9.571 27.464 1.00 87.94 372 LYS A CA 1
ATOM 3017 C C . LYS A 1 372 ? -32.051 -8.067 27.323 1.00 87.94 372 LYS A C 1
ATOM 3019 O O . LYS A 1 372 ? -31.120 -7.297 27.102 1.00 87.94 372 LYS A O 1
ATOM 3024 N N . THR A 1 373 ? -33.296 -7.632 27.478 1.00 88.94 373 THR A N 1
ATOM 3025 C CA . THR A 1 373 ? -33.608 -6.204 27.600 1.00 88.94 373 THR A CA 1
ATOM 3026 C C . THR A 1 373 ? -32.867 -5.615 28.797 1.00 88.94 373 THR A C 1
ATOM 3028 O O . THR A 1 373 ? -32.956 -6.160 29.898 1.00 88.94 373 THR A O 1
ATOM 3031 N N . GLY A 1 374 ? -32.171 -4.502 28.583 1.00 86.81 374 GLY A N 1
ATOM 3032 C CA . GLY A 1 374 ? -31.312 -3.858 29.575 1.00 86.81 374 GLY A CA 1
ATOM 3033 C C . GLY A 1 374 ? -29.832 -4.236 29.487 1.00 86.81 374 GLY A C 1
ATOM 3034 O O . GLY A 1 374 ? -29.030 -3.594 30.162 1.00 86.81 374 GLY A O 1
ATOM 3035 N N . ASP A 1 375 ? -29.451 -5.211 28.655 1.00 87.50 375 ASP A N 1
ATOM 3036 C CA . ASP A 1 375 ? -28.038 -5.514 28.417 1.00 87.50 375 ASP A CA 1
ATOM 3037 C C . ASP A 1 375 ? -27.355 -4.344 27.690 1.00 87.50 375 ASP A C 1
ATOM 3039 O O . ASP A 1 375 ? -27.918 -3.748 26.763 1.00 87.50 375 ASP A O 1
ATOM 3043 N N . HIS A 1 376 ? -26.128 -4.025 28.109 1.00 87.44 376 HIS A N 1
ATOM 3044 C CA . HIS A 1 376 ? -25.279 -3.041 27.443 1.00 87.44 376 HIS A CA 1
ATOM 3045 C C . HIS A 1 376 ? -24.419 -3.729 26.389 1.00 87.44 376 HIS A C 1
ATOM 3047 O O . HIS A 1 376 ? -23.712 -4.704 26.669 1.00 87.44 376 HIS A O 1
ATOM 3053 N N . VAL A 1 377 ? -24.512 -3.240 25.158 1.00 88.06 377 VAL A N 1
ATOM 3054 C CA . VAL A 1 377 ? -23.859 -3.855 24.010 1.00 88.06 377 VAL A CA 1
ATOM 3055 C C . VAL A 1 377 ? -23.077 -2.846 23.200 1.00 88.06 377 VAL A C 1
ATOM 3057 O O . VAL A 1 377 ? -23.394 -1.660 23.135 1.00 88.06 377 VAL A O 1
ATOM 3060 N N . LYS A 1 378 ? -22.067 -3.364 22.517 1.00 87.06 378 LYS A N 1
ATOM 3061 C CA . LYS A 1 378 ? -21.288 -2.672 21.511 1.00 87.06 378 LYS A CA 1
ATOM 3062 C C . LYS A 1 378 ? -21.511 -3.314 20.158 1.00 87.06 378 LYS A C 1
ATOM 3064 O O . LYS A 1 378 ? -21.408 -4.529 20.010 1.00 87.06 378 LYS A O 1
ATOM 3069 N N . VAL A 1 379 ? -21.748 -2.484 19.159 1.00 83.06 379 VAL A N 1
ATOM 3070 C CA . VAL A 1 379 ? -21.839 -2.910 17.768 1.00 83.06 379 VAL A CA 1
ATOM 3071 C C . VAL A 1 379 ? -20.435 -3.268 17.267 1.00 83.06 379 VAL A C 1
ATOM 3073 O O . VAL A 1 379 ? -19.533 -2.430 17.295 1.00 83.06 379 VAL A O 1
ATOM 3076 N N . ILE A 1 380 ? -20.218 -4.507 16.828 1.00 81.12 380 ILE A N 1
ATOM 3077 C CA . ILE A 1 380 ? -18.909 -5.000 16.357 1.00 81.12 380 ILE A CA 1
ATOM 3078 C C . ILE A 1 380 ? -18.740 -4.943 14.842 1.00 81.12 380 ILE A C 1
ATOM 3080 O O . ILE A 1 380 ? -17.607 -4.951 14.367 1.00 81.12 380 ILE A O 1
ATOM 3084 N N . ASN A 1 381 ? -19.831 -4.890 14.082 1.00 69.88 381 ASN A N 1
ATOM 3085 C CA . ASN A 1 381 ? -19.781 -4.817 12.627 1.00 69.88 381 ASN A CA 1
ATOM 3086 C C . ASN A 1 381 ? -21.002 -4.060 12.075 1.00 69.88 381 ASN A C 1
ATOM 3088 O O . ASN A 1 381 ? -21.953 -3.802 12.807 1.00 69.88 381 ASN A O 1
ATOM 3092 N N . GLY A 1 382 ? -20.969 -3.687 10.797 1.00 68.69 382 GLY A N 1
ATOM 3093 C CA . GLY A 1 382 ? -22.067 -2.996 10.121 1.00 68.69 382 GLY A CA 1
ATOM 3094 C C . GLY A 1 382 ? -22.017 -1.467 10.227 1.00 68.69 382 GLY A C 1
ATOM 3095 O O . GLY A 1 382 ? -20.995 -0.860 10.566 1.00 68.69 382 GLY A O 1
ATOM 3096 N N . ARG A 1 383 ? -23.141 -0.821 9.893 1.00 69.12 383 ARG A N 1
ATOM 3097 C CA . ARG A 1 383 ? -23.268 0.646 9.764 1.00 69.12 383 ARG A CA 1
ATOM 3098 C C . ARG A 1 383 ? -22.943 1.407 11.051 1.00 69.12 383 ARG A C 1
ATOM 3100 O O . ARG A 1 383 ? -22.427 2.524 10.987 1.00 69.12 383 ARG A O 1
ATOM 3107 N N . TYR A 1 384 ? -23.237 0.802 12.195 1.00 76.62 384 TYR A N 1
ATOM 3108 C CA . TYR A 1 384 ? -23.099 1.412 13.515 1.00 76.62 384 TYR A CA 1
ATOM 3109 C C . TYR A 1 384 ? -21.890 0.868 14.293 1.00 76.62 384 TYR A C 1
ATOM 3111 O O . TYR A 1 384 ? -21.834 1.018 15.507 1.00 76.62 384 TYR A O 1
ATOM 3119 N N . GLU A 1 385 ? -20.911 0.244 13.619 1.00 76.81 385 GLU A N 1
ATOM 3120 C CA . GLU A 1 385 ? -19.725 -0.338 14.263 1.00 76.81 385 GLU A CA 1
ATOM 3121 C C . GLU A 1 385 ? -19.052 0.628 15.257 1.00 76.81 385 GLU A C 1
ATOM 3123 O O . GLU A 1 385 ? -18.671 1.762 14.944 1.00 76.81 385 GLU A O 1
ATOM 3128 N N . GLY A 1 386 ? -18.847 0.131 16.474 1.00 78.56 386 GLY A N 1
ATOM 3129 C CA . GLY A 1 386 ? -18.210 0.838 17.572 1.00 78.56 386 GLY A CA 1
ATOM 3130 C C . GLY A 1 386 ? -19.122 1.804 18.324 1.00 78.56 386 GLY A C 1
ATOM 3131 O O . GLY A 1 386 ? -18.621 2.456 19.249 1.00 78.56 386 GLY A O 1
ATOM 3132 N N . ASP A 1 387 ? -20.397 1.928 17.952 1.00 80.94 387 ASP A N 1
ATOM 3133 C CA . ASP A 1 387 ? -21.409 2.509 18.831 1.00 80.94 387 ASP A CA 1
ATOM 3134 C C . ASP A 1 387 ? -21.765 1.515 19.946 1.00 80.94 387 ASP A C 1
ATOM 3136 O O . ASP A 1 387 ? -21.661 0.296 19.788 1.00 80.94 387 ASP A O 1
ATOM 3140 N N . THR A 1 388 ? -22.132 2.059 21.099 1.00 84.94 388 THR A N 1
ATOM 3141 C CA . THR A 1 388 ? -22.607 1.314 22.265 1.00 84.94 388 THR A CA 1
ATOM 3142 C C . THR A 1 388 ? -24.039 1.727 22.569 1.00 84.94 388 THR A C 1
ATOM 3144 O O . THR A 1 388 ? -24.474 2.806 22.153 1.00 84.94 388 THR A O 1
ATOM 3147 N N . GLY A 1 389 ? -24.789 0.870 23.250 1.00 85.38 389 GLY A N 1
ATOM 3148 C CA . GLY A 1 389 ? -26.181 1.138 23.569 1.00 85.38 389 GLY A CA 1
ATOM 3149 C C . GLY A 1 389 ? -26.782 0.139 24.540 1.00 85.38 389 GLY A C 1
ATOM 3150 O O . GLY A 1 389 ? -26.207 -0.915 24.821 1.00 85.38 389 GLY A O 1
ATOM 3151 N N . LEU A 1 390 ? -27.979 0.466 25.014 1.00 87.50 390 LEU A N 1
ATOM 3152 C CA . LEU A 1 390 ? -28.805 -0.425 25.823 1.00 87.50 390 LEU A CA 1
ATOM 3153 C C . LEU A 1 390 ? -29.836 -1.123 24.946 1.00 87.50 390 LEU A C 1
ATOM 3155 O O . LEU A 1 390 ? -30.525 -0.479 24.155 1.00 87.50 390 LEU A O 1
ATOM 3159 N N . ILE A 1 391 ? -29.991 -2.431 25.119 1.00 86.81 391 ILE A N 1
ATOM 3160 C CA . ILE A 1 391 ? -31.027 -3.187 24.418 1.00 86.81 391 ILE A CA 1
ATOM 3161 C C . ILE A 1 391 ? -32.397 -2.835 24.998 1.00 86.81 391 ILE A C 1
ATOM 3163 O O . ILE A 1 391 ? -32.690 -3.124 26.159 1.00 86.81 391 ILE A O 1
ATOM 3167 N N . VAL A 1 392 ? -33.255 -2.238 24.171 1.00 87.94 392 VAL A N 1
ATOM 3168 C CA . VAL A 1 392 ? -34.629 -1.857 24.534 1.00 87.94 392 VAL A CA 1
ATOM 3169 C C . VAL A 1 392 ? -35.577 -3.026 24.310 1.00 87.94 392 VAL A C 1
ATOM 3171 O O . VAL A 1 392 ? -36.481 -3.267 25.111 1.00 87.94 392 VAL A O 1
ATOM 3174 N N . ARG A 1 393 ? -35.369 -3.765 23.216 1.00 84.06 393 ARG A N 1
ATOM 3175 C CA . ARG A 1 393 ? -36.243 -4.858 22.797 1.00 84.06 393 ARG A CA 1
ATOM 3176 C C . ARG A 1 393 ? -35.461 -5.894 21.997 1.00 84.06 393 ARG A C 1
ATOM 3178 O O . ARG A 1 393 ? -34.601 -5.547 21.193 1.00 84.06 393 ARG A O 1
ATOM 3185 N N . VAL A 1 394 ? -35.795 -7.162 22.213 1.00 84.56 394 VAL A N 1
ATOM 3186 C CA . VAL A 1 394 ? -35.266 -8.298 21.452 1.00 84.56 394 VAL A CA 1
ATOM 3187 C C . VAL A 1 394 ? -36.439 -8.992 20.773 1.00 84.56 394 VAL A C 1
ATOM 3189 O O . VAL A 1 394 ? -37.418 -9.343 21.430 1.00 84.56 394 VAL A O 1
ATOM 3192 N N . GLU A 1 395 ? -36.344 -9.148 19.461 1.00 81.38 395 GLU A N 1
ATOM 3193 C CA . GLU A 1 395 ? -37.231 -9.950 18.620 1.00 81.38 395 GLU A CA 1
ATOM 3194 C C . GLU A 1 395 ? -36.425 -11.110 18.011 1.00 81.38 395 GLU A C 1
ATOM 3196 O O . GLU A 1 395 ? -35.195 -11.106 18.069 1.00 81.38 395 GLU A O 1
ATOM 3201 N N . ASP A 1 396 ? -37.087 -12.105 17.412 1.00 70.75 396 ASP A N 1
ATOM 3202 C CA . ASP A 1 396 ? -36.443 -13.377 17.027 1.00 70.75 396 ASP A CA 1
ATOM 3203 C C . ASP A 1 396 ? -35.192 -13.228 16.144 1.00 70.75 396 ASP A C 1
ATOM 3205 O O . ASP A 1 396 ? -34.253 -14.012 16.273 1.00 70.75 396 ASP A O 1
ATOM 3209 N N . ASN A 1 397 ? -35.169 -12.216 15.270 1.00 74.56 397 ASN A N 1
ATOM 3210 C CA . ASN A 1 397 ? -34.072 -11.953 14.331 1.00 74.56 397 ASN A CA 1
ATOM 3211 C C . ASN A 1 397 ? -33.547 -10.509 14.396 1.00 74.56 397 ASN A C 1
ATOM 3213 O O . ASN A 1 397 ? -32.755 -10.109 13.541 1.00 74.56 397 ASN A O 1
ATOM 3217 N N . LEU A 1 398 ? -34.004 -9.715 15.370 1.00 77.38 398 LEU A N 1
ATOM 3218 C CA . LEU A 1 398 ? -33.701 -8.289 15.460 1.00 77.38 398 LEU A CA 1
ATOM 3219 C C . LEU A 1 398 ? -33.490 -7.878 16.916 1.00 77.38 398 LEU A C 1
ATOM 3221 O O . LEU A 1 398 ? -34.333 -8.122 17.775 1.00 77.38 398 LEU A O 1
ATOM 3225 N N . VAL A 1 399 ? -32.383 -7.198 17.181 1.00 81.62 399 VAL A N 1
ATOM 3226 C CA . VAL A 1 399 ? -32.131 -6.520 18.450 1.00 81.62 399 VAL A CA 1
ATOM 3227 C C . VAL A 1 399 ? -32.260 -5.024 18.205 1.00 81.62 399 VAL A C 1
ATOM 3229 O O . VAL A 1 399 ? -31.622 -4.469 17.308 1.00 81.62 399 VAL A O 1
ATOM 3232 N N . ILE A 1 400 ? -33.101 -4.388 19.013 1.00 83.06 400 ILE A N 1
ATOM 3233 C CA . ILE A 1 400 ? -33.298 -2.943 19.026 1.00 83.06 400 ILE A CA 1
ATOM 3234 C C . ILE A 1 400 ? -32.484 -2.398 20.191 1.00 83.06 400 ILE A C 1
ATOM 3236 O O . ILE A 1 400 ? -32.822 -2.629 21.360 1.00 83.06 400 ILE A O 1
ATOM 3240 N N . LEU A 1 401 ? -31.413 -1.676 19.875 1.00 83.25 401 LEU A N 1
ATOM 3241 C CA . LEU A 1 401 ? -30.644 -0.929 20.862 1.00 83.25 401 LEU A CA 1
ATOM 3242 C C . LEU A 1 401 ? -30.985 0.558 20.794 1.00 83.25 401 LEU A C 1
ATOM 3244 O O . LEU A 1 401 ? -31.230 1.119 19.729 1.00 83.25 401 LEU A O 1
ATOM 3248 N N . LEU A 1 402 ? -30.935 1.214 21.941 1.00 83.69 402 LEU A N 1
ATOM 3249 C CA . LEU A 1 402 ? -30.870 2.660 22.017 1.00 83.69 402 LEU A CA 1
ATOM 3250 C C . LEU A 1 402 ? -29.397 3.042 22.093 1.00 83.69 402 LEU A C 1
ATOM 3252 O O . LEU A 1 402 ? -28.728 2.712 23.072 1.00 83.69 402 LEU A O 1
ATOM 3256 N N . SER A 1 403 ? -28.887 3.692 21.049 1.00 79.00 403 SER A N 1
ATOM 3257 C CA . SER A 1 403 ? -27.495 4.144 21.013 1.00 79.00 403 SER A CA 1
ATOM 3258 C C . SER A 1 403 ? -27.242 5.144 22.141 1.00 79.00 403 SER A C 1
ATOM 3260 O O . SER A 1 403 ? -27.906 6.180 22.205 1.00 79.00 403 SER A O 1
ATOM 3262 N N . ASP A 1 404 ? -26.226 4.888 22.968 1.00 77.06 404 ASP A N 1
ATOM 3263 C CA . ASP A 1 404 ? -25.786 5.805 24.030 1.00 77.06 404 ASP A CA 1
ATOM 3264 C 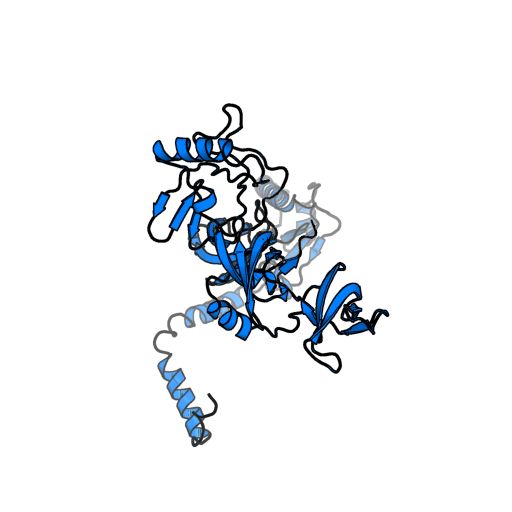C . ASP A 1 404 ? -25.363 7.168 23.457 1.00 77.06 404 ASP A C 1
ATOM 3266 O O . ASP A 1 404 ? -25.323 8.175 24.165 1.00 77.06 404 ASP A O 1
ATOM 3270 N N . LEU A 1 405 ? -24.989 7.183 22.171 1.00 65.44 405 LEU A N 1
ATOM 3271 C CA . LEU A 1 405 ? -24.378 8.318 21.490 1.00 65.44 405 LEU A CA 1
ATOM 3272 C C . LEU A 1 405 ? -25.361 9.164 20.688 1.00 65.44 405 LEU A C 1
ATOM 3274 O O . LEU A 1 405 ? -25.073 10.331 20.460 1.00 65.44 405 LEU A O 1
ATOM 3278 N N . THR A 1 406 ? -26.464 8.595 20.207 1.00 66.12 406 THR A N 1
ATOM 3279 C CA . THR A 1 406 ? -27.422 9.326 19.353 1.00 66.12 406 THR A CA 1
ATOM 3280 C C . THR A 1 406 ? -28.831 9.350 19.927 1.00 66.12 406 THR A C 1
ATOM 3282 O O . THR A 1 406 ? -29.665 10.105 19.445 1.00 66.12 406 THR A O 1
ATOM 3285 N N . MET A 1 407 ? -29.127 8.523 20.940 1.00 74.69 407 MET A N 1
ATOM 3286 C CA . MET A 1 407 ? -30.494 8.267 21.414 1.00 74.69 407 MET A CA 1
ATOM 3287 C C . MET A 1 407 ? -31.449 7.845 20.282 1.00 74.69 407 MET A C 1
ATOM 3289 O O . MET A 1 407 ? -32.668 7.901 20.433 1.00 74.69 407 MET A O 1
ATOM 3293 N N . HIS A 1 408 ? -30.897 7.406 19.149 1.00 71.06 408 HIS A N 1
ATOM 3294 C CA . HIS A 1 408 ? -31.642 6.780 18.078 1.00 71.06 408 HIS A CA 1
ATOM 3295 C C . HIS A 1 408 ? -31.658 5.273 18.279 1.00 71.06 408 HIS A C 1
ATOM 3297 O O . HIS A 1 408 ? -30.694 4.665 18.758 1.00 71.06 408 HIS A O 1
ATOM 3303 N N . GLU A 1 409 ? -32.777 4.686 17.878 1.00 77.56 409 GLU A N 1
ATOM 3304 C CA . GLU A 1 409 ? -32.914 3.246 17.783 1.00 77.56 409 GLU A CA 1
ATOM 3305 C C . GLU A 1 409 ? -32.030 2.738 16.642 1.00 77.56 409 GLU A C 1
ATOM 3307 O O . GLU A 1 409 ? -32.130 3.193 15.497 1.00 77.56 409 GLU A O 1
ATOM 3312 N N . VAL A 1 410 ? -31.141 1.805 16.968 1.00 74.06 410 VAL A N 1
ATOM 3313 C CA . VAL A 1 410 ? -30.387 1.026 15.993 1.00 74.06 410 VAL A CA 1
ATOM 3314 C C . VAL A 1 410 ? -30.940 -0.391 16.020 1.00 74.06 410 VAL A C 1
ATOM 3316 O O . VAL A 1 410 ? -30.989 -1.041 17.062 1.00 74.06 410 VAL A O 1
ATOM 3319 N N . ASN A 1 411 ? -31.359 -0.845 14.844 1.00 79.38 411 ASN A N 1
ATOM 3320 C CA . ASN A 1 411 ? -32.041 -2.113 14.639 1.00 79.38 411 ASN A CA 1
ATOM 3321 C C . ASN A 1 411 ? -31.139 -3.005 13.796 1.00 79.38 411 ASN A C 1
ATOM 3323 O O . ASN A 1 411 ? -30.881 -2.672 12.639 1.00 79.38 411 ASN A O 1
ATOM 3327 N N . ASP A 1 412 ? -30.667 -4.117 14.355 1.00 75.81 412 ASP A N 1
ATOM 3328 C CA . ASP A 1 412 ? -29.778 -5.020 13.622 1.00 75.81 412 ASP A CA 1
ATOM 3329 C C . ASP A 1 412 ? -29.838 -6.470 14.129 1.00 75.81 412 ASP A C 1
ATOM 3331 O O . ASP A 1 412 ? -30.532 -6.782 15.100 1.00 75.81 412 ASP A O 1
ATOM 3335 N N . GLN A 1 413 ? -29.131 -7.380 13.459 1.00 77.88 413 GLN A N 1
ATOM 3336 C CA . GLN A 1 413 ? -29.108 -8.802 13.803 1.00 77.88 413 GLN A CA 1
ATOM 3337 C C . GLN A 1 413 ? -28.276 -9.082 15.071 1.00 77.88 413 GLN A C 1
ATOM 3339 O O . GLN A 1 413 ? -27.215 -8.488 15.255 1.00 77.88 413 GLN A O 1
ATOM 3344 N N . PRO A 1 414 ? -28.659 -10.062 15.917 1.00 75.69 414 PRO A N 1
ATOM 3345 C CA . PRO A 1 414 ? -27.940 -10.384 17.156 1.00 75.69 414 PRO A CA 1
ATOM 3346 C C . PRO A 1 414 ? -26.425 -10.609 16.985 1.00 75.69 414 PRO A C 1
ATOM 3348 O O . PRO A 1 414 ? -25.627 -10.253 17.851 1.00 75.69 414 PRO A O 1
ATOM 3351 N N . GLY A 1 415 ? -26.010 -11.189 15.853 1.00 74.12 415 GLY A N 1
ATOM 3352 C CA . GLY A 1 415 ? -24.614 -11.538 15.579 1.00 74.12 415 GLY A CA 1
ATOM 3353 C C . GLY A 1 415 ? -23.651 -10.350 15.503 1.00 74.12 415 GLY A C 1
ATOM 3354 O O . GLY A 1 415 ? -22.445 -10.556 15.636 1.00 74.12 415 GLY A O 1
ATOM 3355 N N . ILE A 1 416 ? -24.151 -9.121 15.329 1.00 74.56 416 ILE A N 1
ATOM 3356 C CA . ILE A 1 416 ? -23.315 -7.921 15.206 1.00 74.56 416 ILE A CA 1
ATOM 3357 C C . ILE A 1 416 ? -23.090 -7.179 16.529 1.00 74.56 416 ILE A C 1
ATOM 3359 O O . ILE A 1 416 ? -22.486 -6.104 16.529 1.00 74.56 416 ILE A O 1
ATOM 3363 N N . PHE A 1 417 ? -23.545 -7.731 17.653 1.00 79.75 417 PHE A N 1
ATOM 3364 C CA . PHE A 1 417 ? -23.383 -7.132 18.976 1.00 79.75 417 PHE A CA 1
ATOM 3365 C C . PHE A 1 417 ? -22.407 -7.927 19.850 1.00 79.75 417 PHE A C 1
ATOM 3367 O O . PHE A 1 417 ? -22.236 -9.142 19.717 1.00 79.75 417 PHE A O 1
ATOM 3374 N N . TYR A 1 418 ? -21.755 -7.225 20.768 1.00 79.62 418 TYR A N 1
ATOM 3375 C CA . TYR A 1 418 ? -20.902 -7.773 21.818 1.00 79.62 418 TYR A CA 1
ATOM 3376 C C . TYR A 1 418 ? -21.341 -7.192 23.157 1.00 79.62 418 TYR A C 1
ATOM 3378 O O . TYR A 1 418 ? -21.480 -5.976 23.270 1.00 79.62 418 TYR A O 1
ATOM 3386 N N . THR A 1 419 ? -21.555 -8.033 24.165 1.00 73.50 419 THR A N 1
ATOM 3387 C CA . THR A 1 419 ? -21.928 -7.567 25.505 1.00 73.50 419 THR A CA 1
ATOM 3388 C C . THR A 1 419 ? -20.711 -6.947 26.185 1.00 73.50 419 THR A C 1
ATOM 3390 O O . THR A 1 419 ? -19.708 -7.629 26.396 1.00 73.50 419 THR A O 1
ATOM 3393 N N . GLU A 1 420 ? -20.773 -5.665 26.552 1.00 64.94 420 GLU A N 1
ATOM 3394 C CA . GLU A 1 420 ? -19.717 -5.083 27.385 1.00 64.94 420 GLU A CA 1
ATOM 3395 C C . GLU A 1 420 ? -19.890 -5.595 28.821 1.00 64.94 420 GLU A C 1
ATOM 3397 O O . GLU A 1 420 ? -20.784 -5.183 29.556 1.00 64.94 420 GLU A O 1
ATOM 3402 N N . SER A 1 421 ? -19.035 -6.530 29.238 1.00 54.31 421 SER A N 1
ATOM 3403 C CA . SER A 1 421 ? -18.901 -6.876 30.652 1.00 54.31 421 SER A CA 1
ATOM 3404 C C . SER A 1 421 ? -18.272 -5.690 31.390 1.00 54.31 421 SER A C 1
ATOM 3406 O O . SER A 1 421 ? -17.124 -5.340 31.100 1.00 54.31 421 SER A O 1
ATOM 3408 N N . HIS A 1 422 ? -19.029 -5.070 32.298 1.00 42.56 422 HIS A N 1
ATOM 3409 C CA . HIS A 1 422 ? -18.545 -4.011 33.190 1.00 42.56 422 HIS A CA 1
ATOM 3410 C C . HIS A 1 422 ? -17.403 -4.451 34.110 1.00 42.56 422 HIS A C 1
ATOM 3412 O O . HIS A 1 422 ? -17.384 -5.636 34.518 1.00 42.56 422 HIS A O 1
#

Radius of gyration: 33.28 Å; chains: 1; bounding box: 76×63×86 Å